Protein AF-A0A9P6E2I0-F1 (afdb_monomer_lite)

Foldseek 3Di:
DFLVPQLLCLVPLVLCPDPLNVCCVPVFVQGDPVSLVCVQVVNTDDPVDPSNNVSSVVSVVCVVVSPPPPDPRPPPDPPPPVPADPVRVVVVLVPWPKDKDDLQPQPPDDPLQQDFPPFDPPVPPPDDPDDPDRDGFQDQPPVPPVDPDPDDPPPPPFDEFEWEKAKDKDLAQFQPIKIKIWIDRDVPDPPTDIAIADHDGHHRLLNVLLVLLVVLVVPQPGHYEYEYADPVNSCCSPPVLVVCLQLQNPPPPPVVSSLLSSQSSRNRNYMYMYTHDDPPDPCVVVSVVVVVVSVVCVVVHDHDDRPSDRPGPPRRGGHNPVPDDPVSVVSSVCVVPDDPVADPQLVVLLVLLQVVQCVAAVTRHDPVQLLVLLCPDPPNVLSVVLVCLSNVVDCAAPNQCPPPPRNVRQADPVGHRDDLQCLQAPPVQLVNVVLVVLLQQLLCLQPVDGDDRDGSSCLSSLSSHFHDDPNHTDVLSSVLNSLLSSLLSVLSVVQVCCCSPVVDHDDPLNSLLSSLVVLQVVLVVLLVVLVPDDDDPVSVVSVVVSCSRQCRSPQQWDADPVSPDIRGRSNVSSNVD

Sequence (577 aa):
MPLWHNINMIENNYLWNKRAAKCLKNTHQIKTIGDLAEYRMGQGINCGKEACRNMADKIWEEIPAIINPNNQTPRKTRQLDLDHTPRRILMNQTAKMVTVFNPDITERHNALNQVRINGDKTKATKRRKSQREPREPAHRPTTIVDSDEEEDIERVEREKIIIWIITAAENHKYENGRTWMTIYYGEDDERNRNRKLGPGHQSTERAYIVALQEVAQRHQLEDVEIRLTSKKIIQMINKGARKGEDDDWIGIEMHEDCKILLQILRNREAKMQVALITKRSHEIKLIKKIKKRLWESKETITSQAVIRQTDTDYANTGAKLQTISQKTAYQLALKKNAKNPINEKTRRRLEVIKAEIETRSNVKPTDQMLFKKIKDVTPYRISDFLWKIIHGRIKCGAFFRYIPEWSEKEFCKCGETESISHILFNCETNHTRLIWIGIARLYKKVTGQTMRTPSITTLAGIGCLKIQHRGKERPEWTEIYKTLIITACWCIWKARNRRIFRDEETGVVRLLEEIGQELHQRIEIDFDWIKTLPNGKKKGSQVSKFIRQWCLNKVMAVVDTNFTTCEIKVKKALTRT

Structure (mmCIF, N/CA/C/O backbone):
data_AF-A0A9P6E2I0-F1
#
_entry.id   AF-A0A9P6E2I0-F1
#
loop_
_atom_site.group_PDB
_atom_site.id
_atom_site.type_symbol
_atom_site.label_atom_id
_atom_site.label_alt_id
_atom_site.label_comp_id
_atom_site.label_asym_id
_atom_site.label_entity_id
_atom_site.label_seq_id
_atom_site.pdbx_PDB_ins_code
_atom_site.Cartn_x
_atom_site.Cartn_y
_atom_site.Cartn_z
_atom_site.occupancy
_atom_site.B_iso_or_equiv
_atom_site.auth_seq_id
_atom_site.auth_comp_id
_atom_site.auth_asym_id
_atom_site.auth_atom_id
_atom_site.pdbx_PDB_model_num
ATOM 1 N N . MET A 1 1 ? 47.679 -10.105 17.910 1.00 77.38 1 MET A N 1
ATOM 2 C CA . MET A 1 1 ? 46.407 -10.126 17.144 1.00 77.38 1 MET A CA 1
ATOM 3 C C . MET A 1 1 ? 46.599 -9.416 15.806 1.00 77.38 1 MET A C 1
ATOM 5 O O . MET A 1 1 ? 47.163 -8.324 15.838 1.00 77.38 1 MET A O 1
ATOM 9 N N . PRO A 1 2 ? 46.170 -9.990 14.662 1.00 84.94 2 PRO A N 1
ATOM 10 C CA . PRO A 1 2 ? 46.269 -9.334 13.356 1.00 84.94 2 PRO A CA 1
ATOM 11 C C . PRO A 1 2 ? 45.425 -8.055 13.326 1.00 84.94 2 PRO A C 1
ATOM 13 O O . PRO A 1 2 ? 44.214 -8.109 13.536 1.00 84.94 2 PRO A O 1
ATOM 16 N N . LEU A 1 3 ? 46.056 -6.912 13.062 1.00 84.69 3 LEU A N 1
ATOM 17 C CA . LEU A 1 3 ? 45.399 -5.603 13.088 1.00 84.69 3 LEU A CA 1
ATOM 18 C C . LEU A 1 3 ? 44.437 -5.443 11.899 1.00 84.69 3 LEU A C 1
ATOM 20 O O . LEU A 1 3 ? 43.270 -5.117 12.067 1.00 84.69 3 LEU A O 1
ATOM 24 N N . TRP A 1 4 ? 44.899 -5.759 10.688 1.00 84.62 4 TRP A N 1
ATOM 25 C CA . TRP A 1 4 ? 44.175 -5.467 9.437 1.00 84.62 4 TRP A CA 1
ATOM 26 C C . TRP A 1 4 ? 43.111 -6.500 9.050 1.00 84.62 4 TRP A C 1
ATOM 28 O O . TRP A 1 4 ? 42.480 -6.356 8.005 1.00 84.62 4 TRP A O 1
ATOM 38 N N . HIS A 1 5 ? 42.942 -7.554 9.849 1.00 76.19 5 HIS A N 1
ATOM 39 C CA . HIS A 1 5 ? 42.038 -8.672 9.552 1.00 76.19 5 HIS A CA 1
ATOM 40 C C . HIS A 1 5 ? 40.932 -8.853 10.600 1.00 76.19 5 HIS A C 1
ATOM 42 O O . HIS A 1 5 ? 40.180 -9.824 10.534 1.00 76.19 5 HIS A O 1
ATOM 48 N N . ASN A 1 6 ? 40.799 -7.930 11.557 1.00 72.19 6 ASN A N 1
ATOM 49 C CA . ASN A 1 6 ? 39.741 -7.997 12.558 1.00 72.19 6 ASN A CA 1
ATOM 50 C C . ASN A 1 6 ? 38.372 -7.647 11.935 1.00 72.19 6 ASN A C 1
ATOM 52 O O . ASN A 1 6 ? 38.206 -6.590 11.329 1.00 72.19 6 ASN A O 1
ATOM 56 N N . ILE A 1 7 ? 37.378 -8.528 12.099 1.00 62.38 7 ILE A N 1
ATOM 57 C CA . ILE A 1 7 ? 36.020 -8.372 11.544 1.00 62.38 7 ILE A CA 1
ATOM 58 C C . ILE A 1 7 ? 35.337 -7.085 12.021 1.00 62.38 7 ILE A C 1
ATOM 60 O O . ILE A 1 7 ? 34.673 -6.425 11.222 1.00 62.38 7 ILE A O 1
ATOM 64 N N . ASN A 1 8 ? 35.551 -6.683 13.276 1.00 63.22 8 ASN A N 1
ATOM 65 C CA . ASN A 1 8 ? 34.958 -5.469 13.842 1.00 63.22 8 ASN A CA 1
ATOM 66 C C . ASN A 1 8 ? 35.589 -4.188 13.257 1.00 63.22 8 ASN A C 1
ATOM 68 O O . ASN A 1 8 ? 34.988 -3.120 13.306 1.00 63.22 8 ASN A O 1
ATOM 72 N N . MET A 1 9 ? 36.775 -4.286 12.641 1.00 61.50 9 MET A N 1
ATOM 73 C CA . MET A 1 9 ? 37.444 -3.169 11.960 1.00 61.50 9 MET A CA 1
ATOM 74 C C . MET A 1 9 ? 36.953 -2.942 10.523 1.00 61.50 9 MET A C 1
ATOM 76 O O . MET A 1 9 ? 37.116 -1.843 9.989 1.00 61.50 9 MET A O 1
ATOM 80 N N . ILE A 1 10 ? 36.316 -3.941 9.898 1.00 58.31 10 ILE A N 1
ATOM 81 C CA . ILE A 1 10 ? 35.871 -3.889 8.494 1.00 58.31 10 ILE A CA 1
ATOM 82 C C . ILE A 1 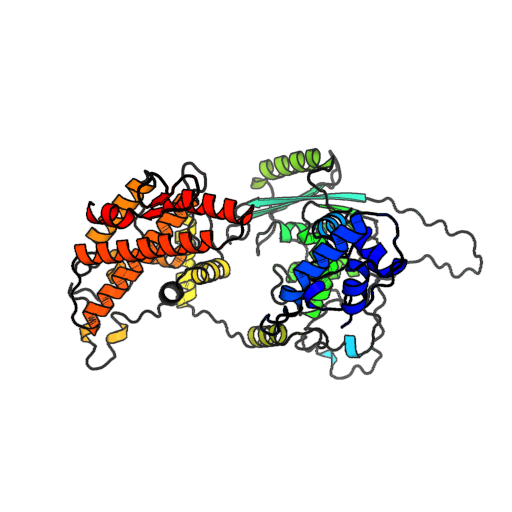10 ? 34.673 -2.939 8.303 1.00 58.31 10 ILE A C 1
ATOM 84 O O . ILE A 1 10 ? 34.524 -2.350 7.231 1.00 58.31 10 ILE A O 1
ATOM 88 N N . GLU A 1 11 ? 33.850 -2.714 9.332 1.00 56.94 11 GLU A N 1
ATOM 89 C CA . GLU A 1 11 ? 32.702 -1.795 9.244 1.00 56.94 11 GLU A CA 1
ATOM 90 C C . GLU A 1 11 ? 33.124 -0.323 9.066 1.00 56.94 11 GLU A C 1
ATOM 92 O O . GLU A 1 11 ? 32.441 0.438 8.377 1.00 56.94 11 GLU A O 1
ATOM 97 N N . ASN A 1 12 ? 34.315 0.056 9.549 1.00 56.56 12 ASN A N 1
ATOM 98 C CA . ASN A 1 12 ? 34.913 1.388 9.386 1.00 56.56 12 ASN A CA 1
ATOM 99 C C . ASN A 1 12 ? 35.890 1.463 8.190 1.00 56.56 12 ASN A C 1
ATOM 101 O O . ASN A 1 12 ? 36.935 2.116 8.249 1.00 56.56 12 ASN A O 1
ATOM 105 N N . ASN A 1 13 ? 35.540 0.838 7.057 1.00 61.78 13 ASN A N 1
ATOM 106 C CA . ASN A 1 13 ? 36.362 0.710 5.833 1.00 61.78 13 ASN A CA 1
ATOM 107 C C . ASN A 1 13 ? 36.913 2.049 5.261 1.00 61.78 13 ASN A C 1
ATOM 109 O O . ASN A 1 13 ? 37.818 2.078 4.420 1.00 61.78 13 ASN A O 1
ATOM 113 N N . TYR A 1 14 ? 36.382 3.189 5.717 1.00 60.59 14 TYR A N 1
ATOM 114 C CA . TYR A 1 14 ? 36.856 4.525 5.352 1.00 60.59 14 TYR A CA 1
ATOM 115 C C . TYR A 1 14 ? 38.244 4.863 5.917 1.00 60.59 14 TYR A C 1
ATOM 117 O O . TYR A 1 14 ? 39.019 5.532 5.233 1.00 60.59 14 TYR A O 1
ATOM 125 N N . LEU A 1 15 ? 38.583 4.421 7.133 1.00 72.25 15 LEU A N 1
ATOM 126 C CA . LEU A 1 15 ? 39.892 4.717 7.735 1.00 72.25 15 LEU A CA 1
ATOM 127 C C . LEU A 1 15 ? 41.009 3.908 7.064 1.00 72.25 15 LEU A C 1
ATOM 129 O O . LEU A 1 15 ? 42.041 4.468 6.700 1.00 72.25 15 LEU A O 1
ATOM 133 N N . TRP A 1 16 ? 40.744 2.634 6.780 1.00 73.94 16 TRP A N 1
ATOM 134 C CA . TRP A 1 16 ? 41.699 1.660 6.240 1.00 73.94 16 TRP A CA 1
ATOM 135 C C . TRP A 1 16 ? 42.139 1.930 4.800 1.00 73.94 16 TRP A C 1
ATOM 137 O O . TRP A 1 16 ? 43.248 1.581 4.396 1.00 73.94 16 TRP A O 1
ATOM 147 N N . ASN A 1 17 ? 41.294 2.605 4.021 1.00 79.12 17 ASN A N 1
ATOM 148 C CA . ASN A 1 17 ? 41.618 2.974 2.646 1.00 79.12 17 ASN A CA 1
ATOM 149 C C . ASN A 1 17 ? 42.389 4.292 2.520 1.00 79.12 17 ASN A C 1
ATOM 151 O O . ASN A 1 17 ? 42.822 4.640 1.415 1.00 79.12 17 ASN A O 1
ATOM 155 N N . LYS A 1 18 ? 42.592 5.025 3.622 1.00 86.25 18 LYS A N 1
ATOM 156 C CA . LYS A 1 18 ? 43.393 6.250 3.605 1.00 86.25 18 LYS A CA 1
ATOM 157 C C . LYS A 1 18 ? 44.855 5.924 3.320 1.00 86.25 18 LYS A C 1
ATOM 159 O O . LYS A 1 18 ? 45.384 4.903 3.752 1.00 86.25 18 LYS A O 1
ATOM 164 N N . ARG A 1 19 ? 45.529 6.841 2.620 1.00 90.88 19 ARG A N 1
ATOM 165 C CA . ARG A 1 19 ? 46.952 6.703 2.266 1.00 90.88 19 ARG A CA 1
ATOM 166 C C . ARG A 1 19 ? 47.829 6.427 3.494 1.00 90.88 19 ARG A C 1
ATOM 168 O O . ARG A 1 19 ? 48.698 5.572 3.410 1.00 90.88 19 ARG A O 1
ATOM 175 N N . ALA A 1 20 ? 47.552 7.079 4.627 1.00 92.44 20 ALA A N 1
ATOM 176 C CA . ALA A 1 20 ? 48.278 6.863 5.880 1.00 92.44 20 ALA A CA 1
ATOM 177 C C . ALA A 1 20 ? 48.115 5.434 6.427 1.00 92.44 20 ALA A C 1
ATOM 179 O O . ALA A 1 20 ? 49.103 4.799 6.764 1.00 92.44 20 ALA A O 1
ATOM 180 N N . ALA A 1 21 ? 46.899 4.881 6.427 1.00 91.44 21 ALA A N 1
ATOM 181 C CA . ALA A 1 21 ? 46.656 3.509 6.874 1.00 91.44 21 ALA A CA 1
ATOM 182 C C . ALA A 1 21 ? 47.334 2.479 5.948 1.00 91.44 21 ALA A C 1
ATOM 184 O O . ALA A 1 21 ? 47.973 1.542 6.416 1.00 91.44 21 ALA A O 1
ATOM 185 N N . LYS A 1 22 ? 47.297 2.698 4.625 1.00 92.69 22 LYS A N 1
ATOM 186 C CA . LYS A 1 22 ? 48.042 1.864 3.662 1.00 92.69 22 LYS A CA 1
ATOM 187 C C . LYS A 1 22 ? 49.557 1.952 3.863 1.00 92.69 22 LYS A C 1
ATOM 189 O O . LYS A 1 22 ? 50.242 0.949 3.708 1.00 92.69 22 LYS A O 1
ATOM 194 N N . CYS A 1 23 ? 50.066 3.129 4.226 1.00 93.50 23 CYS A N 1
ATOM 195 C CA . CYS A 1 23 ? 51.472 3.346 4.564 1.00 93.50 23 CYS A CA 1
ATOM 196 C C . CYS A 1 23 ? 51.854 2.590 5.847 1.00 93.50 23 CYS A C 1
ATOM 198 O O . CYS A 1 23 ? 52.846 1.870 5.846 1.00 93.50 23 CYS A O 1
ATOM 200 N N . LEU A 1 24 ? 51.039 2.673 6.908 1.00 93.56 24 LEU A N 1
ATOM 201 C CA . LEU A 1 24 ? 51.218 1.895 8.146 1.00 93.56 24 LEU A CA 1
ATOM 202 C C . LEU A 1 24 ? 51.279 0.387 7.868 1.00 93.56 24 LEU A C 1
ATOM 204 O O . LEU A 1 24 ? 52.174 -0.300 8.350 1.00 93.56 24 LEU A O 1
ATOM 208 N N . LYS A 1 25 ? 50.387 -0.116 7.014 1.00 93.50 25 LYS A N 1
ATOM 209 C CA . LYS A 1 25 ? 50.358 -1.534 6.648 1.00 93.50 25 LYS A CA 1
ATOM 210 C C . LYS A 1 25 ? 51.554 -1.965 5.795 1.00 93.50 25 LYS A C 1
ATOM 212 O O . LYS A 1 25 ? 52.217 -2.946 6.107 1.00 93.50 25 LYS A O 1
ATOM 217 N N . ASN A 1 26 ? 51.790 -1.271 4.683 1.00 93.31 26 ASN A N 1
ATOM 218 C CA . ASN A 1 26 ? 52.689 -1.758 3.634 1.00 93.31 26 ASN A CA 1
ATOM 219 C C . ASN A 1 26 ? 54.128 -1.268 3.819 1.00 93.31 26 ASN A C 1
ATOM 221 O O . ASN A 1 26 ? 55.066 -1.995 3.516 1.00 93.31 26 ASN A O 1
ATOM 225 N N . THR A 1 27 ? 54.301 -0.030 4.283 1.00 92.44 27 THR A N 1
ATOM 226 C CA . THR A 1 27 ? 55.616 0.613 4.412 1.00 92.44 27 THR A CA 1
ATOM 227 C C . THR A 1 27 ? 56.176 0.438 5.816 1.00 92.44 27 THR A C 1
ATOM 229 O O . THR A 1 27 ? 57.341 0.094 5.959 1.00 92.44 27 THR A O 1
ATOM 232 N N . HIS A 1 28 ? 55.346 0.613 6.848 1.00 90.69 28 HIS A N 1
ATOM 233 C CA . HIS A 1 28 ? 55.765 0.408 8.239 1.00 90.69 28 HIS A CA 1
ATOM 234 C C . HIS A 1 28 ? 55.663 -1.048 8.699 1.00 90.69 28 HIS A C 1
ATOM 236 O O . HIS A 1 28 ? 56.070 -1.349 9.812 1.00 90.69 28 HIS A O 1
ATOM 242 N N . GLN A 1 29 ? 55.127 -1.940 7.854 1.00 93.50 29 GLN A N 1
ATOM 243 C CA . GLN A 1 29 ? 54.966 -3.371 8.143 1.00 93.50 29 GLN A CA 1
ATOM 244 C C . GLN A 1 29 ? 54.238 -3.659 9.463 1.00 93.50 29 GLN A C 1
ATOM 246 O O . GLN A 1 29 ? 54.376 -4.745 10.018 1.00 93.50 29 GLN A O 1
ATOM 251 N N . ILE A 1 30 ? 53.412 -2.722 9.938 1.00 93.69 30 ILE A N 1
ATOM 252 C CA . ILE A 1 30 ? 52.572 -2.929 11.113 1.00 93.69 30 ILE A CA 1
ATOM 253 C C . ILE A 1 30 ? 51.563 -3.992 10.713 1.00 93.69 30 ILE A C 1
ATOM 255 O O . ILE A 1 30 ? 50.734 -3.736 9.847 1.00 93.69 30 ILE A O 1
ATOM 259 N N . LYS A 1 31 ? 51.624 -5.189 11.287 1.00 92.38 31 LYS A N 1
ATOM 260 C CA . LYS A 1 31 ? 50.709 -6.312 11.023 1.00 92.38 31 LYS A CA 1
ATOM 261 C C . LYS A 1 31 ? 49.873 -6.641 12.249 1.00 92.38 31 LYS A C 1
ATOM 263 O O . LYS A 1 31 ? 48.729 -7.083 12.100 1.00 92.38 31 LYS A O 1
ATOM 268 N N . THR A 1 32 ? 50.409 -6.403 13.440 1.00 93.00 32 THR A N 1
ATOM 269 C CA . THR A 1 32 ? 49.779 -6.705 14.723 1.00 93.00 32 THR A CA 1
ATOM 270 C C . THR A 1 32 ? 49.537 -5.451 15.566 1.00 93.00 32 THR A C 1
ATOM 272 O O . THR A 1 32 ? 50.012 -4.362 15.255 1.00 93.00 32 THR A O 1
ATOM 275 N N . ILE A 1 33 ? 48.749 -5.594 16.637 1.00 91.00 33 ILE A N 1
ATOM 276 C CA . ILE A 1 33 ? 48.591 -4.536 17.650 1.00 91.00 33 ILE A CA 1
ATOM 277 C C . ILE A 1 33 ? 49.913 -4.240 18.369 1.00 91.00 33 ILE A C 1
ATOM 279 O O . ILE A 1 33 ? 50.137 -3.089 18.726 1.00 91.00 33 ILE A O 1
ATOM 283 N N . GLY A 1 34 ? 50.780 -5.244 18.550 1.00 92.81 34 GLY A N 1
ATOM 284 C CA . GLY A 1 34 ? 52.110 -5.049 19.134 1.00 92.81 34 GLY A CA 1
ATOM 285 C C . GLY A 1 34 ? 52.938 -4.100 18.275 1.00 92.81 34 GLY A C 1
ATOM 286 O O . GLY A 1 34 ? 53.354 -3.054 18.755 1.00 92.81 34 GLY A O 1
ATOM 287 N N . ASP A 1 35 ? 53.005 -4.374 16.973 1.00 93.56 35 ASP A N 1
ATOM 288 C CA . ASP A 1 35 ? 53.713 -3.535 16.000 1.00 93.56 35 ASP A CA 1
ATOM 289 C C . ASP A 1 35 ? 53.166 -2.093 15.982 1.00 93.56 35 ASP A C 1
ATOM 291 O O . ASP A 1 35 ? 53.901 -1.131 15.771 1.00 93.56 35 ASP A O 1
ATOM 295 N N . LEU A 1 36 ? 51.856 -1.918 16.206 1.00 93.56 36 LEU A N 1
ATOM 296 C CA . LEU A 1 36 ? 51.241 -0.593 16.302 1.00 93.56 36 LEU A CA 1
ATOM 297 C C . LEU A 1 36 ? 51.635 0.121 17.604 1.00 93.56 36 LEU A C 1
ATOM 299 O O . LEU A 1 36 ? 51.846 1.333 17.582 1.00 93.56 36 LEU A O 1
ATOM 303 N N . ALA A 1 37 ? 51.735 -0.608 18.718 1.00 93.81 37 ALA A N 1
ATOM 304 C CA . ALA A 1 37 ? 52.191 -0.077 20.000 1.00 93.81 37 ALA A CA 1
ATOM 305 C C . ALA A 1 37 ? 53.656 0.371 19.916 1.00 93.81 37 ALA A C 1
ATOM 307 O O . ALA A 1 37 ? 53.977 1.497 20.289 1.00 93.81 37 ALA A O 1
ATOM 308 N N . GLU A 1 38 ? 54.518 -0.482 19.361 1.00 93.56 38 GLU A N 1
ATOM 309 C CA . GLU A 1 38 ? 55.938 -0.206 19.120 1.00 93.56 38 GLU A CA 1
ATOM 310 C C . GLU A 1 38 ? 56.111 1.033 18.236 1.00 93.56 38 GLU A C 1
ATOM 312 O O . GLU A 1 38 ? 56.813 1.976 18.611 1.00 93.56 38 GLU A O 1
ATOM 317 N N . TYR A 1 39 ? 55.358 1.111 17.132 1.00 94.12 39 TYR A N 1
ATOM 318 C CA . TYR A 1 39 ? 55.373 2.274 16.247 1.00 94.12 39 TYR A CA 1
ATOM 319 C C . TYR A 1 39 ? 54.993 3.581 16.965 1.00 94.12 39 TYR A C 1
ATOM 321 O O . TYR A 1 39 ? 55.604 4.623 16.715 1.00 94.12 39 TYR A O 1
ATOM 329 N N . ARG A 1 40 ? 54.011 3.548 17.880 1.00 92.88 40 ARG A N 1
ATOM 330 C CA . ARG A 1 40 ? 53.618 4.719 18.691 1.00 92.88 40 ARG A CA 1
ATOM 331 C C . ARG A 1 40 ? 54.673 5.104 19.725 1.00 92.88 40 ARG A C 1
ATOM 333 O O . ARG A 1 40 ? 54.841 6.289 19.992 1.00 92.88 40 ARG A O 1
ATOM 340 N N . MET A 1 41 ? 55.409 4.131 20.255 1.00 92.06 41 MET A N 1
ATOM 341 C CA . MET A 1 41 ? 56.544 4.356 21.160 1.00 92.06 41 MET A CA 1
ATOM 342 C C . MET A 1 41 ? 57.806 4.850 20.431 1.00 92.06 41 MET A C 1
ATOM 344 O O . MET A 1 41 ? 58.854 5.013 21.049 1.00 92.06 41 MET A O 1
ATOM 348 N N . GLY A 1 42 ? 57.721 5.110 19.121 1.00 87.56 42 GLY A N 1
ATOM 349 C CA . GLY A 1 42 ? 58.844 5.571 18.306 1.00 87.56 42 GLY A CA 1
ATOM 350 C C . GLY A 1 42 ? 59.793 4.451 17.877 1.00 87.56 42 GLY A C 1
ATOM 351 O O . GLY A 1 42 ? 60.829 4.730 17.276 1.00 87.56 42 GLY A O 1
ATOM 352 N N . GLN A 1 43 ? 59.440 3.194 18.143 1.00 75.19 43 GLN A N 1
ATOM 353 C CA . GLN A 1 43 ? 60.201 2.023 17.734 1.00 75.19 43 GLN A CA 1
ATOM 354 C C . GLN A 1 43 ? 59.690 1.572 16.360 1.00 75.19 43 GLN A C 1
ATOM 356 O O . GLN A 1 43 ? 58.629 0.969 16.227 1.00 75.19 43 GLN A O 1
ATOM 361 N N . GLY A 1 44 ? 60.409 1.946 15.300 1.00 75.88 44 GLY A N 1
ATOM 362 C CA . GLY A 1 44 ? 60.079 1.540 13.936 1.00 75.88 44 GLY A CA 1
ATOM 363 C C . GLY A 1 44 ? 60.573 2.504 12.863 1.00 75.88 44 GLY A C 1
ATOM 364 O O . GLY A 1 44 ? 61.062 3.599 13.136 1.00 75.88 44 GLY A O 1
ATOM 365 N N . ILE A 1 45 ? 60.420 2.094 11.603 1.00 76.19 45 ILE A N 1
ATOM 366 C CA . ILE A 1 45 ? 60.793 2.904 10.438 1.00 76.19 45 ILE A CA 1
ATOM 367 C C . ILE A 1 45 ? 59.924 4.165 10.437 1.00 76.19 45 ILE A C 1
ATOM 369 O O . ILE A 1 45 ? 58.720 4.085 10.214 1.00 76.19 45 ILE A O 1
ATOM 373 N N . ASN A 1 46 ? 60.500 5.341 10.677 1.00 75.62 46 ASN A N 1
ATOM 374 C CA . ASN A 1 46 ? 59.770 6.603 10.599 1.00 75.62 46 ASN A CA 1
ATOM 375 C C . ASN A 1 46 ? 59.747 7.088 9.139 1.00 75.62 46 ASN A C 1
ATOM 377 O O . ASN A 1 46 ? 60.790 7.320 8.543 1.00 75.62 46 ASN A O 1
ATOM 381 N N . CYS A 1 47 ? 58.562 7.269 8.549 1.00 83.69 47 CYS A N 1
ATOM 382 C CA . CYS A 1 47 ? 58.440 7.774 7.174 1.00 83.69 47 CYS A CA 1
ATOM 383 C C . CYS A 1 47 ? 58.374 9.309 7.115 1.00 83.69 47 CYS A C 1
ATOM 385 O O . CYS A 1 47 ? 58.096 9.867 6.054 1.00 83.69 47 CYS A O 1
ATOM 387 N N . GLY A 1 48 ? 58.545 9.987 8.258 1.00 79.44 48 GLY A N 1
ATOM 388 C CA . GLY A 1 48 ? 58.535 11.446 8.390 1.00 79.44 48 GLY A CA 1
ATOM 389 C C . GLY A 1 48 ? 57.155 12.098 8.258 1.00 79.44 48 GLY A C 1
ATOM 390 O O . GLY A 1 48 ? 57.038 13.311 8.383 1.00 79.44 48 GLY A O 1
ATOM 391 N N . LYS A 1 49 ? 56.090 11.324 8.008 1.00 87.62 49 LYS A N 1
ATOM 392 C CA . LYS A 1 49 ? 54.739 11.856 7.780 1.00 87.62 49 LYS A CA 1
ATOM 393 C C . LYS A 1 49 ? 53.922 11.837 9.066 1.00 87.62 49 LYS A C 1
ATOM 395 O O . LYS A 1 49 ? 53.501 10.773 9.520 1.00 87.62 49 LYS A O 1
ATOM 400 N N . GLU A 1 50 ? 53.593 13.019 9.575 1.00 91.44 50 GLU A N 1
ATOM 401 C CA . GLU A 1 50 ? 52.706 13.218 10.732 1.00 91.44 50 GLU A CA 1
ATOM 402 C C . GLU A 1 50 ? 51.352 12.501 10.567 1.00 91.44 50 GLU A C 1
ATOM 404 O O . GLU A 1 50 ? 50.821 11.901 11.497 1.00 91.44 50 GLU A O 1
ATOM 409 N N . ALA A 1 51 ? 50.845 12.436 9.331 1.00 91.31 51 ALA A N 1
ATOM 410 C CA . ALA A 1 51 ? 49.612 11.727 9.002 1.00 91.31 51 ALA A CA 1
ATOM 411 C C . ALA A 1 51 ? 49.624 10.229 9.374 1.00 91.31 51 ALA A C 1
ATOM 413 O O . ALA A 1 51 ? 48.556 9.675 9.635 1.00 91.31 51 ALA A O 1
ATOM 414 N N . CYS A 1 52 ? 50.786 9.564 9.383 1.00 93.88 52 CYS A N 1
ATOM 415 C CA . CYS A 1 52 ? 50.900 8.165 9.806 1.00 93.88 52 CYS A CA 1
ATOM 416 C C . CYS A 1 52 ? 50.810 8.026 11.329 1.00 93.88 52 CYS A C 1
ATOM 418 O O . CYS A 1 52 ? 50.124 7.118 11.789 1.00 93.88 52 CYS A O 1
ATOM 420 N N . ARG A 1 53 ? 51.407 8.948 12.098 1.00 92.88 53 ARG A N 1
ATOM 421 C CA . ARG A 1 53 ? 51.272 8.976 13.566 1.00 92.88 53 ARG A CA 1
ATOM 422 C C . ARG A 1 53 ? 49.832 9.242 13.977 1.00 92.88 53 ARG A C 1
ATOM 424 O O . ARG A 1 53 ? 49.236 8.401 14.632 1.00 92.88 53 ARG A O 1
ATOM 431 N N . ASN A 1 54 ? 49.219 10.285 13.417 1.00 93.88 54 ASN A N 1
ATOM 432 C CA . ASN A 1 54 ? 47.818 10.620 13.692 1.00 93.88 54 ASN A CA 1
ATOM 433 C C . ASN A 1 54 ? 46.864 9.472 13.315 1.00 93.88 54 ASN A C 1
ATOM 435 O O . ASN A 1 54 ? 45.836 9.264 13.954 1.00 93.88 54 ASN A O 1
ATOM 439 N N . MET A 1 55 ? 47.188 8.709 12.263 1.00 93.94 55 MET A N 1
ATOM 440 C CA . MET A 1 55 ? 46.429 7.510 11.906 1.00 93.94 55 MET A CA 1
ATOM 441 C C . MET A 1 55 ? 46.663 6.364 12.894 1.00 93.94 55 MET A C 1
ATOM 443 O O . MET A 1 55 ? 45.710 5.669 13.229 1.00 93.94 55 MET A O 1
ATOM 447 N N . ALA A 1 56 ? 47.898 6.159 13.351 1.00 93.50 56 ALA A N 1
ATOM 448 C CA . ALA A 1 56 ? 48.235 5.134 14.331 1.00 93.50 56 ALA A CA 1
ATOM 449 C C . ALA A 1 56 ? 47.567 5.408 15.687 1.00 93.50 56 ALA A C 1
ATOM 451 O O . ALA A 1 56 ? 46.958 4.498 16.244 1.00 93.50 56 ALA A O 1
ATOM 452 N N . ASP A 1 57 ? 47.598 6.657 16.162 1.00 93.81 57 ASP A N 1
ATOM 453 C CA . ASP A 1 57 ? 46.907 7.106 17.377 1.00 93.81 57 ASP A CA 1
ATOM 454 C C . ASP A 1 57 ? 45.403 6.881 17.269 1.00 93.81 57 ASP A C 1
ATOM 456 O O . ASP A 1 57 ? 44.789 6.266 18.137 1.00 93.81 57 ASP A O 1
ATOM 460 N N . LYS A 1 58 ? 44.819 7.277 16.136 1.00 92.31 58 LYS A N 1
ATOM 461 C CA . LYS A 1 58 ? 43.396 7.072 15.893 1.00 92.31 58 LYS A CA 1
ATOM 462 C C . LYS A 1 58 ? 43.004 5.593 15.857 1.00 92.31 58 LYS A C 1
ATOM 464 O O . LYS A 1 58 ? 41.973 5.223 16.409 1.00 92.31 58 LYS A O 1
ATOM 469 N N . ILE A 1 59 ? 43.796 4.743 15.195 1.00 90.75 59 ILE A N 1
ATOM 470 C CA . ILE A 1 59 ? 43.549 3.293 15.192 1.00 90.75 59 ILE A CA 1
ATOM 471 C C . ILE A 1 59 ? 43.639 2.763 16.625 1.00 90.75 59 ILE A C 1
ATOM 473 O O . ILE A 1 59 ? 42.796 1.958 17.010 1.00 90.75 59 ILE A O 1
ATOM 477 N N . TRP A 1 60 ? 44.612 3.233 17.410 1.00 93.00 60 TRP A N 1
ATOM 478 C CA . TRP A 1 60 ? 44.816 2.823 18.796 1.00 93.00 60 TRP A CA 1
ATOM 479 C C . TRP A 1 60 ? 43.641 3.177 19.711 1.00 93.00 60 TRP A C 1
ATOM 481 O O . TRP A 1 60 ? 43.195 2.329 20.481 1.00 93.00 60 TRP A O 1
ATOM 491 N N . GLU A 1 61 ? 43.098 4.388 19.598 1.00 91.12 61 GLU A N 1
ATOM 492 C CA . GLU A 1 61 ? 41.922 4.830 20.361 1.00 91.12 61 GLU A CA 1
ATOM 493 C C . GLU A 1 61 ? 40.671 3.985 20.075 1.00 91.12 61 GLU A C 1
ATOM 495 O O . GLU A 1 61 ? 39.836 3.794 20.958 1.00 91.12 61 GLU A O 1
ATOM 500 N N . GLU A 1 62 ? 40.541 3.433 18.864 1.00 86.75 62 GLU A N 1
ATOM 501 C CA . GLU A 1 62 ? 39.404 2.585 18.490 1.00 86.75 62 GLU A CA 1
ATOM 502 C C . GLU A 1 62 ? 39.561 1.122 18.971 1.00 86.75 62 GLU A C 1
ATOM 504 O O . GLU A 1 62 ? 38.562 0.401 19.066 1.00 86.75 62 GLU A O 1
ATOM 509 N N . ILE A 1 63 ? 40.773 0.666 19.332 1.00 85.56 63 ILE A N 1
ATOM 510 C CA . ILE A 1 63 ? 41.054 -0.734 19.724 1.00 85.56 63 ILE A CA 1
ATOM 511 C C . ILE A 1 63 ? 40.154 -1.248 20.865 1.00 85.56 63 ILE A C 1
ATOM 513 O O . ILE A 1 63 ? 39.619 -2.353 20.720 1.00 85.56 63 ILE A O 1
ATOM 517 N N . PRO A 1 64 ? 39.923 -0.512 21.972 1.00 82.44 64 PRO A N 1
ATOM 518 C CA . PRO A 1 64 ? 39.082 -0.998 23.069 1.00 82.44 64 PRO A CA 1
ATOM 519 C C . PRO A 1 64 ? 37.639 -1.299 22.639 1.00 82.44 64 PRO A C 1
ATOM 521 O O . PRO A 1 64 ? 37.053 -2.291 23.071 1.00 82.44 64 PRO A O 1
ATOM 524 N N . ALA A 1 65 ? 37.077 -0.493 21.731 1.00 73.62 65 ALA A N 1
ATOM 525 C CA . ALA A 1 65 ? 35.738 -0.724 21.183 1.00 73.62 65 ALA A CA 1
ATOM 526 C C . ALA A 1 65 ? 35.689 -1.958 20.262 1.00 73.62 65 ALA A C 1
ATOM 528 O O . ALA A 1 65 ? 34.660 -2.630 20.159 1.00 73.62 65 ALA A O 1
ATOM 529 N N . ILE A 1 66 ? 36.815 -2.270 19.620 1.00 69.31 66 ILE A N 1
ATOM 530 C CA . ILE A 1 66 ? 36.971 -3.351 18.640 1.00 69.31 66 ILE A CA 1
ATOM 531 C C . ILE A 1 66 ? 37.203 -4.707 19.318 1.00 69.31 66 ILE A C 1
ATOM 533 O O . ILE A 1 66 ? 36.745 -5.728 18.797 1.00 69.31 66 ILE A O 1
ATOM 537 N N . ILE A 1 67 ? 37.884 -4.720 20.469 1.00 69.69 67 ILE A N 1
ATOM 538 C CA . ILE A 1 67 ? 38.215 -5.929 21.246 1.00 69.69 67 ILE A CA 1
ATOM 539 C C . ILE A 1 67 ? 37.141 -6.265 22.293 1.00 69.69 67 ILE A C 1
ATOM 541 O O . ILE A 1 67 ? 37.204 -7.331 22.892 1.00 69.69 67 ILE A O 1
ATOM 545 N N . ASN A 1 68 ? 36.123 -5.421 22.493 1.00 72.31 68 ASN A N 1
ATOM 546 C CA . ASN A 1 68 ? 35.081 -5.675 23.490 1.00 72.31 68 ASN A CA 1
ATOM 547 C C . ASN A 1 68 ? 34.360 -7.023 23.230 1.00 72.31 68 ASN A C 1
ATOM 549 O O . ASN A 1 68 ? 33.580 -7.113 22.277 1.00 72.31 68 ASN A O 1
ATOM 553 N N . PRO A 1 69 ? 34.560 -8.057 24.076 1.00 64.56 69 PRO A N 1
ATOM 554 C CA . PRO A 1 69 ? 33.988 -9.390 23.866 1.00 64.56 69 PRO A CA 1
ATOM 555 C C . PRO A 1 69 ? 32.459 -9.411 24.010 1.00 64.56 69 PRO A C 1
ATOM 557 O O . PRO A 1 69 ? 31.813 -10.362 23.577 1.00 64.56 69 PRO A O 1
ATOM 560 N N . ASN A 1 70 ? 31.872 -8.349 24.570 1.00 69.56 70 ASN A N 1
ATOM 561 C CA . ASN A 1 70 ? 30.428 -8.189 24.716 1.00 69.56 70 ASN A CA 1
ATOM 562 C C . ASN A 1 70 ? 29.763 -7.551 23.483 1.00 69.56 70 ASN A C 1
ATOM 564 O O . ASN A 1 70 ? 28.533 -7.525 23.399 1.00 69.56 70 ASN A O 1
ATOM 568 N N . ASN A 1 71 ? 30.537 -7.040 22.516 1.00 65.19 71 ASN A N 1
ATOM 569 C CA . ASN A 1 71 ? 29.974 -6.545 21.263 1.00 65.19 71 ASN A CA 1
ATOM 570 C C . ASN A 1 71 ? 29.588 -7.731 20.370 1.00 65.19 71 ASN A C 1
ATOM 572 O O . ASN A 1 71 ? 30.434 -8.515 19.941 1.00 65.19 71 ASN A O 1
ATOM 576 N N . GLN A 1 72 ? 28.291 -7.862 20.072 1.00 56.19 72 GLN A N 1
ATOM 577 C CA . GLN A 1 72 ? 27.804 -8.876 19.138 1.00 56.19 72 GLN A CA 1
ATOM 578 C C . GLN A 1 72 ? 28.465 -8.686 17.774 1.00 56.19 72 GLN A C 1
ATOM 580 O O . GLN A 1 72 ? 28.405 -7.599 17.198 1.00 56.19 72 GLN A O 1
ATOM 585 N N . THR A 1 73 ? 29.053 -9.758 17.236 1.00 53.78 73 THR A N 1
ATOM 586 C CA . THR A 1 73 ? 29.610 -9.756 15.883 1.00 53.78 73 THR A CA 1
ATOM 587 C C . THR A 1 73 ? 28.512 -9.310 14.914 1.00 53.78 73 THR A C 1
ATOM 589 O O . THR A 1 73 ? 27.445 -9.943 14.884 1.00 53.78 73 THR A O 1
ATOM 592 N N . PRO A 1 74 ? 28.719 -8.245 14.123 1.00 49.88 74 PRO A N 1
ATOM 593 C CA . PRO A 1 74 ? 27.710 -7.803 13.181 1.00 49.88 74 PRO A CA 1
ATOM 594 C C . PRO A 1 74 ? 27.372 -8.963 12.248 1.00 49.88 74 PRO A C 1
ATOM 596 O O . PRO A 1 74 ? 28.250 -9.566 11.621 1.00 49.88 74 PRO A O 1
ATOM 599 N N . ARG A 1 75 ? 26.089 -9.335 12.167 1.00 45.91 75 ARG A N 1
ATOM 600 C CA . ARG A 1 75 ? 25.655 -10.354 11.206 1.00 45.91 75 ARG A CA 1
ATOM 601 C C . ARG A 1 75 ? 26.089 -9.884 9.822 1.00 45.91 75 ARG A C 1
ATOM 603 O O . ARG A 1 75 ? 25.698 -8.793 9.422 1.00 45.91 75 ARG A O 1
ATOM 610 N N . LYS A 1 76 ? 26.830 -10.722 9.079 1.00 41.44 76 LYS A N 1
ATOM 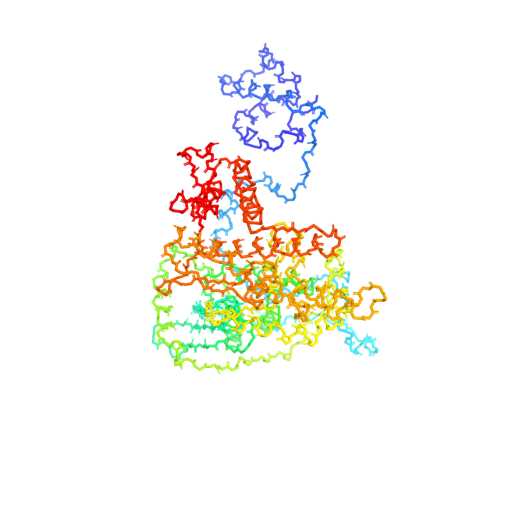611 C CA . LYS A 1 76 ? 27.121 -10.536 7.646 1.00 41.44 76 LYS A CA 1
ATOM 612 C C . LYS A 1 76 ? 25.808 -10.349 6.879 1.00 41.44 76 LYS A C 1
ATOM 614 O O . LYS A 1 76 ? 25.243 -11.292 6.326 1.00 41.44 76 LYS A O 1
ATOM 619 N N . THR A 1 77 ? 25.284 -9.134 6.829 1.00 46.12 77 THR A N 1
ATOM 620 C CA . THR A 1 77 ? 24.252 -8.793 5.866 1.00 46.12 77 THR A CA 1
ATOM 621 C C . THR A 1 77 ? 24.922 -8.799 4.503 1.00 46.12 77 THR A C 1
ATOM 623 O O . THR A 1 77 ? 25.965 -8.173 4.325 1.00 46.12 77 THR A O 1
ATOM 626 N N . ARG A 1 78 ? 24.305 -9.483 3.533 1.00 46.62 78 ARG A N 1
ATOM 627 C CA . ARG A 1 78 ? 24.646 -9.557 2.092 1.00 46.62 78 ARG A CA 1
ATOM 628 C C . ARG A 1 78 ? 24.861 -8.195 1.379 1.00 46.62 78 ARG A C 1
ATOM 630 O O . ARG A 1 78 ? 24.904 -8.157 0.160 1.00 46.62 78 ARG A O 1
ATOM 637 N N . GLN A 1 79 ? 24.918 -7.086 2.114 1.00 47.47 79 GLN A N 1
ATOM 638 C CA . GLN A 1 79 ? 24.995 -5.701 1.652 1.00 47.47 79 GLN A CA 1
ATOM 639 C C . GLN A 1 79 ? 26.390 -5.070 1.746 1.00 47.47 79 GLN A C 1
ATOM 641 O O . GLN A 1 79 ? 26.564 -3.956 1.259 1.00 47.47 79 GLN A O 1
ATOM 646 N N . LEU A 1 80 ? 27.373 -5.746 2.341 1.00 47.03 80 LEU A N 1
ATOM 647 C CA . LEU A 1 80 ? 28.760 -5.283 2.330 1.00 47.03 80 LEU A CA 1
ATOM 648 C C . LEU A 1 80 ? 29.430 -5.717 1.016 1.00 47.03 80 LEU A C 1
ATOM 650 O O . LEU A 1 80 ? 30.259 -6.620 1.001 1.00 47.03 80 LEU A O 1
ATOM 654 N N . ASP A 1 81 ? 29.041 -5.085 -0.096 1.00 47.72 81 ASP A N 1
ATOM 655 C CA . ASP A 1 81 ? 29.885 -5.019 -1.298 1.00 47.72 81 ASP A CA 1
ATOM 656 C C . ASP A 1 81 ? 31.089 -4.134 -0.937 1.00 47.72 81 ASP A C 1
ATOM 658 O O . ASP A 1 81 ? 31.032 -2.904 -1.009 1.00 47.72 81 ASP A O 1
ATOM 662 N N . LEU A 1 82 ? 32.156 -4.774 -0.455 1.00 52.75 82 LEU A N 1
ATOM 663 C CA . LEU A 1 82 ? 33.311 -4.148 0.201 1.00 52.75 82 LEU A CA 1
ATOM 664 C C . LEU A 1 82 ? 34.163 -3.241 -0.710 1.00 52.75 82 LEU A C 1
ATOM 666 O O . LEU A 1 82 ? 35.023 -2.526 -0.197 1.00 52.75 82 LEU A O 1
ATOM 670 N N . ASP A 1 83 ? 33.875 -3.180 -2.013 1.00 48.97 83 ASP A N 1
ATOM 671 C CA . ASP A 1 83 ? 34.692 -2.460 -3.001 1.00 48.97 83 ASP A CA 1
ATOM 672 C C . ASP A 1 83 ? 34.086 -1.141 -3.506 1.00 48.97 83 ASP A C 1
ATOM 674 O O . ASP A 1 83 ? 34.749 -0.354 -4.200 1.00 48.97 83 ASP A O 1
ATOM 678 N N . HIS A 1 84 ? 32.827 -0.836 -3.176 1.00 49.19 84 HIS A N 1
ATOM 679 C CA . HIS A 1 84 ? 32.141 0.322 -3.748 1.00 49.19 84 HIS A CA 1
ATOM 680 C C . HIS A 1 84 ? 31.399 1.153 -2.700 1.00 49.19 84 HIS A C 1
ATOM 682 O O . HIS A 1 84 ? 30.487 0.693 -2.024 1.00 49.19 84 HIS A O 1
ATOM 688 N N . THR A 1 85 ? 31.733 2.447 -2.616 1.00 61.16 85 THR A N 1
ATOM 689 C CA . THR A 1 85 ? 30.954 3.390 -1.801 1.00 61.16 85 THR A CA 1
ATOM 690 C C . THR A 1 85 ? 29.502 3.431 -2.296 1.00 61.16 85 THR A C 1
ATOM 692 O O . THR A 1 85 ? 29.282 3.321 -3.505 1.00 61.16 85 THR A O 1
ATOM 695 N N . PRO A 1 86 ? 28.493 3.685 -1.439 1.00 58.62 86 PRO A N 1
ATOM 696 C CA . PRO A 1 86 ? 27.096 3.813 -1.873 1.00 58.62 86 PRO A CA 1
ATOM 697 C C . PRO A 1 86 ? 26.912 4.802 -3.036 1.00 58.62 86 PRO A C 1
ATOM 699 O O . PRO A 1 86 ? 26.064 4.609 -3.905 1.00 58.62 86 PRO A O 1
ATOM 702 N N . ARG A 1 87 ? 27.764 5.836 -3.097 1.00 57.84 87 ARG A N 1
ATOM 703 C CA . ARG A 1 87 ? 27.839 6.792 -4.207 1.00 57.84 87 ARG A CA 1
ATOM 704 C C . ARG A 1 87 ? 28.394 6.168 -5.494 1.00 57.84 87 ARG A C 1
ATOM 706 O O . ARG A 1 87 ? 27.824 6.431 -6.546 1.00 57.84 87 ARG A O 1
ATOM 713 N N . ARG A 1 88 ? 29.447 5.342 -5.435 1.00 58.59 88 ARG A N 1
ATOM 714 C CA . ARG A 1 88 ? 29.969 4.576 -6.587 1.00 58.59 88 ARG A CA 1
ATOM 715 C C . ARG A 1 88 ? 28.994 3.505 -7.058 1.00 58.59 88 ARG A C 1
ATOM 717 O O . ARG A 1 88 ? 28.797 3.385 -8.258 1.00 58.59 88 ARG A O 1
ATOM 724 N N . ILE A 1 89 ? 28.327 2.801 -6.142 1.00 57.81 89 ILE A N 1
ATOM 725 C CA . ILE A 1 89 ? 27.249 1.860 -6.476 1.00 57.81 89 ILE A CA 1
ATOM 726 C C . ILE A 1 89 ? 26.139 2.605 -7.220 1.00 57.81 89 ILE A C 1
ATOM 728 O O . ILE A 1 89 ? 25.722 2.172 -8.290 1.00 57.81 89 ILE A O 1
ATOM 732 N N . LEU A 1 90 ? 25.704 3.764 -6.712 1.00 60.47 90 LEU A N 1
ATOM 733 C CA . LEU A 1 90 ? 24.695 4.585 -7.377 1.00 60.47 90 LEU A CA 1
ATOM 734 C C . LEU A 1 90 ? 25.184 5.093 -8.743 1.00 60.47 90 LEU A C 1
ATOM 736 O O . LEU A 1 90 ? 24.432 4.998 -9.706 1.00 60.47 90 LEU A O 1
ATOM 740 N N . MET A 1 91 ? 26.431 5.575 -8.843 1.00 59.41 91 MET A N 1
ATOM 741 C CA . MET A 1 91 ? 27.025 6.062 -10.095 1.00 59.41 91 MET A CA 1
ATOM 742 C C . MET A 1 91 ? 27.150 4.948 -11.138 1.00 59.41 91 MET A C 1
ATOM 744 O O . MET A 1 91 ? 26.660 5.141 -12.245 1.00 59.41 91 MET A O 1
ATOM 748 N N . ASN A 1 92 ? 27.663 3.768 -10.785 1.00 60.06 92 ASN A N 1
ATOM 749 C CA . ASN A 1 92 ? 27.748 2.600 -11.674 1.00 60.06 92 ASN A CA 1
ATOM 750 C C . ASN A 1 92 ? 26.362 2.066 -12.060 1.00 60.06 92 ASN A C 1
ATOM 752 O O . ASN A 1 92 ? 26.143 1.666 -13.196 1.00 60.06 92 ASN A O 1
ATOM 756 N N . GLN A 1 93 ? 25.383 2.131 -11.154 1.00 56.56 93 GLN A N 1
ATOM 757 C CA . GLN A 1 93 ? 23.985 1.818 -11.466 1.00 56.56 93 GLN A CA 1
ATOM 758 C C . GLN A 1 93 ? 23.280 2.886 -12.322 1.00 56.56 93 GLN A C 1
ATOM 760 O O . GLN A 1 93 ? 22.126 2.671 -12.713 1.00 56.56 93 GLN A O 1
ATOM 765 N N . THR A 1 94 ? 23.896 4.054 -12.528 1.00 50.16 94 THR A N 1
ATOM 766 C CA . THR A 1 94 ? 23.377 5.159 -13.358 1.00 50.16 94 THR A CA 1
ATOM 767 C C . THR A 1 94 ? 24.204 5.426 -14.613 1.00 50.16 94 THR A C 1
ATOM 769 O O . THR A 1 94 ? 23.691 6.077 -15.521 1.00 50.16 94 THR A O 1
ATOM 772 N N . ALA A 1 95 ? 25.440 4.920 -14.689 1.00 51.00 95 ALA A N 1
ATOM 773 C CA . ALA A 1 95 ? 26.216 4.841 -15.917 1.00 51.00 95 ALA A CA 1
ATOM 774 C C . ALA A 1 95 ? 25.388 4.057 -16.943 1.00 51.00 95 ALA A C 1
ATOM 776 O O . ALA A 1 95 ? 24.730 3.084 -16.572 1.00 51.00 95 ALA A O 1
ATOM 777 N N . LYS A 1 96 ? 25.326 4.577 -18.177 1.00 54.09 96 LYS A N 1
ATOM 778 C CA . LYS A 1 96 ? 24.373 4.220 -19.244 1.00 54.09 96 LYS A CA 1
ATOM 779 C C . LYS A 1 96 ? 23.944 2.744 -19.171 1.00 54.09 96 LYS A C 1
ATOM 781 O O . LYS A 1 96 ? 24.654 1.863 -19.638 1.00 54.09 96 LYS A O 1
ATOM 786 N N . MET A 1 97 ? 22.764 2.484 -18.591 1.00 58.16 97 MET A N 1
ATOM 787 C CA . MET A 1 97 ? 22.119 1.169 -18.643 1.00 58.16 97 MET A CA 1
ATOM 788 C C . MET A 1 97 ? 21.530 0.998 -20.044 1.00 58.16 97 MET A C 1
ATOM 790 O O . MET A 1 97 ? 20.325 1.150 -20.242 1.00 58.16 97 MET A O 1
ATOM 794 N N . VAL A 1 98 ? 22.403 0.773 -21.021 1.00 65.50 98 VAL A N 1
ATOM 795 C CA . VAL A 1 98 ? 22.024 0.153 -22.286 1.00 65.50 98 VAL A CA 1
ATOM 796 C C . VAL A 1 98 ? 22.077 -1.339 -22.034 1.00 65.50 98 VAL A C 1
ATOM 798 O O . VAL A 1 98 ? 23.021 -1.843 -21.421 1.00 65.50 98 VAL A O 1
ATOM 801 N N . THR A 1 99 ? 21.039 -2.059 -22.426 1.00 66.06 99 THR A N 1
ATOM 802 C CA . THR A 1 99 ? 21.112 -3.514 -22.406 1.00 66.06 99 THR A CA 1
ATOM 803 C C . THR A 1 99 ? 20.661 -4.070 -23.726 1.00 66.06 99 THR A C 1
ATOM 805 O O . THR A 1 99 ? 19.602 -3.718 -24.239 1.00 66.06 99 THR A O 1
ATOM 808 N N . VAL A 1 100 ? 21.525 -4.913 -24.271 1.00 71.25 100 VAL A N 1
ATOM 809 C CA . VAL A 1 100 ? 21.262 -5.705 -25.456 1.00 71.25 100 VAL A CA 1
ATOM 810 C C . VAL A 1 100 ? 20.635 -6.995 -24.958 1.00 71.25 100 VAL A C 1
ATOM 812 O O . VAL A 1 100 ? 21.254 -7.717 -24.173 1.00 71.25 100 VAL A O 1
ATOM 815 N N . PHE A 1 101 ? 19.394 -7.259 -25.351 1.00 60.72 101 PHE A N 1
ATOM 816 C CA . PHE A 1 101 ? 18.839 -8.587 -25.156 1.00 60.72 101 PHE A CA 1
ATOM 817 C C . PHE A 1 101 ? 19.490 -9.504 -26.193 1.00 60.72 101 PHE A C 1
ATOM 819 O O . PHE A 1 101 ? 19.373 -9.249 -27.391 1.00 60.72 101 PHE A O 1
ATOM 826 N N . ASN A 1 102 ? 20.214 -10.527 -25.733 1.00 56.59 102 ASN A N 1
ATOM 827 C CA . ASN A 1 102 ? 20.759 -11.546 -26.618 1.00 56.59 102 ASN A CA 1
ATOM 828 C C . ASN A 1 102 ? 19.856 -12.798 -26.571 1.00 56.59 102 ASN A C 1
ATOM 830 O O . ASN A 1 102 ? 19.853 -13.468 -25.533 1.00 56.59 102 ASN A O 1
ATOM 834 N N . PRO A 1 103 ? 19.101 -13.114 -27.643 1.00 49.97 103 PRO A N 1
ATOM 835 C CA . PRO A 1 103 ? 18.280 -14.326 -27.718 1.00 49.97 103 PRO A CA 1
ATOM 836 C C . PRO A 1 103 ? 19.109 -15.619 -27.646 1.00 49.97 103 PRO A C 1
ATOM 838 O O . PRO A 1 103 ? 18.576 -16.646 -27.232 1.00 49.97 103 PRO A O 1
ATOM 841 N N . ASP A 1 104 ? 20.419 -15.557 -27.921 1.00 42.38 104 ASP A N 1
ATOM 842 C CA . ASP A 1 104 ? 21.318 -16.720 -27.964 1.00 42.38 104 ASP A CA 1
ATOM 843 C C . ASP A 1 104 ? 21.663 -17.295 -26.573 1.00 42.38 104 ASP A C 1
ATOM 845 O O . ASP A 1 104 ? 22.305 -18.341 -26.457 1.00 42.38 104 ASP A O 1
ATOM 849 N N . ILE A 1 105 ? 21.234 -16.645 -25.481 1.00 49.38 105 ILE A N 1
ATOM 850 C CA . ILE A 1 105 ? 21.399 -17.161 -24.111 1.00 49.38 105 ILE A CA 1
ATOM 851 C C . ILE A 1 105 ? 20.296 -18.194 -23.822 1.00 49.38 105 ILE A C 1
ATOM 853 O O . ILE A 1 105 ? 19.419 -18.006 -22.977 1.00 49.38 105 ILE A O 1
ATOM 857 N N . THR A 1 106 ? 20.342 -19.313 -24.536 1.00 49.75 106 THR A N 1
ATOM 858 C CA . THR A 1 106 ? 19.659 -20.558 -24.166 1.00 49.75 106 THR A CA 1
ATOM 859 C C . THR A 1 106 ? 20.521 -21.272 -23.121 1.00 49.75 106 THR A C 1
ATOM 861 O O . THR A 1 106 ? 21.741 -21.305 -23.270 1.00 49.75 106 THR A O 1
ATOM 864 N N . GLU A 1 107 ? 19.945 -21.796 -22.032 1.00 51.28 107 GLU A N 1
ATOM 865 C CA . GLU A 1 107 ? 20.694 -22.429 -20.930 1.00 51.28 107 GLU A CA 1
ATOM 866 C C . GLU A 1 107 ? 21.533 -23.642 -21.406 1.00 51.28 107 GLU A C 1
ATOM 868 O O . GLU A 1 107 ? 21.108 -24.789 -21.295 1.00 51.28 107 GLU A O 1
ATOM 873 N N . ARG A 1 108 ? 22.761 -23.408 -21.889 1.00 46.38 108 ARG A N 1
ATOM 874 C CA . ARG A 1 108 ? 23.763 -24.440 -22.216 1.00 46.38 108 ARG A CA 1
ATOM 875 C C . ARG A 1 108 ? 24.428 -24.977 -20.942 1.00 46.38 108 ARG A C 1
ATOM 877 O O . ARG A 1 108 ? 25.634 -24.825 -20.752 1.00 46.38 108 ARG A O 1
ATOM 884 N N . HIS A 1 109 ? 23.656 -25.527 -20.004 1.00 54.16 109 HIS A N 1
ATOM 885 C CA . HIS A 1 109 ? 24.207 -25.984 -18.723 1.00 54.16 109 HIS A CA 1
ATOM 886 C C . HIS A 1 109 ? 23.740 -27.378 -18.284 1.00 54.16 109 HIS A C 1
ATOM 888 O O . HIS A 1 109 ? 22.670 -27.841 -18.667 1.00 54.16 109 HIS A O 1
ATOM 894 N N . ASN A 1 110 ? 24.588 -27.980 -17.434 1.00 61.91 110 ASN A N 1
ATOM 895 C CA . ASN A 1 110 ? 24.457 -29.225 -16.664 1.00 61.91 110 ASN A CA 1
ATOM 896 C C . ASN A 1 110 ? 22.996 -29.654 -16.410 1.00 61.91 110 ASN A C 1
ATOM 898 O O . ASN A 1 110 ? 22.181 -28.829 -16.004 1.00 61.91 110 ASN A O 1
ATOM 902 N N . ALA A 1 111 ? 22.686 -30.946 -16.573 1.00 67.69 111 ALA A N 1
ATOM 903 C CA . ALA A 1 111 ? 21.358 -31.539 -16.373 1.00 67.69 111 ALA A CA 1
ATOM 904 C C . ALA A 1 111 ? 20.661 -31.105 -15.066 1.00 67.69 111 ALA A C 1
ATOM 906 O O . ALA A 1 111 ? 19.442 -30.927 -15.039 1.00 67.69 111 ALA A O 1
ATOM 907 N N . LEU A 1 112 ? 21.425 -30.849 -14.000 1.00 65.12 112 LEU A N 1
ATOM 908 C CA . LEU A 1 112 ? 20.898 -30.338 -12.730 1.00 65.12 112 LEU A CA 1
ATOM 909 C C . LEU A 1 112 ? 20.216 -28.961 -12.862 1.00 65.12 112 LEU A C 1
ATOM 911 O O . LEU A 1 112 ? 19.257 -28.674 -12.144 1.00 65.12 112 LEU A O 1
ATOM 915 N N . ASN A 1 113 ? 20.656 -28.124 -13.805 1.00 67.31 113 ASN A N 1
ATOM 916 C CA . ASN A 1 113 ? 20.088 -26.801 -14.072 1.00 67.31 113 ASN A CA 1
ATOM 917 C C . ASN A 1 113 ? 18.732 -26.875 -14.795 1.00 67.31 113 ASN A C 1
ATOM 919 O O . ASN A 1 113 ? 18.026 -25.868 -14.836 1.00 67.31 113 ASN A O 1
ATOM 923 N N . GLN A 1 114 ? 18.358 -28.041 -15.329 1.00 70.44 114 GLN A N 1
ATOM 924 C CA . GLN A 1 114 ? 17.094 -28.254 -16.041 1.00 70.44 114 GLN A CA 1
ATOM 925 C C . GLN A 1 114 ? 15.977 -28.803 -15.138 1.00 70.44 114 GLN A C 1
ATOM 927 O O . GLN A 1 114 ? 14.824 -28.887 -15.565 1.00 70.44 114 GLN A O 1
ATOM 932 N N . VAL A 1 115 ? 16.285 -29.189 -13.893 1.00 78.94 115 VAL A N 1
ATOM 933 C CA . VAL A 1 115 ? 15.287 -29.761 -12.980 1.00 78.94 115 VAL A CA 1
ATOM 934 C C . VAL A 1 115 ? 14.384 -28.652 -12.439 1.00 78.94 115 VAL A C 1
ATOM 936 O O . VAL A 1 115 ? 14.793 -27.831 -11.611 1.00 78.94 115 VAL A O 1
ATOM 939 N N . ARG A 1 116 ? 13.129 -28.646 -12.896 1.00 83.19 116 ARG A N 1
ATOM 940 C CA . ARG A 1 116 ? 12.074 -27.735 -12.441 1.00 83.19 116 ARG A CA 1
ATOM 941 C C . ARG A 1 116 ? 10.975 -28.506 -11.715 1.00 83.19 116 ARG A C 1
ATOM 943 O O . ARG A 1 116 ? 10.577 -29.588 -12.139 1.00 83.19 116 ARG A O 1
ATOM 950 N N . ILE A 1 117 ? 10.476 -27.943 -10.620 1.00 84.88 117 ILE A N 1
ATOM 951 C CA . ILE A 1 117 ? 9.377 -28.495 -9.824 1.00 84.88 117 ILE A CA 1
ATOM 952 C C . ILE A 1 117 ? 8.088 -27.708 -10.064 1.00 84.88 117 ILE A C 1
ATOM 954 O O . ILE A 1 117 ? 8.121 -26.511 -10.338 1.00 84.88 117 ILE A O 1
ATOM 958 N N . ASN A 1 118 ? 6.941 -28.380 -9.927 1.00 78.38 118 ASN A N 1
ATOM 959 C CA . ASN A 1 118 ? 5.607 -27.809 -10.167 1.00 78.38 118 ASN A CA 1
ATOM 960 C C . ASN A 1 118 ? 5.376 -27.234 -11.579 1.00 78.38 118 ASN A C 1
ATOM 962 O O . ASN A 1 118 ? 4.414 -26.497 -11.763 1.00 78.38 118 ASN A O 1
ATOM 966 N N . GLY A 1 119 ? 6.201 -27.593 -12.568 1.00 74.75 119 GLY A N 1
ATOM 967 C CA . GLY A 1 119 ? 5.852 -27.365 -13.969 1.00 74.75 119 GLY A CA 1
ATOM 968 C C . GLY A 1 119 ? 4.604 -28.162 -14.343 1.00 74.75 119 GLY A C 1
ATOM 969 O O . GLY A 1 119 ? 4.329 -29.209 -13.737 1.00 74.75 119 GLY A O 1
ATOM 970 N N . ASP A 1 120 ? 3.851 -27.672 -15.327 1.00 68.81 120 ASP A N 1
ATOM 971 C CA . ASP A 1 120 ? 2.756 -28.449 -15.890 1.00 68.81 120 ASP A CA 1
ATOM 972 C C . ASP A 1 120 ? 3.332 -29.783 -16.348 1.00 68.81 120 ASP A C 1
ATOM 974 O O . ASP A 1 120 ? 4.375 -29.839 -17.006 1.00 68.81 120 ASP A O 1
ATOM 978 N N . LYS A 1 121 ? 2.689 -30.884 -15.944 1.00 58.56 121 LYS A N 1
ATOM 979 C CA . LYS A 1 121 ? 3.037 -32.204 -16.461 1.00 58.56 121 LYS A CA 1
ATOM 980 C C . LYS A 1 121 ? 2.680 -32.182 -17.941 1.00 58.56 121 LYS A C 1
ATOM 982 O O . LYS A 1 121 ? 1.573 -32.571 -18.312 1.00 58.56 121 LYS A O 1
ATOM 987 N N . THR A 1 122 ? 3.579 -31.689 -18.787 1.00 51.47 122 THR A N 1
ATOM 988 C CA . THR A 1 122 ? 3.426 -31.835 -20.224 1.00 51.47 122 THR A CA 1
ATOM 989 C C . THR A 1 122 ? 3.257 -33.331 -20.459 1.00 51.47 122 THR A C 1
ATOM 991 O O . THR A 1 122 ? 4.029 -34.164 -19.967 1.00 51.47 122 THR A O 1
ATOM 994 N N . LYS A 1 123 ? 2.164 -33.695 -21.136 1.00 46.69 123 LYS A N 1
ATOM 995 C CA . LYS A 1 123 ? 1.745 -35.085 -21.385 1.00 46.69 123 LYS A CA 1
ATOM 996 C C . LYS A 1 123 ? 2.833 -35.934 -22.084 1.00 46.69 123 LYS A C 1
ATOM 998 O O . LYS A 1 123 ? 2.683 -37.143 -22.194 1.00 46.69 123 LYS A O 1
ATOM 1003 N N . ALA A 1 124 ? 3.947 -35.322 -22.489 1.00 46.47 124 ALA A N 1
ATOM 1004 C CA . ALA A 1 124 ? 5.095 -35.905 -23.172 1.00 46.47 124 ALA A CA 1
ATOM 1005 C C . ALA A 1 124 ? 6.014 -36.800 -22.312 1.00 46.47 124 ALA A C 1
ATOM 1007 O O . ALA A 1 124 ? 6.930 -37.416 -22.850 1.00 46.47 124 ALA A O 1
ATOM 1008 N N . THR A 1 125 ? 5.806 -36.924 -20.995 1.00 45.88 125 THR A N 1
ATOM 1009 C CA . THR A 1 125 ? 6.671 -37.788 -20.158 1.00 45.88 125 THR A CA 1
ATOM 1010 C C . THR A 1 125 ? 6.400 -39.289 -20.308 1.00 45.88 125 THR A C 1
ATOM 1012 O O . THR A 1 125 ? 7.216 -40.098 -19.870 1.00 45.88 125 THR A O 1
ATOM 1015 N N . LYS A 1 126 ? 5.327 -39.696 -20.997 1.00 44.72 126 LYS A N 1
ATOM 1016 C CA . LYS A 1 126 ? 5.168 -41.081 -21.460 1.00 44.72 126 LYS A CA 1
ATOM 1017 C C . LYS A 1 126 ? 5.593 -41.167 -22.936 1.00 44.72 126 LYS A C 1
ATOM 1019 O O . LYS A 1 126 ? 4.831 -40.778 -23.807 1.00 44.72 126 LYS A O 1
ATOM 1024 N N . ARG A 1 127 ? 6.786 -41.727 -23.199 1.00 41.72 127 ARG A N 1
ATOM 1025 C CA . ARG A 1 127 ? 7.295 -42.195 -24.518 1.00 41.72 127 ARG A CA 1
ATOM 1026 C C . ARG A 1 127 ? 7.839 -41.179 -25.548 1.00 41.72 127 ARG A C 1
ATOM 1028 O O . ARG A 1 127 ? 7.598 -41.339 -26.739 1.00 41.72 127 ARG A O 1
ATOM 1035 N N . ARG A 1 128 ? 8.726 -40.254 -25.177 1.00 43.12 128 ARG A N 1
ATOM 1036 C CA . ARG A 1 128 ? 9.765 -39.807 -26.134 1.00 43.12 128 ARG A CA 1
ATOM 1037 C C . ARG A 1 128 ? 11.153 -39.993 -25.526 1.00 43.12 128 ARG A C 1
ATOM 1039 O O . ARG A 1 128 ? 11.649 -39.148 -24.797 1.00 43.12 128 ARG A O 1
ATOM 1046 N N . LYS A 1 129 ? 11.734 -41.168 -25.805 1.00 44.12 129 LYS A N 1
ATOM 1047 C CA . LYS A 1 129 ? 13.169 -41.471 -25.659 1.00 44.12 129 LYS A CA 1
ATOM 1048 C C . LYS A 1 129 ? 14.005 -40.814 -26.776 1.00 44.12 129 LYS A C 1
ATOM 1050 O O . LYS A 1 129 ? 15.221 -40.937 -26.751 1.00 44.12 129 LYS A O 1
ATOM 1055 N N . SER A 1 130 ? 13.372 -40.138 -27.741 1.00 43.91 130 SER A N 1
ATOM 1056 C CA . SER A 1 130 ? 14.066 -39.331 -28.742 1.00 43.91 130 SER A CA 1
ATOM 1057 C C . SER A 1 130 ? 14.669 -38.108 -28.055 1.00 43.91 130 SER A C 1
ATOM 1059 O O . SER A 1 130 ? 13.963 -37.394 -27.339 1.00 43.91 130 SER A O 1
ATOM 1061 N N . GLN A 1 131 ? 15.976 -37.950 -28.235 1.00 44.03 131 GLN A N 1
ATOM 1062 C CA . GLN A 1 131 ? 16.847 -36.880 -27.763 1.00 44.03 131 GLN A CA 1
ATOM 1063 C C . GLN A 1 131 ? 16.108 -35.573 -27.438 1.00 44.03 131 GLN A C 1
ATOM 1065 O O . GLN A 1 131 ? 15.402 -35.004 -28.267 1.00 44.03 131 GLN A O 1
ATOM 1070 N N . ARG A 1 132 ? 16.300 -35.063 -26.215 1.00 44.12 132 ARG A N 1
ATOM 1071 C CA . ARG A 1 132 ? 16.119 -33.631 -25.964 1.00 44.12 132 ARG A CA 1
ATOM 1072 C C . ARG A 1 132 ? 17.240 -32.922 -26.715 1.00 44.12 132 ARG A C 1
ATOM 1074 O O . ARG A 1 132 ? 18.293 -32.682 -26.130 1.00 44.12 132 ARG A O 1
ATOM 1081 N N . GLU A 1 133 ? 17.048 -32.665 -28.001 1.00 43.69 133 GLU A N 1
ATOM 1082 C CA . GLU A 1 133 ? 17.955 -31.792 -28.730 1.00 43.69 133 GLU A CA 1
ATOM 1083 C C . GLU A 1 133 ? 17.948 -30.426 -28.026 1.00 43.69 133 GLU A C 1
ATOM 1085 O O . GLU A 1 133 ? 16.872 -29.906 -27.688 1.00 43.69 133 GLU A O 1
ATOM 1090 N N . PRO A 1 134 ? 19.124 -29.880 -27.674 1.00 47.00 134 PRO A N 1
ATOM 1091 C CA . PRO A 1 134 ? 19.204 -28.528 -27.154 1.00 47.00 134 PRO A CA 1
ATOM 1092 C C . PRO A 1 134 ? 18.584 -27.608 -28.201 1.00 47.00 134 PRO A C 1
ATOM 1094 O O . PRO A 1 134 ? 19.019 -27.588 -29.344 1.00 47.00 134 PRO A O 1
ATOM 1097 N N . ARG A 1 135 ? 17.528 -26.884 -27.820 1.00 54.19 135 ARG A N 1
ATOM 1098 C CA . ARG A 1 135 ? 16.854 -25.977 -28.747 1.00 54.19 135 ARG A CA 1
ATOM 1099 C C . ARG A 1 135 ? 17.828 -24.883 -29.134 1.00 54.19 135 ARG A C 1
ATOM 1101 O O . ARG A 1 135 ? 18.200 -24.066 -28.286 1.00 54.19 135 ARG A O 1
ATOM 1108 N N . GLU A 1 136 ? 18.232 -24.892 -30.392 1.00 48.62 136 GLU A N 1
ATOM 1109 C CA . GLU A 1 136 ? 18.997 -23.798 -30.950 1.00 48.62 136 GLU A CA 1
ATOM 1110 C C . GLU A 1 136 ? 18.121 -22.528 -30.922 1.00 48.62 136 GLU A C 1
ATOM 1112 O O . GLU A 1 136 ? 16.885 -22.608 -31.009 1.00 48.62 136 GLU A O 1
ATOM 1117 N N . PRO A 1 137 ? 18.711 -21.347 -30.672 1.00 54.00 137 PRO A N 1
ATOM 1118 C CA . PRO A 1 137 ? 18.018 -20.075 -30.863 1.00 54.00 137 PRO A CA 1
ATOM 1119 C C . PRO A 1 137 ? 17.394 -20.025 -32.263 1.00 54.00 137 PRO A C 1
ATOM 1121 O O . PRO A 1 137 ? 17.870 -20.728 -33.152 1.00 54.00 137 PRO A O 1
ATOM 1124 N N . ALA A 1 138 ? 16.359 -19.197 -32.472 1.00 55.53 138 ALA A N 1
ATOM 1125 C CA . ALA A 1 138 ? 15.867 -18.929 -33.826 1.00 55.53 138 ALA A CA 1
ATOM 1126 C C . ALA A 1 138 ? 17.083 -18.628 -34.709 1.00 55.53 138 ALA A C 1
ATOM 1128 O O . ALA A 1 138 ? 17.859 -17.727 -34.374 1.00 55.53 138 ALA A O 1
ATOM 1129 N N . HIS A 1 139 ? 17.312 -19.482 -35.713 1.00 47.91 139 HIS A N 1
ATOM 1130 C CA . HIS A 1 139 ? 18.554 -19.514 -36.469 1.00 47.91 139 HIS A CA 1
ATOM 1131 C C . HIS A 1 139 ? 18.791 -18.102 -36.988 1.00 47.91 139 HIS A C 1
ATOM 1133 O O . HIS A 1 139 ? 18.060 -17.618 -37.846 1.00 47.91 139 HIS A O 1
ATOM 1139 N N . ARG A 1 140 ? 19.793 -17.403 -36.450 1.00 53.41 140 ARG A N 1
ATOM 1140 C CA . ARG A 1 140 ? 20.326 -16.263 -37.179 1.00 53.41 140 ARG A CA 1
ATOM 1141 C C . ARG A 1 140 ? 21.012 -16.895 -38.368 1.00 53.41 140 ARG A C 1
ATOM 1143 O O . ARG A 1 140 ? 21.919 -17.693 -38.127 1.00 53.41 140 ARG A O 1
ATOM 1150 N N . PRO A 1 141 ? 20.634 -16.611 -39.617 1.00 48.78 141 PRO A N 1
ATOM 1151 C CA . PRO A 1 141 ? 21.587 -16.787 -40.688 1.00 48.78 141 PRO A CA 1
ATOM 1152 C C . PRO A 1 141 ? 22.756 -15.853 -40.346 1.00 48.78 141 PRO A C 1
ATOM 1154 O O . PRO A 1 141 ? 22.770 -14.671 -40.676 1.00 48.78 141 PRO A O 1
ATOM 1157 N N . THR A 1 142 ? 23.733 -16.353 -39.587 1.00 46.78 142 THR A N 1
ATOM 1158 C CA . THR A 1 142 ? 25.109 -16.110 -39.972 1.00 46.78 142 THR A CA 1
ATOM 1159 C C . THR A 1 142 ? 25.136 -16.648 -41.379 1.00 46.78 142 THR A C 1
ATOM 1161 O O . THR A 1 142 ? 24.905 -17.839 -41.565 1.00 46.78 142 THR A O 1
ATOM 1164 N N . THR A 1 143 ? 25.232 -15.761 -42.358 1.00 45.00 143 THR A N 1
ATOM 1165 C CA . THR A 1 143 ? 25.546 -16.119 -43.731 1.00 45.00 143 THR A CA 1
ATOM 1166 C C . THR A 1 143 ? 26.884 -16.856 -43.665 1.00 45.00 143 THR A C 1
ATOM 1168 O O . THR A 1 143 ? 27.940 -16.252 -43.754 1.00 45.00 143 THR A O 1
ATOM 1171 N N . ILE A 1 144 ? 26.847 -18.138 -43.317 1.00 45.66 144 ILE A N 1
ATOM 1172 C CA . ILE A 1 144 ? 27.934 -19.077 -43.500 1.00 45.66 144 ILE A CA 1
ATOM 1173 C C . ILE A 1 144 ? 27.581 -19.625 -44.864 1.00 45.66 144 ILE A C 1
ATOM 1175 O O . ILE A 1 144 ? 26.750 -20.519 -45.004 1.00 45.66 144 ILE A O 1
ATOM 1179 N N . VAL A 1 145 ? 28.057 -18.919 -45.882 1.00 46.47 145 VAL A N 1
ATOM 1180 C CA . VAL A 1 145 ? 28.180 -19.532 -47.191 1.00 46.47 145 VAL A CA 1
ATOM 1181 C C . VAL A 1 145 ? 29.254 -20.594 -46.978 1.00 46.47 145 VAL A C 1
ATOM 1183 O O . VAL A 1 145 ? 30.357 -20.254 -46.560 1.00 46.47 145 VAL A O 1
ATOM 1186 N N . ASP A 1 146 ? 28.908 -21.867 -47.165 1.00 47.59 146 ASP A N 1
ATOM 1187 C CA . ASP A 1 146 ? 29.856 -22.990 -47.191 1.00 47.59 146 ASP A CA 1
ATOM 1188 C C . ASP A 1 146 ? 30.718 -22.902 -48.468 1.00 47.59 146 ASP A C 1
ATOM 1190 O O . ASP A 1 146 ? 30.709 -23.790 -49.319 1.00 47.59 146 ASP A O 1
ATOM 1194 N N . SER A 1 147 ? 31.405 -21.779 -48.655 1.00 50.44 147 SER A N 1
ATOM 1195 C CA . SER A 1 147 ? 32.429 -21.592 -49.671 1.00 50.44 147 SER A CA 1
ATOM 1196 C C . SER A 1 147 ? 33.744 -21.386 -48.942 1.00 50.44 147 SER A C 1
ATOM 1198 O O . SER A 1 147 ? 33.845 -20.481 -48.116 1.00 50.44 147 SER A O 1
ATOM 1200 N N . ASP A 1 148 ? 34.739 -22.209 -49.263 1.00 55.38 148 ASP A N 1
ATOM 1201 C CA . ASP A 1 148 ? 36.115 -22.186 -48.743 1.00 55.38 148 ASP A CA 1
ATOM 1202 C C . ASP A 1 148 ? 36.898 -20.887 -49.073 1.00 55.38 148 ASP A C 1
ATOM 1204 O O . ASP A 1 148 ? 38.126 -20.861 -49.060 1.00 55.38 148 ASP A O 1
ATOM 1208 N N . GLU A 1 149 ? 36.197 -19.792 -49.359 1.00 54.94 149 GLU A N 1
ATOM 1209 C CA . GLU A 1 149 ? 36.742 -18.466 -49.612 1.00 54.94 149 GLU A CA 1
ATOM 1210 C C . GLU A 1 149 ? 36.433 -17.574 -48.400 1.00 54.94 149 GLU A C 1
ATOM 1212 O O . GLU A 1 149 ? 35.350 -17.008 -48.257 1.00 54.94 149 GLU A O 1
ATOM 1217 N N . GLU A 1 150 ? 37.415 -17.480 -47.498 1.00 46.66 150 GLU A N 1
ATOM 1218 C CA . GLU A 1 150 ? 37.532 -16.509 -46.396 1.00 46.66 150 GLU A CA 1
ATOM 1219 C C . GLU A 1 150 ? 37.682 -15.059 -46.923 1.00 46.66 150 GLU A C 1
ATOM 1221 O O . GLU A 1 150 ? 38.550 -14.308 -46.479 1.00 46.66 150 GLU A O 1
ATOM 1226 N N . GLU A 1 151 ? 36.862 -14.629 -47.884 1.00 46.28 151 GLU A N 1
ATOM 1227 C CA . GLU A 1 151 ? 36.800 -13.218 -48.273 1.00 46.28 151 GLU A CA 1
ATOM 1228 C C . GLU A 1 151 ? 35.815 -12.460 -47.376 1.00 46.28 151 GLU A C 1
ATOM 1230 O O . GLU A 1 151 ? 34.690 -12.896 -47.127 1.00 46.28 151 GLU A O 1
ATOM 1235 N N . ASP A 1 152 ? 36.296 -11.329 -46.853 1.00 51.12 152 ASP A N 1
ATOM 1236 C CA . ASP A 1 152 ? 35.636 -10.362 -45.979 1.00 51.12 152 ASP A CA 1
ATOM 1237 C C . ASP A 1 152 ? 34.106 -10.299 -46.143 1.00 51.12 152 ASP A C 1
ATOM 1239 O O . ASP A 1 152 ? 33.562 -9.511 -46.919 1.00 51.12 152 ASP A O 1
ATOM 1243 N N . ILE A 1 153 ? 33.377 -11.085 -45.340 1.00 49.88 153 ILE A N 1
ATOM 1244 C CA . ILE A 1 153 ? 31.930 -10.916 -45.186 1.00 49.88 153 ILE A CA 1
ATOM 1245 C C . ILE A 1 153 ? 31.725 -9.605 -44.424 1.00 49.88 153 ILE A C 1
ATOM 1247 O O . ILE A 1 153 ? 31.652 -9.579 -43.187 1.00 49.88 153 ILE A O 1
ATOM 1251 N N . GLU A 1 154 ? 31.641 -8.500 -45.165 1.00 53.22 154 GLU A N 1
ATOM 1252 C CA . GLU A 1 154 ? 31.153 -7.228 -44.659 1.00 53.22 154 GLU A CA 1
ATOM 1253 C C . GLU A 1 154 ? 29.830 -7.503 -43.942 1.00 53.22 154 GLU A C 1
ATOM 1255 O O . GLU A 1 154 ? 28.826 -7.913 -44.534 1.00 53.22 154 GLU A O 1
ATOM 1260 N N . ARG A 1 155 ? 29.825 -7.327 -42.615 1.00 57.62 155 ARG A N 1
ATOM 1261 C CA . ARG A 1 155 ? 28.583 -7.328 -41.848 1.00 57.62 155 ARG A CA 1
ATOM 1262 C C . ARG A 1 155 ? 27.710 -6.246 -42.454 1.00 57.62 155 ARG A C 1
ATOM 1264 O O . ARG A 1 155 ? 27.938 -5.077 -42.163 1.00 57.62 155 ARG A O 1
ATOM 1271 N N . VAL A 1 156 ? 26.707 -6.642 -43.235 1.00 60.88 156 VAL A N 1
ATOM 1272 C CA . VAL A 1 156 ? 25.664 -5.734 -43.706 1.00 60.88 156 VAL A CA 1
ATOM 1273 C C . VAL A 1 156 ? 25.105 -5.035 -42.469 1.00 60.88 156 VAL A C 1
ATOM 1275 O O . VAL A 1 156 ? 24.423 -5.657 -41.644 1.00 60.88 156 VAL A O 1
ATOM 1278 N N . GLU A 1 157 ? 25.478 -3.768 -42.280 1.00 65.62 157 GLU A N 1
ATOM 1279 C CA . GLU A 1 157 ? 24.990 -2.954 -41.178 1.00 65.62 157 GLU A CA 1
ATOM 1280 C C . GLU A 1 157 ? 23.497 -2.755 -41.411 1.00 65.62 157 GLU A C 1
ATOM 1282 O O . GLU A 1 157 ? 23.068 -1.931 -42.215 1.00 65.62 157 GLU A O 1
ATOM 1287 N N . ARG A 1 158 ? 22.683 -3.575 -40.740 1.00 74.38 158 ARG A N 1
ATOM 1288 C CA . ARG A 1 158 ? 21.231 -3.420 -40.781 1.00 74.38 158 ARG A CA 1
ATOM 1289 C C . ARG A 1 158 ? 20.892 -2.039 -40.239 1.00 74.38 158 ARG A C 1
ATOM 1291 O O . ARG A 1 158 ? 21.346 -1.671 -39.151 1.00 74.38 158 ARG A O 1
ATOM 1298 N N . GLU A 1 159 ? 20.080 -1.296 -40.984 1.00 81.75 159 GLU A N 1
ATOM 1299 C CA . GLU A 1 159 ? 19.634 0.024 -40.560 1.00 81.75 159 GLU A CA 1
ATOM 1300 C C . GLU A 1 159 ? 18.932 -0.084 -39.201 1.00 81.75 159 GLU A C 1
ATOM 1302 O O . GLU A 1 159 ? 18.019 -0.887 -38.987 1.00 81.75 159 GLU A O 1
ATOM 1307 N N . LYS A 1 160 ? 19.421 0.701 -38.243 1.00 91.38 160 LYS A N 1
ATOM 1308 C CA . LYS A 1 160 ? 18.991 0.616 -36.854 1.00 91.38 160 LYS A CA 1
ATOM 1309 C C . LYS A 1 160 ? 17.810 1.547 -36.605 1.00 91.38 160 LYS A C 1
ATOM 1311 O O . LYS A 1 160 ? 17.969 2.766 -36.577 1.00 91.38 160 LYS A O 1
ATOM 1316 N N . ILE A 1 161 ? 16.643 0.984 -36.306 1.00 95.75 161 ILE A N 1
ATOM 1317 C CA . ILE A 1 161 ? 15.429 1.762 -36.032 1.00 95.75 161 ILE A CA 1
ATOM 1318 C C . ILE A 1 161 ? 15.421 2.217 -34.567 1.00 95.75 161 ILE A C 1
ATOM 1320 O O . ILE A 1 161 ? 15.526 1.406 -33.644 1.00 95.75 161 ILE A O 1
ATOM 1324 N N . ILE A 1 162 ? 15.256 3.521 -34.331 1.00 96.62 162 ILE A N 1
ATOM 1325 C CA . ILE A 1 162 ? 15.129 4.092 -32.982 1.00 96.62 162 ILE A CA 1
ATOM 1326 C C . ILE A 1 162 ? 13.652 4.329 -32.669 1.00 96.62 162 ILE A C 1
ATOM 1328 O O . ILE A 1 162 ? 12.949 5.009 -33.410 1.00 96.62 162 ILE A O 1
ATOM 13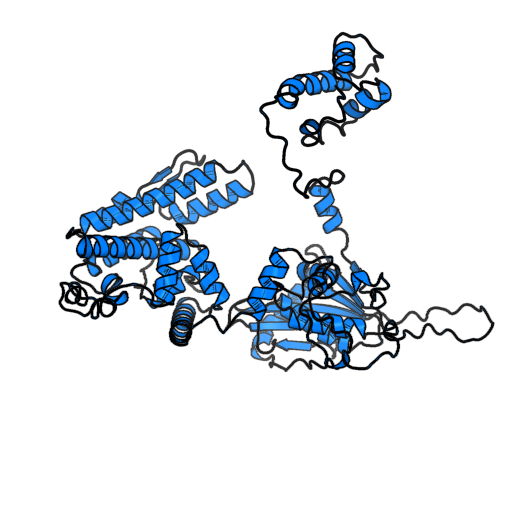32 N N . ILE A 1 163 ? 13.184 3.789 -31.545 1.00 97.75 163 ILE A N 1
ATOM 1333 C CA . ILE A 1 163 ? 11.779 3.856 -31.135 1.00 97.75 163 ILE A CA 1
ATOM 1334 C C . ILE A 1 163 ? 11.681 4.373 -29.704 1.00 97.75 163 ILE A C 1
ATOM 1336 O O . ILE A 1 163 ? 12.306 3.841 -28.786 1.00 97.75 163 ILE A O 1
ATOM 1340 N N . TRP A 1 164 ? 10.831 5.366 -29.467 1.00 97.69 164 TRP A N 1
ATOM 1341 C CA . TRP A 1 164 ? 10.511 5.850 -28.128 1.00 97.69 164 TRP A CA 1
ATOM 1342 C C . TRP A 1 164 ? 9.202 5.241 -27.644 1.00 97.69 164 TRP A C 1
ATOM 1344 O O . TRP A 1 164 ? 8.171 5.329 -28.310 1.00 97.69 164 TRP A O 1
ATOM 1354 N N . ILE A 1 165 ? 9.219 4.676 -26.437 1.00 97.44 165 ILE A N 1
ATOM 1355 C CA . ILE A 1 165 ? 7.999 4.223 -25.764 1.00 97.44 165 ILE A CA 1
ATOM 1356 C C . ILE A 1 165 ? 7.666 5.194 -24.637 1.00 97.44 165 ILE A C 1
ATOM 1358 O O . ILE A 1 165 ? 8.456 5.409 -23.710 1.00 97.44 165 ILE A O 1
ATOM 1362 N N . ILE A 1 166 ? 6.464 5.761 -24.696 1.00 96.50 166 ILE A N 1
ATOM 1363 C CA . ILE A 1 166 ? 5.931 6.676 -23.688 1.00 96.50 166 ILE A CA 1
ATOM 1364 C C . ILE A 1 166 ? 4.662 6.065 -23.107 1.00 96.50 166 ILE A C 1
ATOM 1366 O O . ILE A 1 166 ? 3.824 5.543 -23.832 1.00 96.50 166 ILE A O 1
ATOM 1370 N N . THR A 1 167 ? 4.496 6.143 -21.786 1.00 95.94 167 THR A N 1
ATOM 1371 C CA . THR A 1 167 ? 3.280 5.673 -21.115 1.00 95.94 167 THR A CA 1
ATOM 1372 C C . THR A 1 167 ? 2.659 6.752 -20.237 1.00 95.94 167 THR A C 1
ATOM 1374 O O . THR A 1 167 ? 3.338 7.616 -19.658 1.00 95.94 167 THR A O 1
ATOM 1377 N N . ALA A 1 168 ? 1.338 6.687 -20.120 1.00 94.94 168 ALA A N 1
ATOM 1378 C CA . ALA A 1 168 ? 0.535 7.500 -19.222 1.00 94.94 168 ALA A CA 1
ATOM 1379 C C . ALA A 1 168 ? -0.477 6.606 -18.501 1.00 94.94 168 ALA A C 1
ATOM 1381 O O . ALA A 1 168 ? -0.927 5.604 -19.047 1.00 94.94 168 ALA A O 1
ATOM 1382 N N . ALA A 1 169 ? -0.819 6.952 -17.264 1.00 93.88 169 ALA A N 1
ATOM 1383 C CA . ALA A 1 169 ? -1.831 6.234 -16.505 1.00 93.88 169 ALA A CA 1
ATOM 1384 C C . ALA A 1 169 ? -2.675 7.209 -15.692 1.00 93.88 169 ALA A C 1
ATOM 1386 O O . ALA A 1 169 ? -2.151 8.160 -15.108 1.00 93.88 169 ALA A O 1
ATOM 1387 N N . GLU A 1 170 ? -3.960 6.915 -15.624 1.00 92.38 170 GLU A N 1
ATOM 1388 C CA . GLU A 1 170 ? -4.948 7.508 -14.738 1.00 92.38 170 GLU A CA 1
ATOM 1389 C C . GLU A 1 170 ? -5.351 6.437 -13.725 1.00 92.38 170 GLU A C 1
ATOM 1391 O O . GLU A 1 170 ? -5.499 5.269 -14.087 1.00 92.38 170 GLU A O 1
ATOM 1396 N N . ASN A 1 171 ? -5.455 6.805 -12.445 1.00 89.12 171 ASN A N 1
ATOM 1397 C CA . ASN A 1 171 ? -5.742 5.859 -11.362 1.00 89.12 171 ASN A CA 1
ATOM 1398 C C . ASN A 1 171 ? -4.822 4.616 -11.395 1.00 89.12 171 ASN A C 1
ATOM 1400 O O . ASN A 1 171 ? -5.267 3.472 -11.333 1.00 89.12 171 ASN A O 1
ATOM 1404 N N . HIS A 1 172 ? -3.506 4.844 -11.502 1.00 88.31 172 HIS A N 1
ATOM 1405 C CA . HIS A 1 172 ? -2.484 3.787 -11.581 1.00 88.31 172 HIS A CA 1
ATOM 1406 C C . HIS A 1 172 ? -2.671 2.723 -10.485 1.00 88.31 172 HIS A C 1
ATOM 1408 O O . HIS A 1 172 ? -2.701 3.058 -9.300 1.00 88.31 172 HIS A O 1
ATOM 1414 N N . LYS A 1 173 ? -2.752 1.447 -10.894 1.00 88.06 173 LYS A N 1
ATOM 1415 C CA . LYS A 1 173 ? -2.954 0.244 -10.056 1.00 88.06 173 LYS A CA 1
ATOM 1416 C C . LYS A 1 173 ? -4.343 0.058 -9.429 1.00 88.06 173 LYS A C 1
ATOM 1418 O O . LYS A 1 173 ? -4.525 -0.910 -8.690 1.00 88.06 173 LYS A O 1
ATOM 1423 N N . TYR A 1 174 ? -5.308 0.922 -9.723 1.00 92.62 174 TYR A N 1
ATOM 1424 C CA . TYR A 1 174 ? -6.708 0.734 -9.333 1.00 92.62 174 TYR A CA 1
ATOM 1425 C C . TYR A 1 174 ? -7.466 -0.088 -10.389 1.00 92.62 174 TYR A C 1
ATOM 1427 O O . TYR A 1 174 ? -7.022 -0.202 -11.531 1.00 92.62 174 TYR A O 1
ATOM 1435 N N . GLU A 1 175 ? -8.604 -0.676 -10.015 1.00 92.38 175 GLU A N 1
ATOM 1436 C CA . GLU A 1 175 ? -9.457 -1.458 -10.927 1.00 92.38 175 GLU A CA 1
ATOM 1437 C C . GLU A 1 175 ? -10.065 -0.586 -12.026 1.00 92.38 175 GLU A C 1
ATOM 1439 O O . GLU A 1 175 ? -10.105 -0.990 -13.182 1.00 92.38 175 GLU A O 1
ATOM 1444 N N . ASN A 1 176 ? -10.460 0.641 -11.678 1.00 93.38 176 ASN A N 1
ATOM 1445 C CA . ASN A 1 176 ? -10.909 1.657 -12.629 1.00 93.38 176 ASN A CA 1
ATOM 1446 C C . ASN A 1 176 ? -9.739 2.445 -13.255 1.00 93.38 176 ASN A C 1
ATOM 1448 O O . ASN A 1 176 ? -9.938 3.514 -13.837 1.00 93.38 176 ASN A O 1
ATOM 1452 N N . GLY A 1 177 ? -8.511 1.934 -13.110 1.00 92.19 177 GLY A N 1
ATOM 1453 C CA . GLY A 1 177 ? -7.325 2.473 -13.754 1.00 92.19 177 GLY A CA 1
ATOM 1454 C C . GLY A 1 177 ? -7.464 2.478 -15.271 1.00 92.19 177 GLY A C 1
ATOM 1455 O O . GLY A 1 177 ? -8.105 1.614 -15.865 1.00 92.19 177 GLY A O 1
ATOM 1456 N N . ARG A 1 178 ? -6.838 3.449 -15.925 1.00 94.06 178 ARG A N 1
ATOM 1457 C CA . ARG A 1 178 ? -6.717 3.485 -17.384 1.00 94.06 178 ARG A CA 1
ATOM 1458 C C . ARG A 1 178 ? -5.271 3.765 -17.724 1.00 94.06 178 ARG A C 1
ATOM 1460 O O . ARG A 1 178 ? -4.659 4.662 -17.150 1.00 94.06 178 ARG A O 1
ATOM 1467 N N . THR A 1 179 ? -4.716 2.980 -18.633 1.00 94.81 179 THR A N 1
ATOM 1468 C CA . THR A 1 179 ? -3.327 3.132 -19.052 1.00 94.81 179 THR A CA 1
ATOM 1469 C C . THR A 1 179 ? -3.267 3.280 -20.556 1.00 94.81 179 THR A C 1
ATOM 1471 O O . THR A 1 179 ? -3.956 2.568 -21.282 1.00 94.81 179 THR A O 1
ATOM 1474 N N . TRP A 1 180 ? -2.410 4.181 -21.013 1.00 95.62 180 TRP A N 1
ATOM 1475 C CA . TRP A 1 180 ? -2.132 4.404 -22.419 1.00 95.62 180 TRP A CA 1
ATOM 1476 C C . TRP A 1 180 ? -0.640 4.265 -22.684 1.00 95.62 180 TRP A C 1
ATOM 1478 O O . TRP A 1 180 ? 0.202 4.520 -21.811 1.00 95.62 180 TRP A O 1
ATOM 1488 N N . MET A 1 181 ? -0.328 3.879 -23.909 1.00 95.56 181 MET A N 1
ATOM 1489 C CA . MET A 1 181 ? 1.022 3.797 -24.435 1.00 95.56 181 MET A CA 1
ATOM 1490 C C . MET A 1 181 ? 1.092 4.464 -25.802 1.00 95.56 181 MET A C 1
ATOM 1492 O O . MET A 1 181 ? 0.135 4.424 -26.574 1.00 95.56 181 MET A O 1
ATOM 1496 N N . THR A 1 182 ? 2.251 5.032 -26.093 1.00 96.19 182 THR A N 1
ATOM 1497 C CA . THR A 1 182 ? 2.626 5.532 -27.409 1.00 96.19 182 THR A CA 1
ATOM 1498 C C . THR A 1 182 ? 3.911 4.842 -27.830 1.00 96.19 182 THR A C 1
ATOM 1500 O O . THR A 1 182 ? 4.878 4.835 -27.063 1.00 96.19 182 THR A O 1
ATOM 1503 N N . ILE A 1 183 ? 3.909 4.294 -29.042 1.00 96.88 183 ILE A N 1
ATOM 1504 C CA . ILE A 1 183 ? 5.103 3.854 -29.763 1.00 96.88 183 ILE A CA 1
ATOM 1505 C C . ILE A 1 183 ? 5.390 4.944 -30.792 1.00 96.88 183 ILE A C 1
ATOM 1507 O O . ILE A 1 183 ? 4.546 5.216 -31.647 1.00 96.88 183 ILE A O 1
ATOM 1511 N N . TYR A 1 184 ? 6.535 5.603 -30.653 1.00 97.62 184 TYR A N 1
ATOM 1512 C CA . TYR A 1 184 ? 6.895 6.790 -31.417 1.00 97.62 184 TYR A CA 1
ATOM 1513 C C . TYR A 1 184 ? 8.185 6.554 -32.205 1.00 97.62 184 TYR A C 1
ATOM 1515 O O . TYR A 1 184 ? 9.181 6.160 -31.603 1.00 97.62 184 TYR A O 1
ATOM 1523 N N . TYR A 1 185 ? 8.165 6.805 -33.512 1.00 97.00 185 TYR A N 1
ATOM 1524 C CA . TYR A 1 185 ? 9.287 6.610 -34.442 1.00 97.00 185 TYR A CA 1
ATOM 1525 C C . TYR A 1 185 ? 9.926 7.936 -34.871 1.00 97.00 185 TYR A C 1
ATOM 1527 O O . TYR A 1 185 ? 11.132 8.003 -35.073 1.00 97.00 185 TYR A O 1
ATOM 1535 N N . GLY A 1 186 ? 9.145 9.012 -34.943 1.00 96.12 186 GLY A N 1
ATOM 1536 C CA . GLY A 1 186 ? 9.610 10.311 -35.427 1.00 96.12 186 GLY A CA 1
ATOM 1537 C C . GLY A 1 186 ? 8.471 11.319 -35.509 1.00 96.12 186 GLY A C 1
ATOM 1538 O O . GLY A 1 186 ? 7.309 10.958 -35.309 1.00 96.12 186 GLY A O 1
ATOM 1539 N N . GLU A 1 187 ? 8.790 12.594 -35.748 1.00 94.31 187 GLU A N 1
ATOM 1540 C CA . GLU A 1 187 ? 7.744 13.562 -36.109 1.00 94.31 187 GLU A CA 1
ATOM 1541 C C . GLU A 1 187 ? 7.151 13.152 -37.462 1.00 94.31 187 GLU A C 1
ATOM 1543 O O . GLU A 1 187 ? 7.881 12.709 -38.340 1.00 94.31 187 GLU A O 1
ATOM 1548 N N . ASP A 1 188 ? 5.821 13.194 -37.561 1.00 92.88 188 ASP A N 1
ATOM 1549 C CA . ASP A 1 188 ? 5.042 12.865 -38.765 1.00 92.88 188 ASP A CA 1
ATOM 1550 C C . ASP A 1 188 ? 5.226 11.446 -39.342 1.00 92.88 188 ASP A C 1
ATOM 1552 O O . ASP A 1 188 ? 4.720 11.133 -40.414 1.00 92.88 188 ASP A O 1
ATOM 1556 N N . ASP A 1 189 ? 5.853 10.540 -38.585 1.00 96.00 189 ASP A N 1
ATOM 1557 C CA . ASP A 1 189 ? 5.972 9.132 -38.964 1.00 96.00 189 ASP A CA 1
ATOM 1558 C C . ASP A 1 189 ? 4.617 8.409 -38.840 1.00 96.00 189 ASP A C 1
ATOM 1560 O O . ASP A 1 189 ? 4.009 8.344 -37.762 1.00 96.00 189 ASP A O 1
ATOM 1564 N N . GLU A 1 190 ? 4.144 7.827 -39.940 1.00 95.69 190 GLU A N 1
ATOM 1565 C CA . GLU A 1 190 ? 2.869 7.106 -40.021 1.00 95.69 190 GLU A CA 1
ATOM 1566 C C . GLU A 1 190 ? 2.811 5.844 -39.145 1.00 95.69 190 GLU A C 1
ATOM 1568 O O . GLU A 1 190 ? 1.722 5.365 -38.798 1.00 95.69 190 GLU A O 1
ATOM 1573 N N . ARG A 1 191 ? 3.969 5.311 -38.736 1.00 95.06 191 ARG A N 1
ATOM 1574 C CA . ARG A 1 191 ? 4.093 4.154 -37.837 1.00 95.06 191 ARG A CA 1
ATOM 1575 C C . ARG A 1 191 ? 3.865 4.539 -36.381 1.00 95.06 191 ARG A C 1
ATOM 1577 O O . ARG A 1 191 ? 3.751 3.648 -35.534 1.00 95.06 191 ARG A O 1
ATOM 1584 N N . ASN A 1 192 ? 3.763 5.832 -36.062 1.00 95.19 192 ASN A N 1
ATOM 1585 C CA . ASN A 1 192 ? 3.374 6.292 -34.735 1.00 95.19 192 ASN A CA 1
ATOM 1586 C C . ASN A 1 192 ? 2.014 5.696 -34.338 1.00 95.19 192 ASN A C 1
ATOM 1588 O O . ASN A 1 192 ? 1.036 5.710 -35.095 1.00 95.19 192 ASN A O 1
ATOM 1592 N N . ARG A 1 193 ? 1.935 5.148 -33.123 1.00 93.38 193 ARG A N 1
ATOM 1593 C CA . ARG A 1 193 ? 0.717 4.502 -32.615 1.00 93.38 193 ARG A CA 1
ATOM 1594 C C . ARG A 1 193 ? 0.460 4.902 -31.175 1.00 93.38 193 ARG A C 1
ATOM 1596 O O . ARG A 1 193 ? 1.329 4.763 -30.318 1.00 93.38 193 ARG A O 1
ATOM 1603 N N . ASN A 1 194 ? -0.773 5.321 -30.911 1.00 94.44 194 ASN A N 1
ATOM 1604 C CA . ASN A 1 194 ? -1.308 5.502 -29.568 1.00 94.44 194 ASN A CA 1
ATOM 1605 C C . ASN A 1 194 ? -2.288 4.373 -29.273 1.00 94.44 194 ASN A C 1
ATOM 1607 O O . ASN A 1 194 ? -3.151 4.064 -30.095 1.00 94.44 194 ASN A O 1
ATOM 1611 N N . ARG A 1 195 ? -2.173 3.760 -28.098 1.00 92.50 195 ARG A N 1
ATOM 1612 C CA . ARG A 1 195 ? -3.042 2.657 -27.688 1.00 92.50 195 ARG A CA 1
ATOM 1613 C C . ARG A 1 195 ? -3.462 2.785 -26.240 1.00 92.50 195 ARG A C 1
ATOM 1615 O O . ARG A 1 195 ? -2.669 3.146 -25.370 1.00 92.50 195 ARG A O 1
ATOM 1622 N N . LYS A 1 196 ? -4.720 2.439 -25.987 1.00 94.50 196 LYS A N 1
ATOM 1623 C CA . LYS A 1 196 ? -5.257 2.232 -24.648 1.00 94.50 196 LYS A CA 1
ATOM 1624 C C . LYS A 1 196 ? -5.082 0.763 -24.306 1.00 94.50 196 LYS A C 1
ATOM 1626 O O . LYS A 1 196 ? -5.400 -0.114 -25.106 1.00 94.50 196 LYS A O 1
ATOM 1631 N N . LEU A 1 197 ? -4.546 0.504 -23.123 1.00 92.06 197 LEU A N 1
ATOM 1632 C CA . LEU A 1 197 ? -4.292 -0.844 -22.658 1.00 92.06 197 LEU A CA 1
ATOM 1633 C C . LEU A 1 197 ? -5.622 -1.567 -22.423 1.00 92.06 197 LEU A C 1
ATOM 1635 O O . LEU A 1 197 ? -6.497 -1.048 -21.727 1.00 92.06 197 LEU A O 1
ATOM 1639 N N . GLY A 1 198 ? -5.745 -2.775 -22.974 1.00 88.25 198 GLY A N 1
ATOM 1640 C CA . GLY A 1 198 ? -6.917 -3.627 -22.781 1.00 88.25 198 GLY A CA 1
ATOM 1641 C C . GLY A 1 198 ? -7.141 -4.043 -21.317 1.00 88.25 198 GLY A C 1
ATOM 1642 O O . GLY A 1 198 ? -6.344 -3.696 -20.431 1.00 88.25 198 GLY A O 1
ATOM 1643 N N . PRO A 1 199 ? -8.209 -4.817 -21.044 1.00 84.56 199 PRO A N 1
ATOM 1644 C CA . PRO A 1 199 ? -8.577 -5.226 -19.690 1.00 84.56 199 PRO A CA 1
ATOM 1645 C C . PRO A 1 199 ? -7.430 -5.940 -18.952 1.00 84.56 199 PRO A C 1
ATOM 1647 O O . PRO A 1 199 ? -6.475 -6.449 -19.551 1.00 84.56 199 PRO A O 1
ATOM 1650 N N . GLY A 1 200 ? -7.502 -5.940 -17.620 1.00 85.94 200 GLY A N 1
ATOM 1651 C CA . GLY A 1 200 ? -6.481 -6.503 -16.731 1.00 85.94 200 GLY A CA 1
ATOM 1652 C C . GLY A 1 200 ? -5.796 -5.445 -15.866 1.00 85.94 200 GLY A C 1
ATOM 1653 O O . GLY A 1 200 ? -6.335 -4.366 -15.646 1.00 85.94 200 GLY A O 1
ATOM 1654 N N . HIS A 1 201 ? -4.603 -5.755 -15.352 1.00 87.19 201 HIS A N 1
ATOM 1655 C CA . HIS A 1 201 ? -3.866 -4.857 -14.457 1.00 87.19 201 HIS A CA 1
ATOM 1656 C C . HIS A 1 201 ? -3.509 -3.537 -15.163 1.00 87.19 201 HIS A C 1
ATOM 1658 O O . HIS A 1 201 ? -2.875 -3.550 -16.210 1.00 87.19 201 HIS A O 1
ATOM 1664 N N . GLN A 1 202 ? -3.902 -2.390 -14.612 1.00 91.12 202 GLN A N 1
ATOM 1665 C CA . GLN A 1 202 ? -3.684 -1.080 -15.238 1.00 91.12 202 GLN A CA 1
ATOM 1666 C C . GLN A 1 202 ? -2.479 -0.389 -14.599 1.00 91.12 202 GLN A C 1
ATOM 1668 O O . GLN A 1 202 ? -2.581 0.244 -13.543 1.00 91.12 202 GLN A O 1
ATOM 1673 N N . SER A 1 203 ? -1.308 -0.553 -15.216 1.00 93.88 203 SER A N 1
ATOM 1674 C CA . SER A 1 203 ? -0.067 0.060 -14.751 1.00 93.88 203 SER A CA 1
ATOM 1675 C C . SER A 1 203 ? 0.809 0.539 -15.904 1.00 93.88 203 SER A C 1
ATOM 1677 O O . SER A 1 203 ? 0.862 -0.072 -16.971 1.00 93.88 203 SER A O 1
ATOM 1679 N N . THR A 1 204 ? 1.554 1.622 -15.667 1.00 94.69 204 THR A N 1
ATOM 1680 C CA . THR A 1 204 ? 2.554 2.129 -16.617 1.00 94.69 204 THR A CA 1
ATOM 1681 C C . THR A 1 204 ? 3.604 1.075 -16.948 1.00 94.69 204 THR A C 1
ATOM 1683 O O . THR A 1 204 ? 4.056 1.009 -18.087 1.00 94.69 204 THR A O 1
ATOM 1686 N N . GLU A 1 205 ? 3.977 0.226 -15.987 1.00 94.62 205 GLU A N 1
ATOM 1687 C CA . GLU A 1 205 ? 4.879 -0.898 -16.221 1.00 94.62 205 GLU A CA 1
ATOM 1688 C C . GLU A 1 205 ? 4.309 -1.921 -17.204 1.00 94.62 205 GLU A C 1
ATOM 1690 O O . GLU A 1 205 ? 5.018 -2.312 -18.129 1.00 94.62 205 GLU A O 1
ATOM 1695 N N . ARG A 1 206 ? 3.035 -2.303 -17.067 1.00 93.81 206 ARG A N 1
ATOM 1696 C CA . ARG A 1 206 ? 2.394 -3.222 -18.014 1.00 93.81 206 ARG A CA 1
ATOM 1697 C C . ARG A 1 206 ? 2.326 -2.614 -19.407 1.00 93.81 206 ARG A C 1
ATOM 1699 O O . ARG A 1 206 ? 2.616 -3.300 -20.376 1.00 93.81 206 ARG A O 1
ATOM 1706 N N . ALA A 1 207 ? 1.997 -1.327 -19.505 1.00 95.06 207 ALA A N 1
ATOM 1707 C CA . ALA A 1 207 ? 1.976 -0.618 -20.781 1.00 95.06 207 ALA A CA 1
ATOM 1708 C C . ALA A 1 207 ? 3.346 -0.611 -21.475 1.00 95.06 207 ALA A C 1
ATOM 1710 O O . ALA A 1 207 ? 3.403 -0.788 -22.685 1.00 95.06 207 ALA A O 1
ATOM 1711 N N . TYR A 1 208 ? 4.450 -0.485 -20.729 1.00 96.25 208 TYR A N 1
ATOM 1712 C CA . TYR A 1 208 ? 5.781 -0.666 -21.313 1.00 96.25 208 TYR A CA 1
ATOM 1713 C C . TYR A 1 208 ? 5.985 -2.089 -21.832 1.00 96.25 208 TYR A C 1
ATOM 1715 O O . TYR A 1 208 ? 6.443 -2.247 -22.953 1.00 96.25 208 TYR A O 1
ATOM 1723 N N . ILE A 1 209 ? 5.646 -3.115 -21.045 1.00 95.00 209 ILE A N 1
ATOM 1724 C CA . ILE A 1 209 ? 5.812 -4.522 -21.451 1.00 95.00 209 ILE A CA 1
ATOM 1725 C C . ILE A 1 209 ? 5.017 -4.808 -22.726 1.00 95.00 209 ILE A C 1
ATOM 1727 O O . ILE A 1 209 ? 5.556 -5.370 -23.669 1.00 95.00 209 ILE A O 1
ATOM 1731 N N . VAL A 1 210 ? 3.765 -4.366 -22.778 1.00 94.19 210 VAL A N 1
ATOM 1732 C CA . VAL A 1 210 ? 2.889 -4.552 -23.936 1.00 94.19 210 VAL A CA 1
ATOM 1733 C C . VAL A 1 210 ? 3.381 -3.777 -25.161 1.00 94.19 210 VAL A C 1
ATOM 1735 O O . VAL A 1 210 ? 3.380 -4.319 -26.261 1.00 94.19 210 VAL A O 1
ATOM 1738 N N . ALA A 1 211 ? 3.874 -2.549 -24.990 1.00 95.38 211 ALA A N 1
ATOM 1739 C CA . ALA A 1 211 ? 4.488 -1.808 -26.089 1.00 95.38 211 ALA A CA 1
ATOM 1740 C C . ALA A 1 211 ? 5.751 -2.512 -26.616 1.00 95.38 211 ALA A C 1
ATOM 1742 O O . ALA A 1 211 ? 5.971 -2.550 -27.821 1.00 95.38 211 ALA A O 1
ATOM 1743 N N . LEU A 1 212 ? 6.558 -3.108 -25.730 1.00 95.44 212 LEU A N 1
ATOM 1744 C CA . LEU A 1 212 ? 7.724 -3.902 -26.125 1.00 95.44 212 LEU A CA 1
ATOM 1745 C C . LEU A 1 212 ? 7.320 -5.166 -26.891 1.00 95.44 212 LEU A C 1
ATOM 1747 O O . LEU A 1 212 ? 7.984 -5.490 -27.867 1.00 95.44 212 LEU A O 1
ATOM 1751 N N . GLN A 1 213 ? 6.244 -5.850 -26.486 1.00 93.88 213 GLN A N 1
ATOM 1752 C CA . GLN A 1 213 ? 5.704 -6.999 -27.227 1.00 93.88 213 GLN A CA 1
ATOM 1753 C C . GLN A 1 213 ? 5.317 -6.584 -28.651 1.00 93.88 213 GLN A C 1
ATOM 1755 O O . GLN A 1 213 ? 5.720 -7.232 -29.609 1.00 93.88 213 GLN A O 1
ATOM 1760 N N . GLU A 1 214 ? 4.597 -5.467 -28.789 1.00 93.75 214 GLU A N 1
ATOM 1761 C CA . GLU A 1 214 ? 4.138 -4.953 -30.082 1.00 93.75 214 GLU A CA 1
ATOM 1762 C C . GLU A 1 214 ? 5.298 -4.529 -30.992 1.00 93.75 214 GLU A C 1
ATOM 1764 O O . GLU A 1 214 ? 5.297 -4.854 -32.178 1.00 93.75 214 GLU A O 1
ATOM 1769 N N . VAL A 1 215 ? 6.307 -3.840 -30.449 1.00 94.94 215 VAL A N 1
ATOM 1770 C CA . VAL A 1 215 ? 7.519 -3.493 -31.209 1.00 94.94 215 VAL A CA 1
ATOM 1771 C C . VAL A 1 215 ? 8.274 -4.754 -31.625 1.00 94.94 215 VAL A C 1
ATOM 1773 O O . VAL A 1 215 ? 8.675 -4.872 -32.782 1.00 94.94 215 VAL A O 1
ATOM 1776 N N . ALA A 1 216 ? 8.439 -5.708 -30.706 1.00 92.75 216 ALA A N 1
ATOM 1777 C CA . ALA A 1 216 ? 9.205 -6.918 -30.966 1.00 92.75 216 ALA A CA 1
ATOM 1778 C C . ALA A 1 216 ? 8.544 -7.823 -32.022 1.00 92.75 216 ALA A C 1
ATOM 1780 O O . ALA A 1 216 ? 9.258 -8.413 -32.827 1.00 92.75 216 ALA A O 1
ATOM 1781 N N . GLN A 1 217 ? 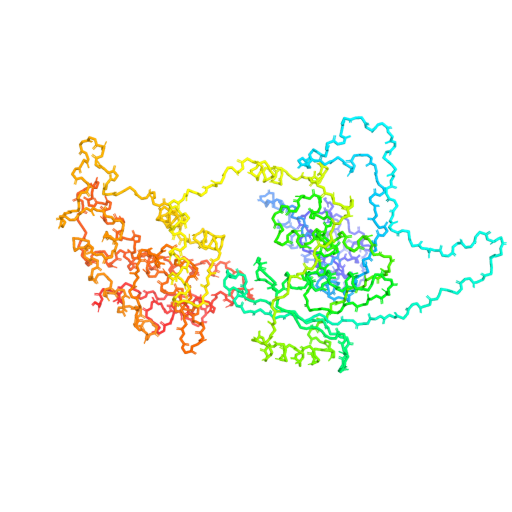7.207 -7.885 -32.046 1.00 91.38 217 GLN A N 1
ATOM 1782 C CA . GLN A 1 217 ? 6.429 -8.631 -33.042 1.00 91.38 217 GLN A CA 1
ATOM 1783 C C . GLN A 1 217 ? 6.426 -7.985 -34.428 1.00 91.38 217 GLN A C 1
ATOM 1785 O O . GLN A 1 217 ? 6.359 -8.713 -35.413 1.00 91.38 217 GLN A O 1
ATOM 1790 N N . ARG A 1 218 ? 6.439 -6.647 -34.514 1.00 91.75 218 ARG A N 1
ATOM 1791 C CA . ARG A 1 218 ? 6.403 -5.936 -35.803 1.00 91.75 218 ARG A CA 1
ATOM 1792 C C . ARG A 1 218 ? 7.740 -5.938 -36.517 1.00 91.75 218 ARG A C 1
ATOM 1794 O O . ARG A 1 218 ? 7.766 -6.095 -37.725 1.00 91.75 218 ARG A O 1
ATOM 1801 N N . HIS A 1 219 ? 8.816 -5.748 -35.765 1.00 92.06 219 HIS A N 1
ATOM 1802 C CA . HIS A 1 219 ? 10.145 -5.566 -36.337 1.00 92.06 219 HIS A CA 1
ATOM 1803 C C . HIS A 1 219 ? 10.968 -6.845 -36.242 1.00 92.06 219 HIS A C 1
ATOM 1805 O O . HIS A 1 219 ? 12.013 -6.814 -35.616 1.00 92.06 219 HIS A O 1
ATOM 1811 N N . GLN A 1 220 ? 10.490 -8.009 -36.685 1.00 88.50 220 GLN A N 1
ATOM 1812 C CA . GLN A 1 220 ? 11.163 -9.282 -36.351 1.00 88.50 220 GLN A CA 1
ATOM 1813 C C . GLN A 1 220 ? 12.599 -9.387 -36.896 1.00 88.50 220 GLN A C 1
ATOM 1815 O O . GLN A 1 220 ? 13.435 -10.053 -36.274 1.00 88.50 220 GLN A O 1
ATOM 1820 N N . LEU A 1 221 ? 12.884 -8.693 -38.002 1.00 88.12 221 LEU A N 1
ATOM 1821 C CA . LEU A 1 221 ? 14.102 -8.841 -38.804 1.00 88.12 221 LEU A CA 1
ATOM 1822 C C . LEU A 1 221 ? 15.051 -7.631 -38.704 1.00 88.12 221 LEU A C 1
ATOM 1824 O O . LEU A 1 221 ? 16.237 -7.743 -39.029 1.00 88.12 221 LEU A O 1
ATOM 1828 N N . GLU A 1 222 ? 14.566 -6.496 -38.208 1.00 91.31 222 GLU A N 1
ATOM 1829 C CA . GLU A 1 222 ? 15.303 -5.237 -38.110 1.00 91.31 222 GLU A CA 1
ATOM 1830 C C . GLU A 1 222 ? 15.997 -5.074 -36.754 1.00 91.31 222 GLU A C 1
ATOM 1832 O O . GLU A 1 222 ? 15.480 -5.472 -35.705 1.00 91.31 222 GLU A O 1
ATOM 1837 N N . ASP A 1 223 ? 17.161 -4.428 -36.736 1.00 91.75 223 ASP A N 1
ATOM 1838 C CA . ASP A 1 223 ? 17.810 -4.064 -35.479 1.00 91.75 223 ASP A CA 1
ATOM 1839 C C . ASP A 1 223 ? 17.108 -2.838 -34.876 1.00 91.75 223 ASP A C 1
ATOM 1841 O O . ASP A 1 223 ? 16.972 -1.791 -35.508 1.00 91.75 223 ASP A O 1
ATOM 1845 N N . VAL A 1 224 ? 16.652 -2.955 -33.625 1.00 95.25 224 VAL A N 1
ATOM 1846 C CA . VAL A 1 224 ? 15.846 -1.909 -32.972 1.00 95.25 224 VAL A CA 1
ATOM 1847 C C . VAL A 1 224 ? 16.501 -1.433 -31.679 1.00 95.25 224 VAL A C 1
ATOM 1849 O O . VAL A 1 224 ? 16.863 -2.230 -30.809 1.00 95.25 224 VAL A O 1
ATOM 1852 N N . GLU A 1 225 ? 16.591 -0.115 -31.497 1.00 96.38 225 GLU A N 1
ATOM 1853 C CA . GLU A 1 225 ? 16.858 0.522 -30.205 1.00 96.38 225 GLU A CA 1
ATOM 1854 C C . GLU A 1 225 ? 15.603 1.180 -29.647 1.00 96.38 225 GLU A C 1
ATOM 1856 O O . GLU A 1 225 ? 15.087 2.167 -30.164 1.00 96.38 225 GLU A O 1
ATOM 1861 N N . ILE A 1 226 ? 15.154 0.664 -28.511 1.00 96.81 226 ILE A N 1
ATOM 1862 C CA . ILE A 1 226 ? 14.005 1.174 -27.788 1.00 96.81 226 ILE A CA 1
ATOM 1863 C C . ILE A 1 226 ? 14.466 2.064 -26.651 1.00 96.81 226 ILE A C 1
ATOM 1865 O O . ILE A 1 226 ? 15.193 1.637 -25.751 1.00 96.81 226 ILE A O 1
ATOM 1869 N N . ARG A 1 227 ? 13.959 3.289 -26.621 1.00 96.75 227 ARG A N 1
ATOM 1870 C CA . ARG A 1 227 ? 14.237 4.251 -25.566 1.00 96.75 227 ARG A CA 1
ATOM 1871 C C . ARG A 1 227 ? 13.014 4.452 -24.675 1.00 96.75 227 ARG A C 1
ATOM 1873 O O . ARG A 1 227 ? 11.921 4.778 -25.138 1.00 96.75 227 ARG A O 1
ATOM 1880 N N . LEU A 1 228 ? 13.187 4.261 -23.366 1.00 95.81 228 LEU A N 1
ATOM 1881 C CA . LEU A 1 228 ? 12.104 4.356 -22.378 1.00 95.81 228 LEU A CA 1
ATOM 1882 C C . LEU A 1 228 ? 12.561 5.017 -21.073 1.00 95.81 228 LEU A C 1
ATOM 1884 O O . LEU A 1 228 ? 13.751 5.135 -20.800 1.00 95.81 228 LEU A O 1
ATOM 1888 N N . THR A 1 229 ? 11.621 5.436 -20.221 1.00 94.44 229 THR A N 1
ATOM 1889 C CA . THR A 1 229 ? 11.946 6.165 -18.968 1.00 94.44 229 THR A CA 1
ATOM 1890 C C . THR A 1 229 ? 11.930 5.299 -17.702 1.00 94.44 229 THR A C 1
ATOM 1892 O O . THR A 1 229 ? 12.307 5.756 -16.620 1.00 94.44 229 THR A O 1
ATOM 1895 N N . SER A 1 230 ? 11.493 4.040 -17.802 1.00 93.75 230 SER A N 1
ATOM 1896 C CA . SER A 1 230 ? 11.313 3.152 -16.650 1.00 93.75 230 SER A CA 1
ATOM 1897 C C . SER A 1 230 ? 12.519 2.245 -16.398 1.00 93.75 230 SER A C 1
ATOM 1899 O O . SER A 1 230 ? 12.665 1.182 -17.000 1.00 93.75 230 SER A O 1
ATOM 1901 N N . LYS A 1 231 ? 13.338 2.602 -15.399 1.00 92.50 231 LYS A N 1
ATOM 1902 C CA . LYS A 1 231 ? 14.449 1.754 -14.920 1.00 92.50 231 LYS A CA 1
ATOM 1903 C C . LYS A 1 231 ? 13.978 0.358 -14.487 1.00 92.50 231 LYS A C 1
ATOM 1905 O O . LYS A 1 231 ? 14.700 -0.616 -14.677 1.00 92.50 231 LYS A O 1
ATOM 1910 N N . LYS A 1 232 ? 12.767 0.260 -13.923 1.00 91.94 232 LYS A N 1
ATOM 1911 C CA . LYS A 1 232 ? 12.187 -1.002 -13.439 1.00 91.94 232 LYS A CA 1
ATOM 1912 C C . LYS A 1 232 ? 11.998 -2.010 -14.575 1.00 91.94 232 LYS A C 1
ATOM 1914 O O . LYS A 1 232 ? 12.268 -3.184 -14.365 1.00 91.94 232 LYS A O 1
ATOM 1919 N N . ILE A 1 233 ? 11.595 -1.557 -15.764 1.00 93.44 233 ILE A N 1
ATOM 1920 C CA . ILE A 1 233 ? 11.394 -2.432 -16.930 1.00 93.44 233 ILE A CA 1
ATOM 1921 C C . ILE A 1 233 ? 12.722 -2.965 -17.459 1.00 93.44 233 ILE A C 1
ATOM 1923 O O . ILE A 1 233 ? 12.850 -4.163 -17.663 1.00 93.44 233 ILE A O 1
ATOM 1927 N N . ILE A 1 234 ? 13.747 -2.118 -17.571 1.00 91.19 234 ILE A N 1
ATOM 1928 C CA . ILE A 1 234 ? 15.089 -2.566 -17.982 1.00 91.19 234 ILE A CA 1
ATOM 1929 C C . ILE A 1 234 ? 15.657 -3.571 -16.973 1.00 91.19 234 ILE A C 1
ATOM 1931 O O . ILE A 1 234 ? 16.151 -4.630 -17.343 1.00 91.19 234 ILE A O 1
ATOM 1935 N N . GLN A 1 235 ? 15.524 -3.294 -15.672 1.00 90.12 235 GLN A N 1
ATOM 1936 C CA . GLN A 1 235 ? 15.934 -4.244 -14.633 1.00 90.12 235 GLN A CA 1
ATOM 1937 C C . GLN A 1 235 ? 15.156 -5.561 -14.699 1.00 90.12 235 GLN A C 1
ATOM 1939 O O . GLN A 1 235 ? 15.737 -6.623 -14.466 1.00 90.12 235 GLN A O 1
ATOM 1944 N N . MET A 1 236 ? 13.861 -5.492 -15.011 1.00 90.00 236 MET A N 1
ATOM 1945 C CA . MET A 1 236 ? 13.013 -6.661 -15.188 1.00 90.00 236 MET A CA 1
ATOM 1946 C C . MET A 1 236 ? 13.480 -7.502 -16.379 1.00 90.00 236 MET A C 1
ATOM 1948 O O . MET A 1 236 ? 13.668 -8.693 -16.189 1.00 90.00 236 MET A O 1
ATOM 1952 N N . ILE A 1 237 ? 13.748 -6.916 -17.548 1.00 87.12 237 ILE A N 1
ATOM 1953 C CA . ILE A 1 237 ? 14.232 -7.659 -18.728 1.00 87.12 237 ILE A CA 1
ATOM 1954 C C . ILE A 1 237 ? 15.601 -8.295 -18.448 1.00 87.12 237 ILE A C 1
ATOM 1956 O O . ILE A 1 237 ? 15.803 -9.470 -18.725 1.00 87.12 237 ILE A O 1
ATOM 1960 N N . ASN A 1 238 ? 16.521 -7.556 -17.825 1.00 83.62 238 ASN A N 1
ATOM 1961 C CA . ASN A 1 238 ? 17.908 -8.010 -17.679 1.00 83.62 238 ASN A CA 1
ATOM 1962 C C . ASN A 1 238 ? 18.109 -9.044 -16.572 1.00 83.62 238 ASN A C 1
ATOM 1964 O O . ASN A 1 238 ? 18.812 -10.034 -16.740 1.00 83.62 238 ASN A O 1
ATOM 1968 N N . LYS A 1 239 ? 17.582 -8.746 -15.381 1.00 80.12 239 LYS A N 1
ATOM 1969 C CA . LYS A 1 239 ? 17.837 -9.523 -14.156 1.00 80.12 239 LYS A CA 1
ATOM 1970 C C . LYS A 1 239 ? 16.572 -10.204 -13.656 1.00 80.12 239 LYS A C 1
ATOM 1972 O O . LYS A 1 239 ? 16.637 -11.298 -13.102 1.00 80.12 239 LYS A O 1
ATOM 1977 N N . GLY A 1 240 ? 15.431 -9.536 -13.817 1.00 82.00 240 GLY A N 1
ATOM 1978 C CA . GLY A 1 240 ? 14.142 -10.021 -13.337 1.00 82.00 240 GLY A CA 1
ATOM 1979 C C . GLY A 1 240 ? 13.606 -11.208 -14.129 1.00 82.00 240 GLY A C 1
ATOM 1980 O O . GLY A 1 240 ? 12.965 -12.053 -13.525 1.00 82.00 240 GLY A O 1
ATOM 1981 N N . ALA A 1 241 ? 13.902 -11.295 -15.426 1.00 84.81 241 ALA A N 1
ATOM 1982 C CA . ALA A 1 241 ? 13.435 -12.336 -16.331 1.00 84.81 241 ALA A CA 1
ATOM 1983 C C . ALA A 1 241 ? 13.918 -13.715 -15.889 1.00 84.81 241 ALA A C 1
ATOM 1985 O O . ALA A 1 241 ? 13.109 -14.557 -15.520 1.00 84.81 241 ALA A O 1
ATOM 1986 N N . ARG A 1 242 ? 15.243 -13.894 -15.810 1.00 85.19 242 ARG A N 1
ATOM 1987 C CA . ARG A 1 242 ? 15.862 -15.154 -15.384 1.00 85.19 242 ARG A CA 1
ATOM 1988 C C . ARG A 1 242 ? 15.404 -15.571 -13.992 1.00 85.19 242 ARG A C 1
ATOM 1990 O O . ARG A 1 242 ? 14.973 -16.697 -13.791 1.00 85.19 242 ARG A O 1
ATOM 1997 N N . LYS A 1 243 ? 15.440 -14.634 -13.039 1.00 88.44 243 LYS A N 1
ATOM 1998 C CA . LYS A 1 243 ? 14.954 -14.898 -11.683 1.00 88.44 243 LYS A CA 1
ATOM 1999 C C . LYS A 1 243 ? 13.468 -15.268 -11.679 1.00 88.44 243 LYS A C 1
ATOM 2001 O O . LYS A 1 243 ? 13.066 -16.150 -10.938 1.00 88.44 243 LYS A O 1
ATOM 2006 N N . GLY A 1 244 ? 12.666 -14.584 -12.488 1.00 89.31 244 GLY A N 1
ATOM 2007 C CA . GLY A 1 244 ? 11.248 -14.856 -12.644 1.00 89.31 244 GLY A CA 1
ATOM 2008 C C . GLY A 1 244 ? 11.009 -16.261 -13.156 1.00 89.31 244 GLY A C 1
ATOM 2009 O O . GLY A 1 244 ? 10.279 -16.998 -12.517 1.00 89.31 244 GLY A O 1
ATOM 2010 N N . GLU A 1 245 ? 11.676 -16.677 -14.225 1.00 88.81 245 GLU A N 1
ATOM 2011 C CA . GLU A 1 245 ? 11.583 -18.056 -14.702 1.00 88.81 245 GLU A CA 1
ATOM 2012 C C . GLU A 1 245 ? 12.029 -19.055 -13.639 1.00 88.81 245 GLU A C 1
ATOM 2014 O O . GLU A 1 245 ? 11.336 -20.038 -13.398 1.00 88.81 245 GLU A O 1
ATOM 2019 N N . ASP A 1 246 ? 13.150 -18.807 -12.969 1.00 89.50 246 ASP A N 1
ATOM 2020 C CA . ASP A 1 246 ? 13.675 -19.685 -11.923 1.00 89.50 246 ASP A CA 1
ATOM 2021 C C . ASP A 1 246 ? 12.724 -19.818 -10.720 1.00 89.50 246 ASP A C 1
ATOM 2023 O O . ASP A 1 246 ? 12.607 -20.901 -10.155 1.00 89.50 246 ASP A O 1
ATOM 2027 N N . ASP A 1 247 ? 12.001 -18.758 -10.362 1.00 90.25 247 ASP A N 1
ATOM 2028 C CA . ASP A 1 247 ? 11.040 -18.729 -9.251 1.00 90.25 247 ASP A CA 1
ATOM 2029 C C . ASP A 1 247 ? 9.586 -19.044 -9.692 1.00 90.25 247 ASP A C 1
ATOM 2031 O O . ASP A 1 247 ? 8.650 -18.805 -8.923 1.00 90.25 247 ASP A O 1
ATOM 2035 N N . ASP A 1 248 ? 9.360 -19.531 -10.924 1.00 90.00 248 ASP A N 1
ATOM 2036 C CA . ASP A 1 248 ? 8.021 -19.713 -11.539 1.00 90.00 248 ASP A CA 1
ATOM 2037 C C . ASP A 1 248 ? 7.135 -18.454 -11.457 1.00 90.00 248 ASP A C 1
ATOM 2039 O O . ASP A 1 248 ? 5.914 -18.476 -11.275 1.00 90.00 248 ASP A O 1
ATOM 2043 N N . TRP A 1 249 ? 7.793 -17.306 -11.549 1.00 90.75 249 TRP A N 1
ATOM 2044 C CA . TRP A 1 249 ? 7.230 -15.968 -11.551 1.00 90.75 249 TRP A CA 1
ATOM 2045 C C . TRP A 1 249 ? 6.441 -15.598 -10.292 1.00 90.75 249 TRP A C 1
ATOM 2047 O O . TRP A 1 249 ? 5.644 -14.651 -10.296 1.00 90.75 249 TRP A O 1
ATOM 2057 N N . ILE A 1 250 ? 6.662 -16.304 -9.182 1.00 88.69 250 ILE A N 1
ATOM 2058 C CA . ILE A 1 250 ? 5.960 -16.021 -7.933 1.00 88.69 250 ILE A CA 1
ATOM 2059 C C . ILE A 1 250 ? 6.261 -14.609 -7.446 1.00 88.69 250 ILE A C 1
ATOM 2061 O O . ILE A 1 250 ? 7.406 -14.181 -7.314 1.00 88.69 250 ILE A O 1
ATOM 2065 N N . GLY A 1 251 ? 5.191 -13.889 -7.107 1.00 85.19 251 GLY A N 1
ATOM 2066 C CA . GLY A 1 251 ? 5.287 -12.541 -6.554 1.00 85.19 251 GLY A CA 1
ATOM 2067 C C . GLY A 1 251 ? 5.712 -11.483 -7.573 1.00 85.19 251 GLY A C 1
ATOM 2068 O O . GLY A 1 251 ? 5.902 -10.330 -7.183 1.00 85.19 251 GLY A O 1
ATOM 2069 N N . ILE A 1 252 ? 5.837 -11.837 -8.857 1.00 87.62 252 ILE A N 1
ATOM 2070 C CA . ILE A 1 252 ? 6.096 -10.882 -9.931 1.00 87.62 252 ILE A CA 1
ATOM 2071 C C . ILE A 1 252 ? 4.758 -10.351 -10.459 1.00 87.62 252 ILE A C 1
ATOM 2073 O O . ILE A 1 252 ? 3.910 -11.086 -10.974 1.00 87.62 252 ILE A O 1
ATOM 2077 N N . GLU A 1 253 ? 4.562 -9.039 -10.307 1.00 86.38 253 GLU A N 1
ATOM 2078 C CA . GLU A 1 253 ? 3.446 -8.310 -10.917 1.00 86.38 253 GLU A CA 1
ATOM 2079 C C . GLU A 1 253 ? 3.522 -8.449 -12.450 1.00 86.38 253 GLU A C 1
ATOM 2081 O O . GLU A 1 253 ? 4.598 -8.298 -13.022 1.00 86.38 253 GLU A O 1
ATOM 2086 N N . MET A 1 254 ? 2.381 -8.681 -13.114 1.00 89.62 254 MET A N 1
ATOM 2087 C CA . MET A 1 254 ? 2.274 -8.765 -14.587 1.00 89.62 254 MET A CA 1
ATOM 2088 C C . MET A 1 254 ? 3.081 -9.915 -15.220 1.00 89.62 254 MET A C 1
ATOM 2090 O O . MET A 1 254 ? 3.449 -9.837 -16.388 1.00 89.62 254 MET A O 1
ATOM 2094 N N . HIS A 1 255 ? 3.355 -10.987 -14.469 1.00 88.75 255 HIS A N 1
ATOM 2095 C CA . HIS A 1 255 ? 4.182 -12.101 -14.941 1.00 88.75 255 HIS A CA 1
ATOM 2096 C C . HIS A 1 255 ? 3.724 -12.719 -16.265 1.00 88.75 255 HIS A C 1
ATOM 2098 O O . HIS A 1 255 ? 4.574 -13.089 -17.062 1.00 88.75 255 HIS A O 1
ATOM 2104 N N . GLU A 1 256 ? 2.419 -12.796 -16.531 1.00 89.31 256 GLU A N 1
ATOM 2105 C CA . GLU A 1 256 ? 1.913 -13.314 -17.808 1.00 89.31 256 GLU A CA 1
ATOM 2106 C C . GLU A 1 256 ? 2.364 -12.457 -19.000 1.00 89.31 256 GLU A C 1
ATOM 2108 O O . GLU A 1 256 ? 2.865 -12.983 -19.989 1.00 89.31 256 GLU A O 1
ATOM 2113 N N . ASP A 1 257 ? 2.307 -11.127 -18.880 1.00 90.81 257 ASP A N 1
ATOM 2114 C CA . ASP A 1 257 ? 2.806 -10.233 -19.930 1.00 90.81 257 ASP A CA 1
ATOM 2115 C C . ASP A 1 257 ? 4.344 -10.329 -20.051 1.00 90.81 257 ASP A C 1
ATOM 2117 O O . ASP A 1 257 ? 4.898 -10.279 -21.150 1.00 90.81 257 ASP A O 1
ATOM 2121 N N . CYS A 1 258 ? 5.058 -10.531 -18.939 1.00 91.12 258 CYS A N 1
ATOM 2122 C CA . CYS A 1 258 ? 6.508 -10.747 -18.964 1.00 91.12 258 CYS A CA 1
ATOM 2123 C C . CYS A 1 258 ? 6.902 -12.049 -19.675 1.00 91.12 258 CYS A C 1
ATOM 2125 O O . CYS A 1 258 ? 7.854 -12.041 -20.454 1.00 91.12 258 CYS A O 1
ATOM 2127 N N . LYS A 1 259 ? 6.186 -13.153 -19.420 1.00 88.81 259 LYS A N 1
ATOM 2128 C CA . LYS A 1 259 ? 6.412 -14.452 -20.075 1.00 88.81 259 LYS A CA 1
ATOM 2129 C C . LYS A 1 259 ? 6.241 -14.332 -21.587 1.00 88.81 259 LYS A C 1
ATOM 2131 O O . LYS A 1 259 ? 7.141 -14.721 -22.325 1.00 88.81 259 LYS A O 1
ATOM 2136 N N . ILE A 1 260 ? 5.137 -13.716 -22.017 1.00 89.50 260 ILE A N 1
ATOM 2137 C CA . ILE A 1 260 ? 4.844 -13.458 -23.434 1.00 89.50 260 ILE A CA 1
ATOM 2138 C C . ILE A 1 260 ? 5.955 -12.612 -24.064 1.00 89.50 260 ILE A C 1
ATOM 2140 O O . ILE A 1 260 ? 6.463 -12.950 -25.128 1.00 89.50 260 ILE A O 1
ATOM 2144 N N . LEU A 1 261 ? 6.385 -11.536 -23.393 1.00 91.38 261 LEU A N 1
ATOM 2145 C CA . LEU A 1 261 ? 7.468 -10.696 -23.903 1.00 91.38 261 LEU A CA 1
ATOM 2146 C C . LEU A 1 261 ? 8.761 -11.500 -24.086 1.00 91.38 261 LEU A C 1
ATOM 2148 O O . LEU A 1 261 ? 9.394 -11.388 -25.127 1.00 91.38 261 LEU A O 1
ATOM 2152 N N . LEU A 1 262 ? 9.155 -12.319 -23.109 1.00 89.00 262 LEU A N 1
ATOM 2153 C CA . LEU A 1 262 ? 10.376 -13.119 -23.225 1.00 89.00 262 LEU A CA 1
ATOM 2154 C C . LEU A 1 262 ? 10.305 -14.161 -24.336 1.00 89.00 262 LEU A C 1
ATOM 2156 O O . LEU A 1 262 ? 11.308 -14.388 -25.003 1.00 89.00 262 LEU A O 1
ATOM 2160 N N . GLN A 1 263 ? 9.143 -14.773 -24.545 1.00 86.81 263 GLN A N 1
ATOM 2161 C CA . GLN A 1 263 ? 8.922 -15.686 -25.663 1.00 86.81 263 GLN A CA 1
ATOM 2162 C C . GLN A 1 263 ? 9.096 -14.976 -27.007 1.00 86.81 263 GLN A C 1
ATOM 2164 O O . GLN A 1 263 ? 9.846 -15.454 -27.850 1.00 86.81 263 GLN A O 1
ATOM 2169 N N . ILE A 1 264 ? 8.474 -13.807 -27.179 1.00 87.69 264 ILE A N 1
ATOM 2170 C CA . ILE A 1 264 ? 8.611 -13.006 -28.404 1.00 87.69 264 ILE A CA 1
ATOM 2171 C C . ILE A 1 264 ? 10.074 -12.603 -28.616 1.00 87.69 264 ILE A C 1
ATOM 2173 O O . ILE A 1 264 ? 10.595 -12.726 -29.718 1.00 87.69 264 ILE A O 1
ATOM 2177 N N . LEU A 1 265 ? 10.757 -12.155 -27.559 1.00 88.00 265 LEU A N 1
ATOM 2178 C CA . LEU A 1 265 ? 12.158 -11.748 -27.649 1.00 88.00 265 LEU A CA 1
ATOM 2179 C C . LEU A 1 265 ? 13.094 -12.913 -28.003 1.00 88.00 265 LEU A C 1
ATOM 2181 O O . LEU A 1 265 ? 14.080 -12.684 -28.691 1.00 88.00 265 LEU A O 1
ATOM 2185 N N . ARG A 1 266 ? 12.803 -14.141 -27.553 1.00 85.25 266 ARG A N 1
ATOM 2186 C CA . ARG A 1 266 ? 13.578 -15.351 -27.895 1.00 85.25 266 ARG A CA 1
ATOM 2187 C C . ARG A 1 266 ? 13.368 -15.819 -29.329 1.00 85.25 266 ARG A C 1
ATOM 2189 O O . ARG A 1 266 ? 14.295 -16.362 -29.912 1.00 85.25 266 ARG A O 1
ATOM 2196 N N . ASN A 1 267 ? 12.175 -15.602 -29.874 1.00 84.19 267 ASN A N 1
ATOM 2197 C CA . ASN A 1 267 ? 11.861 -15.936 -31.261 1.00 84.19 267 ASN A CA 1
ATOM 2198 C C . ASN A 1 267 ? 12.403 -14.918 -32.265 1.00 84.19 267 ASN A C 1
ATOM 2200 O O . ASN A 1 267 ? 12.381 -15.171 -33.462 1.00 84.19 267 ASN A O 1
ATOM 2204 N N . ARG A 1 268 ? 12.813 -13.739 -31.796 1.00 85.88 268 ARG A N 1
ATOM 2205 C CA . ARG A 1 268 ? 13.263 -12.656 -32.660 1.00 85.88 268 ARG A CA 1
ATOM 2206 C C . ARG A 1 268 ? 14.664 -12.948 -33.198 1.00 85.88 268 ARG A C 1
ATOM 2208 O O . ARG A 1 268 ? 15.589 -13.175 -32.420 1.00 85.88 268 ARG A O 1
ATOM 2215 N N . GLU A 1 269 ? 14.830 -12.834 -34.509 1.00 84.19 269 GLU A N 1
ATOM 2216 C CA . GLU A 1 269 ? 16.115 -13.049 -35.184 1.00 84.19 269 GLU A CA 1
ATOM 2217 C C . GLU A 1 269 ? 17.066 -11.851 -35.004 1.00 84.19 269 GLU A C 1
ATOM 2219 O O . GLU A 1 269 ? 18.269 -12.007 -34.764 1.00 84.19 269 GLU A O 1
ATOM 2224 N N . ALA A 1 270 ? 16.520 -10.634 -35.056 1.00 87.44 270 ALA A N 1
ATOM 2225 C CA . ALA A 1 270 ? 17.286 -9.393 -34.997 1.00 87.44 270 ALA A CA 1
ATOM 2226 C C . ALA A 1 270 ? 17.562 -8.875 -33.579 1.00 87.44 270 ALA A C 1
ATOM 2228 O O . ALA A 1 270 ? 16.873 -9.211 -32.606 1.00 87.44 270 ALA A O 1
ATOM 2229 N N . LYS A 1 271 ? 18.570 -8.005 -33.434 1.00 88.88 271 LYS A N 1
ATOM 2230 C CA . LYS A 1 271 ? 18.970 -7.472 -32.127 1.00 88.88 271 LYS A CA 1
ATOM 2231 C C . LYS A 1 271 ? 17.969 -6.431 -31.642 1.00 88.88 271 LYS A C 1
ATOM 2233 O O . LYS A 1 271 ? 17.505 -5.565 -32.378 1.00 88.88 271 LYS A O 1
ATOM 2238 N N . MET A 1 272 ? 17.693 -6.476 -30.342 1.00 92.69 272 MET A N 1
ATOM 2239 C CA . MET A 1 272 ? 16.882 -5.472 -29.669 1.00 92.69 272 MET A CA 1
ATOM 2240 C C . MET A 1 272 ? 17.646 -4.892 -28.481 1.00 92.69 272 MET A C 1
ATOM 2242 O O . MET A 1 272 ? 18.031 -5.597 -27.542 1.00 92.69 272 MET A O 1
ATOM 2246 N N . GLN A 1 273 ? 17.872 -3.584 -28.527 1.00 93.75 273 GLN A N 1
ATOM 2247 C CA . GLN A 1 273 ? 18.531 -2.825 -27.474 1.00 93.75 273 GLN A CA 1
ATOM 2248 C C . GLN A 1 273 ? 17.498 -1.991 -26.729 1.00 93.75 273 GLN A C 1
ATOM 2250 O O . GLN A 1 273 ? 16.659 -1.343 -27.345 1.00 93.75 273 GLN A O 1
ATOM 2255 N N . VAL A 1 274 ? 17.561 -1.971 -25.400 1.00 93.94 274 VAL A N 1
ATOM 2256 C CA . VAL A 1 274 ? 16.701 -1.108 -24.583 1.00 93.94 274 VAL A CA 1
ATOM 2257 C C . VAL A 1 274 ? 17.569 -0.124 -23.806 1.00 93.94 274 VAL A C 1
ATOM 2259 O O . VAL A 1 274 ? 18.447 -0.524 -23.035 1.00 93.94 274 VAL A O 1
ATOM 2262 N N . ALA A 1 275 ? 17.317 1.169 -23.998 1.00 93.75 275 ALA A N 1
ATOM 2263 C CA . ALA A 1 275 ? 18.062 2.268 -23.399 1.00 93.75 275 ALA A CA 1
ATOM 2264 C C . ALA A 1 275 ? 17.195 3.082 -22.424 1.00 93.75 275 ALA A C 1
ATOM 2266 O O . ALA A 1 275 ? 16.048 3.448 -22.707 1.00 93.75 275 ALA A O 1
ATOM 2267 N N . LEU A 1 276 ? 17.758 3.395 -21.250 1.00 94.56 276 LEU A N 1
ATOM 2268 C CA . LEU A 1 276 ? 17.108 4.249 -20.255 1.00 94.56 276 LEU A CA 1
ATOM 2269 C C . LEU A 1 276 ? 17.313 5.735 -20.574 1.00 94.56 276 LEU A C 1
ATOM 2271 O O . LEU A 1 276 ? 18.421 6.258 -20.438 1.00 94.56 276 LEU A O 1
ATOM 2275 N N . ILE A 1 277 ? 16.226 6.453 -20.842 1.00 93.75 277 ILE A N 1
ATOM 2276 C CA . ILE A 1 277 ? 16.239 7.914 -20.902 1.00 93.75 277 ILE A CA 1
ATOM 2277 C C . ILE A 1 277 ? 16.137 8.479 -19.485 1.00 93.75 277 ILE A C 1
ATOM 2279 O O . ILE A 1 277 ? 15.147 8.294 -18.771 1.00 93.75 277 ILE A O 1
ATOM 2283 N N . THR A 1 278 ? 17.173 9.210 -19.074 1.00 90.44 278 THR A N 1
ATOM 2284 C CA . THR A 1 278 ? 17.205 9.900 -17.780 1.00 90.44 278 THR A CA 1
ATOM 2285 C C . THR A 1 278 ? 16.683 11.333 -17.896 1.00 90.44 278 THR A C 1
ATOM 2287 O O . THR A 1 278 ? 16.655 11.923 -18.973 1.00 90.44 278 THR A O 1
ATOM 2290 N N . LYS A 1 279 ? 16.323 11.949 -16.761 1.00 86.06 279 LYS A N 1
ATOM 2291 C CA . LYS A 1 279 ? 15.841 13.345 -16.711 1.00 86.06 279 LYS A CA 1
ATOM 2292 C C . LYS A 1 279 ? 16.832 14.381 -17.265 1.00 86.06 279 LYS A C 1
ATOM 2294 O O . LYS A 1 279 ? 16.415 15.499 -17.538 1.00 86.06 279 LYS A O 1
ATOM 2299 N N . ARG A 1 280 ? 18.119 14.031 -17.367 1.00 84.69 280 ARG A N 1
ATOM 2300 C CA . ARG A 1 280 ? 19.188 14.896 -17.889 1.00 84.69 280 ARG A CA 1
ATOM 2301 C C . ARG A 1 280 ? 19.403 14.737 -19.396 1.00 84.69 280 ARG A C 1
ATOM 2303 O O . ARG A 1 280 ? 20.216 15.457 -19.954 1.00 84.69 280 ARG A O 1
ATOM 2310 N N . SER A 1 281 ? 18.714 13.792 -20.039 1.00 86.75 281 SER A N 1
ATOM 2311 C CA . SER A 1 281 ? 18.798 13.619 -21.488 1.00 86.75 281 SER A CA 1
ATOM 2312 C C . SER A 1 281 ? 18.176 14.813 -22.213 1.00 86.75 281 SER A C 1
ATOM 2314 O O . SER A 1 281 ? 17.127 15.309 -21.799 1.00 86.75 281 SER A O 1
ATOM 2316 N N . HIS A 1 282 ? 18.789 15.228 -23.320 1.00 89.06 282 HIS A N 1
ATOM 2317 C CA . HIS A 1 282 ? 18.254 16.241 -24.231 1.00 89.06 282 HIS A CA 1
ATOM 2318 C C . HIS A 1 282 ? 16.865 15.845 -24.779 1.00 89.06 282 HIS A C 1
ATOM 2320 O O . HIS A 1 282 ? 15.983 16.692 -24.927 1.00 89.06 282 HIS A O 1
ATOM 2326 N N . GLU A 1 283 ? 16.611 14.542 -24.925 1.00 89.12 283 GLU A N 1
ATOM 2327 C CA . GLU A 1 283 ? 15.342 13.967 -25.397 1.00 89.12 283 GLU A CA 1
ATOM 2328 C C . GLU A 1 283 ? 14.169 14.127 -24.418 1.00 89.12 283 GLU A C 1
ATOM 2330 O O . GLU A 1 283 ? 13.013 13.889 -24.771 1.00 89.12 283 GLU A O 1
ATOM 2335 N N . ILE A 1 284 ? 14.409 14.550 -23.171 1.00 92.00 284 ILE A N 1
ATOM 2336 C CA . ILE A 1 284 ? 13.331 14.673 -22.180 1.00 92.00 284 ILE A CA 1
ATOM 2337 C C . ILE A 1 284 ? 12.274 15.707 -22.595 1.00 92.00 284 ILE A C 1
ATOM 2339 O O . ILE A 1 284 ? 11.112 15.593 -22.198 1.00 92.00 284 ILE A O 1
ATOM 2343 N N . LYS A 1 285 ? 12.663 16.716 -23.391 1.00 93.38 285 LYS A N 1
ATOM 2344 C CA . LYS A 1 285 ? 11.740 17.713 -23.951 1.00 93.38 285 LYS A CA 1
ATOM 2345 C C . LYS A 1 285 ? 10.763 17.055 -24.930 1.00 93.38 285 LYS A C 1
ATOM 2347 O O . LYS A 1 285 ? 9.557 17.259 -24.796 1.00 93.38 285 LYS A O 1
ATOM 2352 N N . LEU A 1 286 ? 11.270 16.200 -25.820 1.00 93.56 286 LEU A N 1
ATOM 2353 C CA . LEU A 1 286 ? 10.467 15.423 -26.765 1.00 93.56 286 LEU A CA 1
ATOM 2354 C C . LEU A 1 286 ? 9.491 14.494 -26.029 1.00 93.56 286 LEU A C 1
ATOM 2356 O O . LEU A 1 286 ? 8.290 14.539 -26.283 1.00 93.56 286 LEU A O 1
ATOM 2360 N N . ILE A 1 287 ? 9.958 13.744 -25.024 1.00 93.81 287 ILE A N 1
ATOM 2361 C CA . ILE A 1 287 ? 9.083 12.863 -24.226 1.00 93.81 287 ILE A CA 1
ATOM 2362 C C . ILE A 1 287 ? 7.955 13.644 -23.558 1.00 93.81 287 ILE A C 1
ATOM 2364 O O . ILE A 1 287 ? 6.817 13.179 -23.527 1.00 93.81 287 ILE A O 1
ATOM 2368 N N . LYS A 1 288 ? 8.244 14.826 -23.000 1.00 94.44 288 LYS A N 1
ATOM 2369 C CA . LYS A 1 288 ? 7.209 15.673 -22.390 1.00 94.44 288 LYS A CA 1
ATOM 2370 C C . LYS A 1 288 ? 6.180 16.134 -23.425 1.00 94.44 288 LYS A C 1
ATOM 2372 O O . LYS A 1 288 ? 4.991 16.090 -23.118 1.00 94.44 288 LYS A O 1
ATOM 2377 N N . LYS A 1 289 ? 6.623 16.524 -24.627 1.00 95.81 289 LYS A N 1
ATOM 2378 C CA . LYS A 1 289 ? 5.753 16.908 -25.754 1.00 95.81 289 LYS A CA 1
ATOM 2379 C C . LYS A 1 289 ? 4.837 15.747 -26.155 1.00 95.81 289 LYS A C 1
ATOM 2381 O O . LYS A 1 289 ? 3.621 15.916 -26.175 1.00 95.81 289 LYS A O 1
ATOM 2386 N N . ILE A 1 290 ? 5.394 14.553 -26.364 1.00 94.62 290 ILE A N 1
ATOM 2387 C CA . ILE A 1 290 ? 4.626 13.353 -26.737 1.00 94.62 290 ILE A CA 1
ATOM 2388 C C . ILE A 1 290 ? 3.663 12.949 -25.620 1.00 94.62 290 ILE A C 1
ATOM 2390 O O . ILE A 1 290 ? 2.493 12.684 -25.872 1.00 94.62 290 ILE A O 1
ATOM 2394 N N . LYS A 1 291 ? 4.115 12.960 -24.361 1.00 94.88 291 LYS A N 1
ATOM 2395 C CA . LYS A 1 291 ? 3.264 12.618 -23.217 1.00 94.88 291 LYS A CA 1
ATOM 2396 C C . LYS A 1 291 ? 2.085 13.580 -23.061 1.00 94.88 291 LYS A C 1
ATOM 2398 O O . LYS A 1 291 ? 1.008 13.139 -22.671 1.00 94.88 291 LYS A O 1
ATOM 2403 N N . LYS A 1 292 ? 2.281 14.870 -23.354 1.00 95.25 292 LYS A N 1
ATOM 2404 C CA . LYS A 1 292 ? 1.202 15.865 -23.376 1.00 95.25 292 LYS A CA 1
ATOM 2405 C C . LYS A 1 292 ? 0.177 15.528 -24.467 1.00 95.25 292 LYS A C 1
ATOM 2407 O O . LYS A 1 292 ? -0.994 15.385 -24.138 1.00 95.25 292 LYS A O 1
ATOM 2412 N N . ARG A 1 293 ? 0.627 15.261 -25.700 1.00 93.75 293 ARG A N 1
ATOM 2413 C CA . ARG A 1 293 ? -0.241 14.829 -26.817 1.00 93.75 293 ARG A CA 1
ATOM 2414 C C . ARG A 1 293 ? -1.009 13.536 -26.507 1.00 93.75 293 ARG A C 1
ATOM 2416 O O . ARG A 1 293 ? -2.198 13.433 -26.795 1.00 93.75 293 ARG A O 1
ATOM 2423 N N . LEU A 1 294 ? -0.354 12.557 -25.877 1.00 93.38 294 LEU A N 1
ATOM 2424 C CA . LEU A 1 294 ? -0.992 11.313 -25.428 1.00 93.38 294 LEU A CA 1
ATOM 2425 C C . LEU A 1 294 ? -2.101 11.582 -24.401 1.00 93.38 294 LEU A C 1
ATOM 2427 O O . LEU A 1 294 ? -3.132 10.919 -24.407 1.00 93.38 294 LEU A O 1
ATOM 2431 N N . TRP A 1 295 ? -1.895 12.556 -23.513 1.00 91.94 295 TRP A N 1
ATOM 2432 C CA . TRP A 1 295 ? -2.898 12.934 -22.520 1.00 91.94 295 TRP A CA 1
ATOM 2433 C C . TRP A 1 295 ? -4.091 13.663 -23.143 1.00 91.94 295 TRP A C 1
ATOM 2435 O O . TRP A 1 295 ? -5.226 13.408 -22.754 1.00 91.94 295 TRP A O 1
ATOM 2445 N N . GLU A 1 296 ? -3.842 14.534 -24.120 1.00 92.75 296 GLU A N 1
ATOM 2446 C CA . GLU A 1 296 ? -4.878 15.276 -24.852 1.00 92.75 296 GLU A CA 1
ATOM 2447 C C . GLU A 1 296 ? -5.741 14.352 -25.726 1.00 92.75 296 GLU A C 1
ATOM 2449 O O . GLU A 1 296 ? -6.942 14.561 -25.844 1.00 92.75 296 GLU A O 1
ATOM 2454 N N . SER A 1 297 ? -5.159 13.277 -26.265 1.00 90.62 297 SER A N 1
ATOM 2455 C CA . SER A 1 297 ? -5.857 12.280 -27.097 1.00 90.62 297 SER A CA 1
ATOM 2456 C C . SER A 1 297 ? -6.453 11.103 -26.312 1.00 90.62 297 SER A C 1
ATOM 2458 O O . SER A 1 297 ? -6.963 10.152 -26.900 1.00 90.62 297 SER A O 1
ATOM 2460 N N . LYS A 1 298 ? -6.421 11.122 -24.975 1.00 90.50 298 LYS A N 1
ATOM 2461 C CA . LYS A 1 298 ? -6.748 9.936 -24.162 1.00 90.50 298 LYS A CA 1
ATOM 2462 C C . LYS A 1 298 ? -8.174 9.395 -24.344 1.00 90.50 298 LYS A C 1
ATOM 2464 O O . LYS A 1 298 ? -8.372 8.188 -24.183 1.00 90.50 298 LYS A O 1
ATOM 2469 N N . GLU A 1 299 ? -9.134 10.269 -24.659 1.00 88.12 299 GLU A N 1
ATOM 2470 C CA . GLU A 1 299 ? -10.549 9.914 -24.854 1.00 88.12 299 GLU A CA 1
ATOM 2471 C C . GLU A 1 299 ? -10.832 9.362 -26.260 1.00 88.12 299 GLU A C 1
ATOM 2473 O O . GLU A 1 299 ? -11.746 8.560 -26.425 1.00 88.12 299 GLU A O 1
ATOM 2478 N N . THR A 1 300 ? -10.029 9.729 -27.265 1.00 86.94 300 THR A N 1
ATOM 2479 C CA . THR A 1 300 ? -10.201 9.259 -28.651 1.00 86.94 300 THR A CA 1
ATOM 2480 C C . THR A 1 300 ? -9.473 7.941 -28.921 1.00 86.94 300 THR A C 1
ATOM 2482 O O . THR A 1 300 ? -9.787 7.229 -29.875 1.00 86.94 300 THR A O 1
ATOM 2485 N N . ILE A 1 301 ? -8.510 7.568 -28.071 1.00 86.62 301 ILE A N 1
ATOM 2486 C CA . ILE A 1 301 ? -7.758 6.321 -28.223 1.00 86.62 301 ILE A CA 1
ATOM 2487 C C . ILE A 1 301 ? -8.632 5.116 -27.853 1.00 86.62 301 ILE A C 1
ATOM 2489 O O . ILE A 1 301 ? -8.960 4.872 -26.686 1.00 86.62 301 ILE A O 1
ATOM 2493 N N . THR A 1 302 ? -8.925 4.297 -28.860 1.00 79.44 302 THR A N 1
ATOM 2494 C CA . THR A 1 302 ? -9.692 3.059 -28.699 1.00 79.44 302 THR A CA 1
ATOM 2495 C C . THR A 1 302 ? -8.843 1.956 -28.056 1.00 79.44 302 THR A C 1
ATOM 2497 O O . THR A 1 302 ? -7.636 1.840 -28.284 1.00 79.44 302 THR A O 1
ATOM 2500 N N . SER A 1 303 ? -9.481 1.128 -27.226 1.00 77.06 303 SER A N 1
ATOM 2501 C CA . SER A 1 303 ? -8.868 -0.089 -26.690 1.00 77.06 303 SER A CA 1
ATOM 2502 C C . SER A 1 303 ? -8.825 -1.148 -27.784 1.00 77.06 303 SER A C 1
ATOM 2504 O O . SER A 1 303 ? -9.869 -1.642 -28.195 1.00 77.06 303 SER A O 1
ATOM 2506 N N . GLN A 1 304 ? -7.630 -1.529 -28.224 1.00 68.94 304 GLN A N 1
ATOM 2507 C CA . GLN A 1 304 ? -7.446 -2.678 -29.108 1.00 68.94 304 GLN A CA 1
ATOM 2508 C C . GLN A 1 304 ? -6.859 -3.838 -28.310 1.00 68.94 304 GLN A C 1
ATOM 2510 O O . GLN A 1 304 ? -5.970 -3.647 -27.474 1.00 68.94 304 GLN A O 1
ATOM 2515 N N . ALA A 1 305 ? -7.365 -5.046 -28.559 1.00 65.50 305 ALA A N 1
ATOM 2516 C CA . ALA A 1 305 ? -6.746 -6.246 -28.025 1.00 65.50 305 ALA A CA 1
ATOM 2517 C C . ALA A 1 305 ? -5.324 -6.358 -28.589 1.00 65.50 305 ALA A C 1
ATOM 2519 O O . ALA A 1 305 ? -5.093 -6.216 -29.789 1.00 65.50 305 ALA A O 1
ATOM 2520 N N . VAL A 1 306 ? -4.360 -6.584 -27.703 1.00 65.06 306 VAL A N 1
ATOM 2521 C CA . VAL A 1 306 ? -2.993 -6.907 -28.109 1.00 65.06 306 VAL A CA 1
ATOM 2522 C C . VAL A 1 306 ? -3.036 -8.331 -28.640 1.00 65.06 306 VAL A C 1
ATOM 2524 O O . VAL A 1 306 ? -3.507 -9.223 -27.932 1.00 65.06 306 VAL A O 1
ATOM 2527 N N . ILE A 1 307 ? -2.565 -8.540 -29.867 1.00 62.34 307 ILE A N 1
ATOM 2528 C CA . ILE A 1 307 ? -2.468 -9.872 -30.463 1.00 62.34 307 ILE A CA 1
ATOM 2529 C C . ILE A 1 307 ? -1.414 -10.651 -29.668 1.00 62.34 307 ILE A C 1
ATOM 2531 O O . ILE A 1 307 ? -0.212 -10.412 -29.771 1.00 62.34 307 ILE A O 1
ATOM 2535 N N . ARG A 1 308 ? -1.881 -11.564 -28.815 1.00 66.62 308 ARG A N 1
ATOM 2536 C CA . ARG A 1 308 ? -1.047 -12.476 -28.026 1.00 66.62 308 ARG A CA 1
ATOM 2537 C C . ARG A 1 308 ? -0.879 -13.777 -28.800 1.00 66.62 308 ARG A C 1
ATOM 2539 O O . ARG A 1 308 ? -1.444 -14.792 -28.418 1.00 66.62 308 ARG A O 1
ATOM 2546 N N . GLN A 1 309 ? -0.164 -13.733 -29.917 1.00 62.25 309 GLN A N 1
ATOM 2547 C CA . GLN A 1 309 ? 0.277 -14.967 -30.560 1.00 62.25 309 GLN A CA 1
ATOM 2548 C C . GLN A 1 309 ? 1.520 -15.456 -29.823 1.00 62.25 309 GLN A C 1
ATOM 2550 O O . GLN A 1 309 ? 2.569 -14.814 -29.863 1.00 62.25 309 GLN A O 1
ATOM 2555 N N . THR A 1 310 ? 1.370 -16.560 -29.098 1.00 58.59 310 THR A N 1
ATOM 2556 C CA . THR A 1 310 ? 2.482 -17.278 -28.477 1.00 58.59 310 THR A CA 1
ATOM 2557 C C . THR A 1 310 ? 2.327 -18.769 -28.737 1.00 58.59 310 THR A C 1
ATOM 2559 O O . THR A 1 310 ? 2.127 -19.543 -27.805 1.00 58.59 310 THR A O 1
ATOM 2562 N N . ASP A 1 311 ? 2.435 -19.175 -29.999 1.00 56.28 311 ASP A N 1
ATOM 2563 C CA . ASP A 1 311 ? 2.619 -20.586 -30.368 1.00 56.28 311 ASP A CA 1
ATOM 2564 C C . ASP A 1 311 ? 4.097 -20.950 -30.239 1.00 56.28 311 ASP A C 1
ATOM 2566 O O . ASP A 1 311 ? 4.752 -21.363 -31.192 1.00 56.28 311 ASP A O 1
ATOM 2570 N N . THR A 1 312 ? 4.678 -20.677 -29.068 1.00 60.50 312 THR A N 1
ATOM 2571 C CA . THR A 1 312 ? 6.121 -20.799 -28.885 1.00 60.50 312 THR A CA 1
ATOM 2572 C C . THR A 1 312 ? 6.440 -21.794 -27.794 1.00 60.50 312 THR A C 1
ATOM 2574 O O . THR A 1 312 ? 5.985 -21.730 -26.650 1.00 60.50 312 THR A O 1
ATOM 2577 N N . ASP A 1 313 ? 7.305 -22.713 -28.178 1.00 64.06 313 ASP A N 1
ATOM 2578 C CA . ASP A 1 313 ? 7.809 -23.799 -27.365 1.00 64.06 313 ASP A CA 1
ATOM 2579 C C . ASP A 1 313 ? 8.705 -23.312 -26.205 1.00 64.06 313 ASP A C 1
ATOM 2581 O O . ASP A 1 313 ? 9.024 -24.080 -25.298 1.00 64.06 313 ASP A O 1
ATOM 2585 N N . TYR A 1 314 ? 9.088 -22.030 -26.172 1.00 67.94 314 TYR A N 1
ATOM 2586 C CA . TYR A 1 314 ? 10.020 -21.426 -25.204 1.00 67.94 314 TYR A CA 1
ATOM 2587 C C . TYR A 1 314 ? 9.417 -21.119 -23.818 1.00 67.94 314 TYR A C 1
ATOM 2589 O O . TYR A 1 314 ? 10.036 -20.418 -23.008 1.00 67.94 314 TYR A O 1
ATOM 2597 N N . ALA A 1 315 ? 8.212 -21.616 -23.521 1.00 69.62 315 ALA A N 1
ATOM 2598 C CA . ALA A 1 315 ? 7.575 -21.483 -22.215 1.00 69.62 315 ALA A CA 1
ATOM 2599 C C . ALA A 1 315 ? 8.253 -22.379 -21.160 1.00 69.62 315 ALA A C 1
ATOM 2601 O O . ALA A 1 315 ? 7.980 -23.575 -21.065 1.00 69.62 315 ALA A O 1
ATOM 2602 N N . ASN A 1 316 ? 9.103 -21.800 -20.309 1.00 74.38 316 ASN A N 1
ATOM 2603 C CA . ASN A 1 316 ? 9.570 -22.493 -19.108 1.00 74.38 316 ASN A CA 1
ATOM 2604 C C . ASN A 1 316 ? 8.459 -22.501 -18.048 1.00 74.38 316 ASN A C 1
ATOM 2606 O O . ASN A 1 316 ? 8.064 -21.443 -17.555 1.00 74.38 316 ASN A O 1
ATOM 2610 N N . THR A 1 317 ? 7.979 -23.687 -17.671 1.00 80.31 317 THR A N 1
ATOM 2611 C CA . THR A 1 317 ? 7.021 -23.863 -16.567 1.00 80.31 317 THR A CA 1
ATOM 2612 C C . THR A 1 317 ? 7.701 -24.442 -15.330 1.00 80.31 317 THR A C 1
ATOM 2614 O O . THR A 1 317 ? 8.509 -25.369 -15.449 1.00 80.31 317 THR A O 1
ATOM 2617 N N . GLY A 1 318 ? 7.318 -23.973 -14.143 1.00 86.19 318 GLY A N 1
ATOM 2618 C CA . GLY A 1 318 ? 7.807 -24.498 -12.871 1.00 86.19 318 GLY A CA 1
ATOM 2619 C C . GLY A 1 318 ? 9.094 -23.832 -12.392 1.00 86.19 318 GLY A C 1
ATOM 2620 O O . GLY A 1 318 ? 9.852 -23.244 -13.166 1.00 86.19 318 GLY A O 1
ATOM 2621 N N . ALA A 1 319 ? 9.348 -23.945 -11.090 1.00 88.94 319 ALA A N 1
ATOM 2622 C CA . ALA A 1 319 ? 10.480 -23.301 -10.433 1.00 88.94 319 ALA A CA 1
ATOM 2623 C C . ALA A 1 319 ? 11.712 -24.202 -10.471 1.00 88.94 319 ALA A C 1
ATOM 2625 O O . ALA A 1 319 ? 11.613 -25.414 -10.277 1.00 88.94 319 ALA A O 1
ATOM 2626 N N . LYS A 1 320 ? 12.884 -23.618 -10.685 1.00 89.56 320 LYS A N 1
ATOM 2627 C CA . LYS A 1 320 ? 14.159 -24.328 -10.757 1.00 89.56 320 LYS A CA 1
ATOM 2628 C C . LYS A 1 320 ? 14.586 -24.806 -9.370 1.00 89.56 320 LYS A C 1
ATOM 2630 O O . LYS A 1 320 ? 14.722 -24.017 -8.437 1.00 89.56 320 LYS A O 1
ATOM 2635 N N . LEU A 1 321 ? 14.822 -26.111 -9.233 1.00 87.44 321 LEU A N 1
ATOM 2636 C CA . LEU A 1 321 ? 15.066 -26.749 -7.934 1.00 87.44 321 LEU A CA 1
ATOM 2637 C C . LEU A 1 321 ? 16.335 -26.227 -7.242 1.00 87.44 321 LEU A C 1
ATOM 2639 O O . LEU A 1 321 ? 16.370 -26.117 -6.024 1.00 87.44 321 LEU A O 1
ATOM 2643 N N . GLN A 1 322 ? 17.366 -25.872 -8.007 1.00 89.62 322 GLN A N 1
ATOM 2644 C CA . GLN A 1 322 ? 18.632 -25.380 -7.455 1.00 89.62 322 GLN A CA 1
ATOM 2645 C C . GLN A 1 322 ? 18.540 -23.978 -6.842 1.00 89.62 322 GLN A C 1
ATOM 2647 O O . GLN A 1 322 ? 19.321 -23.638 -5.956 1.00 89.62 322 GLN A O 1
ATOM 2652 N N . THR A 1 323 ? 17.641 -23.136 -7.353 1.00 88.69 323 THR A N 1
ATOM 2653 C CA . THR A 1 323 ? 17.531 -21.725 -6.956 1.00 88.69 323 THR A CA 1
ATOM 2654 C C . THR A 1 323 ? 16.343 -21.473 -6.035 1.00 88.69 323 THR A C 1
ATOM 2656 O O . THR A 1 323 ? 16.270 -20.410 -5.411 1.00 88.69 323 THR A O 1
ATOM 2659 N N . ILE A 1 324 ? 15.427 -22.440 -5.914 1.00 89.75 324 ILE A N 1
ATOM 2660 C CA . ILE A 1 324 ? 14.229 -22.287 -5.105 1.00 89.75 324 ILE A CA 1
ATOM 2661 C C . ILE A 1 324 ? 14.574 -22.145 -3.619 1.00 89.75 324 ILE A C 1
ATOM 2663 O O . ILE A 1 324 ? 15.311 -22.930 -3.028 1.00 89.75 324 ILE A O 1
ATOM 2667 N N . SER A 1 325 ? 13.994 -21.131 -2.980 1.00 90.56 325 SER A N 1
ATOM 2668 C CA . SER A 1 325 ? 14.053 -20.988 -1.525 1.00 90.56 325 SER A CA 1
ATOM 2669 C C . SER A 1 325 ? 12.893 -21.728 -0.856 1.00 90.56 325 SER A C 1
ATOM 2671 O O . SER A 1 325 ? 11.826 -21.865 -1.452 1.00 90.56 325 SER A O 1
ATOM 2673 N N . GLN A 1 326 ? 13.030 -22.108 0.421 1.00 91.19 326 GLN A N 1
ATOM 2674 C CA . GLN A 1 326 ? 11.916 -22.671 1.205 1.00 91.19 326 GLN A CA 1
ATOM 2675 C C . GLN A 1 326 ? 10.666 -21.772 1.156 1.00 91.19 326 GLN A C 1
ATOM 2677 O O . GLN A 1 326 ? 9.543 -22.257 1.040 1.00 91.19 326 GLN A O 1
ATOM 2682 N N . LYS A 1 327 ? 10.858 -20.447 1.176 1.00 90.12 327 LYS A N 1
ATOM 2683 C CA . LYS A 1 327 ? 9.776 -19.466 1.035 1.00 90.12 327 LYS A CA 1
ATOM 2684 C C . LYS A 1 327 ? 9.079 -19.575 -0.324 1.00 90.12 327 LYS A C 1
ATOM 2686 O O . LYS A 1 327 ? 7.852 -19.592 -0.362 1.00 90.12 327 LYS A O 1
ATOM 2691 N N . THR A 1 328 ? 9.840 -19.643 -1.417 1.00 89.00 328 THR A N 1
ATOM 2692 C CA . THR A 1 328 ? 9.302 -19.796 -2.780 1.00 89.00 328 THR A CA 1
ATOM 2693 C C . THR A 1 328 ? 8.573 -21.136 -2.915 1.00 89.00 328 THR A C 1
ATOM 2695 O O . THR A 1 328 ? 7.438 -21.170 -3.383 1.00 89.00 328 THR A O 1
ATOM 2698 N N . ALA A 1 329 ? 9.164 -22.226 -2.414 1.00 89.62 329 ALA A N 1
ATOM 2699 C CA . ALA A 1 329 ? 8.558 -23.558 -2.402 1.00 89.62 329 ALA A CA 1
ATOM 2700 C C . ALA A 1 329 ? 7.222 -23.578 -1.644 1.00 89.62 329 ALA A C 1
ATOM 2702 O O . ALA A 1 329 ? 6.220 -24.081 -2.154 1.00 89.62 329 ALA A O 1
ATOM 2703 N N . TYR A 1 330 ? 7.176 -22.960 -0.461 1.00 89.94 330 TYR A N 1
ATOM 2704 C CA . TYR A 1 330 ? 5.947 -22.824 0.316 1.00 89.94 330 TYR A CA 1
ATOM 2705 C C . TYR A 1 330 ? 4.887 -21.997 -0.426 1.00 89.94 330 TYR A C 1
ATOM 2707 O O . TYR A 1 330 ? 3.717 -22.375 -0.462 1.00 89.94 330 TYR A O 1
ATOM 2715 N N . GLN A 1 331 ? 5.281 -20.903 -1.084 1.00 87.94 331 GLN A N 1
ATOM 2716 C CA . GLN A 1 331 ? 4.367 -20.101 -1.902 1.00 87.94 331 GLN A CA 1
ATOM 2717 C C . GLN A 1 331 ? 3.816 -20.874 -3.109 1.00 87.94 331 GLN A C 1
ATOM 2719 O O . GLN A 1 331 ? 2.629 -20.734 -3.403 1.00 87.94 331 GLN A O 1
ATOM 2724 N N . LEU A 1 332 ? 4.623 -21.715 -3.770 1.00 87.62 332 LEU A N 1
ATOM 2725 C CA . LEU A 1 332 ? 4.144 -22.614 -4.832 1.00 87.62 332 LEU A CA 1
ATOM 2726 C C . LEU A 1 332 ? 3.114 -23.601 -4.301 1.00 87.62 332 LEU A C 1
ATOM 2728 O O . LEU A 1 332 ? 2.058 -23.770 -4.907 1.00 87.62 332 LEU A O 1
ATOM 2732 N N . ALA A 1 333 ? 3.411 -24.238 -3.166 1.00 87.38 333 ALA A N 1
ATOM 2733 C CA . ALA A 1 333 ? 2.507 -25.194 -2.542 1.00 87.38 333 ALA A CA 1
ATOM 2734 C C . ALA A 1 333 ? 1.174 -24.527 -2.176 1.00 87.38 333 ALA A C 1
ATOM 2736 O O . ALA A 1 333 ? 0.115 -25.054 -2.507 1.00 87.38 333 ALA A O 1
ATOM 2737 N N . LEU A 1 334 ? 1.215 -23.328 -1.584 1.00 85.06 334 LEU A N 1
ATOM 2738 C CA . LEU A 1 334 ? 0.015 -22.541 -1.306 1.00 85.06 334 LEU A CA 1
ATOM 2739 C C . LEU A 1 334 ? -0.749 -22.180 -2.580 1.00 85.06 334 LEU A C 1
ATOM 2741 O O . LEU A 1 334 ? -1.959 -22.352 -2.603 1.00 85.06 334 LEU A O 1
ATOM 2745 N N . LYS A 1 335 ? -0.076 -21.710 -3.639 1.00 83.25 335 LYS A N 1
ATOM 2746 C CA . LYS A 1 335 ? -0.717 -21.359 -4.920 1.00 83.25 335 LYS A CA 1
ATOM 2747 C C . LYS A 1 335 ? -1.424 -22.568 -5.538 1.00 83.25 335 LYS A C 1
ATOM 2749 O O . LYS A 1 335 ? -2.544 -22.433 -6.013 1.00 83.25 335 LYS A O 1
ATOM 2754 N N . LYS A 1 336 ? -0.792 -23.742 -5.488 1.00 81.56 336 LYS A N 1
ATOM 2755 C CA . LYS A 1 336 ? -1.339 -25.004 -6.003 1.00 81.56 336 LYS A CA 1
ATOM 2756 C C . LYS A 1 336 ? -2.512 -25.524 -5.168 1.00 81.56 336 LYS A C 1
ATOM 2758 O O . LYS A 1 336 ? -3.463 -26.064 -5.720 1.00 81.56 336 LYS A O 1
ATOM 2763 N N . ASN A 1 337 ? -2.453 -25.332 -3.851 1.00 79.62 337 ASN A N 1
ATOM 2764 C CA . ASN A 1 337 ? -3.471 -25.798 -2.907 1.00 79.62 337 ASN A CA 1
ATOM 2765 C C . ASN A 1 337 ? -4.554 -24.751 -2.603 1.00 79.62 337 ASN A C 1
ATOM 2767 O O . ASN A 1 337 ? -5.479 -25.034 -1.839 1.00 79.62 337 ASN A O 1
ATOM 2771 N N . ALA A 1 338 ? -4.451 -23.544 -3.163 1.00 70.69 338 ALA A N 1
ATOM 2772 C CA . ALA A 1 338 ? -5.400 -22.465 -2.940 1.00 70.69 338 ALA A CA 1
ATOM 2773 C C . ALA A 1 338 ? -6.748 -22.797 -3.598 1.00 70.69 338 ALA A C 1
ATOM 2775 O O . ALA A 1 338 ? -7.043 -22.367 -4.710 1.00 70.69 338 ALA A O 1
ATOM 2776 N N . LYS A 1 339 ? -7.610 -23.528 -2.884 1.00 63.19 339 LYS A N 1
ATOM 2777 C CA . LYS A 1 339 ? -9.058 -23.486 -3.121 1.00 63.19 339 LYS A CA 1
ATOM 2778 C C . LYS A 1 339 ? -9.502 -22.036 -2.919 1.00 63.19 339 LYS A C 1
ATOM 2780 O O . LYS A 1 339 ? -9.063 -21.425 -1.946 1.00 63.19 339 LYS A O 1
ATOM 2785 N N . ASN A 1 340 ? -10.314 -21.492 -3.836 1.00 60.00 340 ASN A N 1
ATOM 2786 C CA . ASN A 1 340 ? -10.772 -20.093 -3.834 1.00 60.00 340 ASN A CA 1
ATOM 2787 C C . ASN A 1 340 ? -11.004 -19.576 -2.397 1.00 60.00 340 ASN A C 1
ATOM 2789 O O . ASN A 1 340 ? -11.994 -19.958 -1.772 1.00 60.00 340 ASN A O 1
ATOM 2793 N N . PRO A 1 341 ? -10.103 -18.740 -1.844 1.00 66.69 341 PRO A N 1
ATOM 2794 C CA . PRO A 1 341 ? -10.051 -18.532 -0.395 1.00 66.69 341 PRO A CA 1
ATOM 2795 C C . PRO A 1 341 ? -11.161 -17.610 0.124 1.00 66.69 341 PRO A C 1
ATOM 2797 O O . PRO A 1 341 ? -11.358 -17.490 1.332 1.00 66.69 341 PRO A O 1
ATOM 2800 N N . ILE A 1 342 ? -11.881 -16.938 -0.778 1.00 79.94 342 ILE A N 1
ATOM 2801 C CA . ILE A 1 342 ? -12.887 -15.931 -0.449 1.00 79.94 342 ILE A CA 1
ATOM 2802 C C . ILE A 1 342 ? -14.272 -16.512 -0.734 1.00 79.94 342 ILE A C 1
ATOM 2804 O O . ILE A 1 342 ? -14.596 -16.842 -1.875 1.00 79.94 342 ILE A O 1
ATOM 2808 N N . ASN A 1 343 ? -15.096 -16.616 0.311 1.00 87.44 343 ASN A N 1
ATOM 2809 C CA .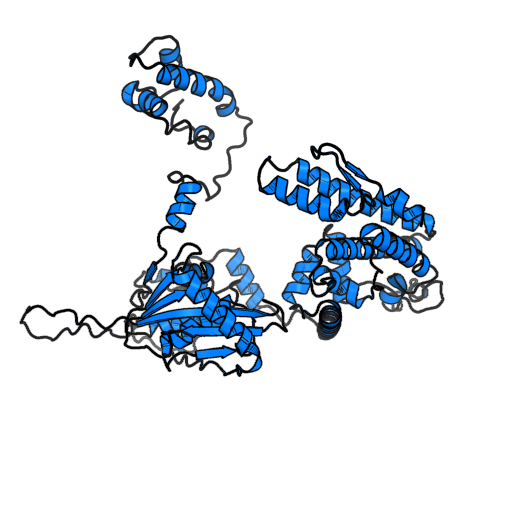 ASN A 1 343 ? -16.489 -17.030 0.168 1.00 87.44 343 ASN A CA 1
ATOM 2810 C C . ASN A 1 343 ? -17.313 -15.970 -0.593 1.00 87.44 343 ASN A C 1
ATOM 2812 O O . ASN A 1 343 ? -16.988 -14.780 -0.594 1.00 87.44 343 ASN A O 1
ATOM 2816 N N . GLU A 1 344 ? -18.419 -16.393 -1.207 1.00 90.25 344 GLU A N 1
ATOM 2817 C CA . GLU A 1 344 ? -19.290 -15.515 -2.004 1.00 90.25 344 GLU A CA 1
ATOM 2818 C C . GLU A 1 344 ? -19.797 -14.302 -1.201 1.00 90.25 344 GLU A C 1
ATOM 2820 O O . GLU A 1 344 ? -19.825 -13.177 -1.694 1.00 90.25 344 GLU A O 1
ATOM 2825 N N . LYS A 1 345 ? -20.097 -14.492 0.090 1.00 90.44 345 LYS A N 1
ATOM 2826 C CA . LYS A 1 345 ? -20.516 -13.408 0.992 1.00 90.44 345 LYS A CA 1
ATOM 2827 C C . LYS A 1 345 ? -19.449 -12.317 1.143 1.00 90.44 345 LYS A C 1
ATOM 2829 O O . LYS A 1 345 ? -19.782 -11.134 1.130 1.00 90.44 345 LYS A O 1
ATOM 2834 N N . THR A 1 346 ? -18.178 -12.694 1.287 1.00 93.50 346 THR A N 1
ATOM 2835 C CA . THR A 1 346 ? -17.064 -11.737 1.378 1.00 93.50 346 THR A CA 1
ATOM 2836 C C . THR A 1 346 ? -16.840 -11.057 0.034 1.00 93.50 346 THR A C 1
ATOM 2838 O O . THR A 1 346 ? -16.638 -9.849 0.014 1.00 93.50 346 THR A O 1
ATOM 2841 N N . ARG A 1 347 ? -16.959 -11.782 -1.087 1.00 94.56 347 ARG A N 1
ATOM 2842 C CA . ARG A 1 347 ? -16.865 -11.201 -2.436 1.00 94.56 347 ARG A CA 1
ATOM 2843 C C . ARG A 1 347 ? -17.905 -10.101 -2.660 1.00 94.56 347 ARG A C 1
ATOM 2845 O O . ARG A 1 347 ? -17.536 -8.989 -3.021 1.00 94.56 347 ARG A O 1
ATOM 2852 N N . ARG A 1 348 ? -19.180 -10.361 -2.346 1.00 95.50 348 ARG A N 1
ATOM 2853 C CA . ARG A 1 348 ? -20.250 -9.348 -2.441 1.00 95.50 348 ARG A CA 1
ATOM 2854 C C . ARG A 1 348 ? -19.955 -8.116 -1.587 1.00 95.50 348 ARG A C 1
ATOM 2856 O O . ARG A 1 348 ? -20.151 -6.991 -2.030 1.00 95.50 348 ARG A O 1
ATOM 2863 N N . ARG A 1 349 ? -19.438 -8.314 -0.370 1.00 95.88 349 ARG A N 1
ATOM 2864 C CA . ARG A 1 349 ? -19.042 -7.203 0.508 1.00 95.88 349 ARG A CA 1
ATOM 2865 C C . ARG A 1 349 ? -17.877 -6.404 -0.053 1.00 95.88 349 ARG A C 1
ATOM 2867 O O . ARG A 1 349 ? -17.909 -5.185 0.046 1.00 95.88 349 ARG A O 1
ATOM 2874 N N . LEU A 1 350 ? -16.873 -7.067 -0.627 1.00 96.81 350 LEU A N 1
ATOM 2875 C CA . LEU A 1 350 ? -15.748 -6.390 -1.268 1.00 96.81 350 LEU A CA 1
ATOM 2876 C C . LEU A 1 350 ? -16.231 -5.492 -2.406 1.00 96.81 350 LEU A C 1
ATOM 2878 O O . LEU A 1 350 ? -15.809 -4.344 -2.451 1.00 96.81 350 LEU A O 1
ATOM 2882 N N . GLU A 1 351 ? -17.168 -5.939 -3.244 1.00 97.06 351 GLU A N 1
ATOM 2883 C CA . GLU A 1 351 ? -17.714 -5.085 -4.309 1.00 97.06 351 GLU A CA 1
ATOM 2884 C C . GLU A 1 351 ? -18.458 -3.859 -3.767 1.00 97.06 351 GLU A C 1
ATOM 2886 O O . GLU A 1 351 ? -18.214 -2.747 -4.233 1.00 97.06 351 GLU A O 1
ATOM 2891 N N . VAL A 1 352 ? -19.276 -4.014 -2.718 1.00 97.62 352 VAL A N 1
ATOM 2892 C CA . VAL A 1 352 ? -19.937 -2.869 -2.061 1.00 97.62 352 VAL A CA 1
ATOM 2893 C C . VAL A 1 352 ? -18.906 -1.906 -1.458 1.00 97.62 352 VAL A C 1
ATOM 2895 O O . VAL A 1 352 ? -19.030 -0.691 -1.596 1.00 97.62 352 VAL A O 1
ATOM 2898 N N . ILE A 1 353 ? -17.859 -2.430 -0.811 1.00 97.94 353 ILE A N 1
ATOM 2899 C CA . ILE A 1 353 ? -16.773 -1.615 -0.249 1.00 97.94 353 ILE A CA 1
ATOM 2900 C C . ILE A 1 353 ? -16.046 -0.857 -1.363 1.00 97.94 353 ILE A C 1
ATOM 2902 O O . ILE A 1 353 ? -15.797 0.338 -1.225 1.00 97.94 353 ILE A O 1
ATOM 2906 N N . LYS A 1 354 ? -15.710 -1.521 -2.471 1.00 97.56 354 LYS A N 1
ATOM 2907 C CA . LYS A 1 354 ? -15.044 -0.887 -3.612 1.00 97.56 354 LYS A CA 1
ATOM 2908 C C . LYS A 1 354 ? -15.895 0.222 -4.216 1.00 97.56 354 LYS A C 1
ATOM 2910 O O . LYS A 1 354 ? -15.348 1.289 -4.471 1.00 97.56 354 LYS A O 1
ATOM 2915 N N . ALA A 1 355 ? -17.194 -0.011 -4.398 1.00 97.56 355 ALA A N 1
ATOM 2916 C CA . ALA A 1 355 ? -18.129 0.983 -4.921 1.00 97.56 355 ALA A CA 1
ATOM 2917 C C . ALA A 1 355 ? -18.245 2.209 -3.995 1.00 97.56 355 ALA A C 1
ATOM 2919 O O . ALA A 1 355 ? -18.209 3.346 -4.466 1.00 97.56 355 ALA A O 1
ATOM 2920 N N . GLU A 1 356 ? -18.294 2.003 -2.674 1.00 96.69 356 GLU A N 1
ATOM 2921 C CA . GLU A 1 356 ? -18.288 3.099 -1.693 1.00 96.69 356 GLU A CA 1
ATOM 2922 C C . GLU A 1 356 ? -16.984 3.913 -1.763 1.00 96.69 356 GLU A C 1
ATOM 2924 O O . GLU A 1 356 ? -17.008 5.146 -1.773 1.00 96.69 356 GLU A O 1
ATOM 2929 N N . ILE A 1 357 ? -15.828 3.241 -1.838 1.00 96.94 357 ILE A N 1
ATOM 2930 C CA . ILE A 1 357 ? -14.529 3.921 -1.950 1.00 96.94 357 ILE A CA 1
ATOM 2931 C C . ILE A 1 357 ? -14.403 4.649 -3.291 1.00 96.94 357 ILE A C 1
ATOM 2933 O O . ILE A 1 357 ? -13.911 5.776 -3.314 1.00 96.94 357 ILE A O 1
ATOM 2937 N N . GLU A 1 358 ? -14.887 4.070 -4.386 1.00 96.31 358 GLU A N 1
ATOM 2938 C CA . GLU A 1 358 ? -14.912 4.726 -5.693 1.00 96.31 358 GLU A CA 1
ATOM 2939 C C . GLU A 1 358 ? -15.775 5.988 -5.660 1.00 96.31 358 GLU A C 1
ATOM 2941 O O . GLU A 1 358 ? -15.295 7.054 -6.038 1.00 96.31 358 GLU A O 1
ATOM 2946 N N . THR A 1 359 ? -16.976 5.909 -5.091 1.00 95.19 359 THR A N 1
ATOM 2947 C CA . THR A 1 359 ? -17.888 7.054 -4.944 1.00 95.19 359 THR A CA 1
ATOM 2948 C C . THR A 1 359 ? -17.273 8.174 -4.099 1.00 95.19 359 THR A C 1
ATOM 2950 O O . THR A 1 359 ? -17.461 9.361 -4.372 1.00 95.19 359 THR A O 1
ATOM 2953 N N . ARG A 1 360 ? -16.510 7.830 -3.053 1.00 93.69 360 ARG A N 1
ATOM 2954 C CA . ARG A 1 360 ? -15.891 8.823 -2.159 1.00 93.69 360 ARG A CA 1
ATOM 2955 C C . ARG A 1 360 ? -14.559 9.376 -2.660 1.00 93.69 360 ARG A C 1
ATOM 2957 O O . ARG A 1 360 ? -14.208 10.497 -2.290 1.00 93.69 360 ARG A O 1
ATOM 2964 N N . SER A 1 361 ? -13.800 8.599 -3.425 1.00 93.38 361 SER A N 1
ATOM 2965 C CA . SER A 1 361 ? -12.392 8.883 -3.734 1.00 93.38 361 SER A CA 1
ATOM 2966 C C . SER A 1 361 ? -12.061 8.917 -5.226 1.00 93.38 361 SER A C 1
ATOM 2968 O O . SER A 1 361 ? -10.905 9.182 -5.563 1.00 93.38 361 SER A O 1
ATOM 2970 N N . ASN A 1 362 ? -13.032 8.656 -6.105 1.00 92.69 362 ASN A N 1
ATOM 2971 C CA . ASN A 1 362 ? -12.877 8.507 -7.559 1.00 92.69 362 ASN A CA 1
ATOM 2972 C C . ASN A 1 362 ? -11.880 7.408 -7.974 1.00 92.69 362 ASN A C 1
ATOM 2974 O O . ASN A 1 362 ? -11.347 7.413 -9.085 1.00 92.69 362 ASN A O 1
ATOM 2978 N N . VAL A 1 363 ? -11.602 6.457 -7.076 1.00 93.00 363 VAL A N 1
ATOM 2979 C CA . VAL A 1 363 ? -10.672 5.347 -7.307 1.00 93.00 363 VAL A CA 1
ATOM 2980 C C . VAL A 1 363 ? -11.274 4.038 -6.808 1.00 93.00 363 VAL A C 1
ATOM 2982 O O . VAL A 1 363 ? -11.706 3.959 -5.660 1.00 93.00 363 VAL A O 1
ATOM 2985 N N . LYS A 1 364 ? -11.265 2.996 -7.643 1.00 96.06 364 LYS A N 1
ATOM 2986 C CA . LYS A 1 364 ? -11.776 1.664 -7.287 1.00 96.06 364 LYS A CA 1
ATOM 2987 C C . LYS A 1 364 ? -10.614 0.754 -6.871 1.00 96.06 364 LYS A C 1
ATOM 2989 O O . LYS A 1 364 ? -9.834 0.344 -7.731 1.00 96.06 364 LYS A O 1
ATOM 2994 N N . PRO A 1 365 ? -10.383 0.492 -5.572 1.00 96.44 365 PRO A N 1
ATOM 2995 C CA . PRO A 1 365 ? -9.231 -0.296 -5.135 1.00 96.44 365 PRO A CA 1
ATOM 2996 C C . PRO A 1 365 ? -9.364 -1.766 -5.542 1.00 96.44 365 PRO A C 1
ATOM 2998 O O . PRO A 1 365 ? -10.463 -2.305 -5.592 1.00 96.44 365 PRO A O 1
ATOM 3001 N N . THR A 1 366 ? -8.229 -2.431 -5.769 1.00 94.25 366 THR A N 1
ATOM 3002 C CA . THR A 1 366 ? -8.198 -3.894 -5.930 1.00 94.25 366 THR A CA 1
ATOM 3003 C C . THR A 1 366 ? -8.377 -4.597 -4.582 1.00 94.25 366 THR A C 1
ATOM 3005 O O . THR A 1 366 ? -8.013 -4.045 -3.537 1.00 94.25 366 THR A O 1
ATOM 3008 N N . ASP A 1 367 ? -8.842 -5.850 -4.586 1.00 94.38 367 ASP A N 1
ATOM 3009 C CA . ASP A 1 367 ? -8.935 -6.678 -3.367 1.00 94.38 367 ASP A CA 1
ATOM 3010 C C . ASP A 1 367 ? -7.602 -6.741 -2.609 1.00 94.38 367 ASP A C 1
ATOM 3012 O O . ASP A 1 367 ? -7.537 -6.573 -1.391 1.00 94.38 367 ASP A O 1
ATOM 3016 N N . GLN A 1 368 ? -6.502 -6.921 -3.346 1.00 91.19 368 GLN A N 1
ATOM 3017 C CA . GLN A 1 368 ? -5.158 -6.972 -2.773 1.00 91.19 368 GLN A CA 1
ATOM 3018 C C . GLN A 1 368 ? -4.782 -5.660 -2.080 1.00 91.19 368 GLN A C 1
ATOM 3020 O O . GLN A 1 368 ? -4.162 -5.682 -1.015 1.00 91.19 368 GLN A O 1
ATOM 3025 N N . MET A 1 369 ? -5.155 -4.515 -2.660 1.00 94.50 369 MET A N 1
ATOM 3026 C CA . MET A 1 369 ? -4.920 -3.210 -2.046 1.00 94.50 369 MET A CA 1
ATOM 3027 C C . MET A 1 369 ? -5.738 -3.035 -0.771 1.00 94.50 369 MET A C 1
ATOM 3029 O O . MET A 1 369 ? -5.166 -2.591 0.224 1.00 94.50 369 MET A O 1
ATOM 3033 N N . LEU A 1 370 ? -7.018 -3.420 -0.779 1.00 95.62 370 LEU A N 1
ATOM 3034 C CA . LEU A 1 370 ? -7.881 -3.372 0.406 1.00 95.62 370 LEU A CA 1
ATOM 3035 C C . LEU A 1 370 ? -7.263 -4.164 1.561 1.00 95.62 370 LEU A C 1
ATOM 3037 O O . LEU A 1 370 ? -7.000 -3.607 2.629 1.00 95.62 370 LEU A O 1
ATOM 3041 N N . PHE A 1 371 ? -6.930 -5.436 1.332 1.00 94.69 371 PHE A N 1
ATOM 3042 C CA . PHE A 1 371 ? -6.357 -6.285 2.378 1.00 94.69 371 PHE A CA 1
ATOM 3043 C C . PHE A 1 371 ? -4.978 -5.821 2.839 1.00 94.69 371 PHE A C 1
ATOM 3045 O O . PHE A 1 371 ? -4.701 -5.823 4.040 1.00 94.69 371 PHE A O 1
ATOM 3052 N N . LYS A 1 372 ? -4.116 -5.381 1.914 1.00 94.50 372 LYS A N 1
ATOM 3053 C CA . LYS A 1 372 ? -2.803 -4.834 2.270 1.00 94.50 372 LYS A CA 1
ATOM 3054 C C . LYS A 1 372 ? -2.946 -3.608 3.166 1.00 94.50 372 LYS A C 1
ATOM 3056 O O . LYS A 1 372 ? -2.287 -3.529 4.195 1.00 94.50 372 LYS A O 1
ATOM 3061 N N . LYS A 1 373 ? -3.826 -2.674 2.802 1.00 95.44 373 LYS A N 1
ATOM 3062 C CA . LYS A 1 373 ? -4.018 -1.434 3.558 1.00 95.44 373 LYS A CA 1
ATOM 3063 C C . LYS A 1 373 ? -4.614 -1.658 4.937 1.00 95.44 373 LYS A C 1
ATOM 3065 O O . LYS A 1 373 ? -4.275 -0.911 5.844 1.00 95.44 373 LYS A O 1
ATOM 3070 N N . ILE A 1 374 ? -5.443 -2.681 5.105 1.00 94.25 374 ILE A N 1
ATOM 3071 C CA . ILE A 1 374 ? -5.952 -3.072 6.423 1.00 94.25 374 ILE A CA 1
ATOM 3072 C C . ILE A 1 374 ? -4.846 -3.688 7.268 1.00 94.25 374 ILE A C 1
ATOM 3074 O O . ILE A 1 374 ? -4.696 -3.310 8.423 1.00 94.25 374 ILE A O 1
ATOM 3078 N N . LYS A 1 375 ? -4.027 -4.565 6.678 1.00 93.12 375 LYS A N 1
ATOM 3079 C CA . LYS A 1 375 ? -2.879 -5.173 7.361 1.00 93.12 375 LYS A CA 1
ATOM 3080 C C . LYS A 1 375 ? -1.858 -4.139 7.849 1.00 93.12 375 LYS A C 1
ATOM 3082 O O . LYS A 1 375 ? -1.206 -4.362 8.864 1.00 93.12 375 LYS A O 1
ATOM 3087 N N . ASP A 1 376 ? -1.728 -3.023 7.135 1.00 92.31 376 ASP A N 1
ATOM 3088 C CA . ASP A 1 376 ? -0.848 -1.911 7.506 1.00 92.31 376 ASP A CA 1
ATOM 3089 C C . ASP A 1 376 ? -1.401 -1.071 8.687 1.00 92.31 376 ASP A C 1
ATOM 3091 O O . ASP A 1 376 ? -0.686 -0.212 9.208 1.00 92.31 376 ASP A O 1
ATOM 3095 N N . VAL A 1 377 ? -2.650 -1.291 9.133 1.00 91.38 377 VAL A N 1
ATOM 3096 C CA . VAL A 1 377 ? -3.239 -0.585 10.285 1.00 91.38 377 VAL A CA 1
ATOM 3097 C C . VAL A 1 377 ? -2.629 -1.102 11.586 1.00 91.38 377 VAL A C 1
ATOM 3099 O O . VAL A 1 377 ? -2.700 -2.286 11.911 1.00 91.38 377 VAL A O 1
ATOM 3102 N N . THR A 1 378 ? -2.072 -0.186 12.374 1.00 87.12 378 THR A N 1
ATOM 3103 C CA . THR A 1 378 ? -1.504 -0.481 13.690 1.00 87.12 378 THR A CA 1
ATOM 3104 C C . THR A 1 378 ? -2.343 0.147 14.803 1.00 87.12 378 THR A C 1
ATOM 3106 O O . THR A 1 378 ? -2.791 1.283 14.643 1.00 87.12 378 THR A O 1
ATOM 3109 N N . PRO A 1 379 ? -2.524 -0.533 15.951 1.00 91.62 379 PRO A N 1
ATOM 3110 C CA . PRO A 1 379 ? -2.006 -1.864 16.305 1.00 91.62 379 PRO A CA 1
ATOM 3111 C C . PRO A 1 379 ? -2.725 -3.035 15.604 1.00 91.62 379 PRO A C 1
ATOM 3113 O O . PRO A 1 379 ? -3.862 -2.908 15.156 1.00 91.62 379 PRO A O 1
ATOM 3116 N N . TYR A 1 380 ? -2.080 -4.210 15.578 1.00 93.69 380 TYR A N 1
ATOM 3117 C CA . TYR A 1 380 ? -2.575 -5.420 14.895 1.00 93.69 380 TYR A CA 1
ATOM 3118 C C . TYR A 1 380 ? -4.004 -5.829 15.300 1.00 93.69 380 TYR A C 1
ATOM 3120 O O . TYR A 1 380 ? -4.788 -6.237 14.449 1.00 93.69 380 TYR A O 1
ATOM 3128 N N . ARG A 1 381 ? -4.384 -5.644 16.575 1.00 95.31 381 ARG A N 1
ATOM 3129 C CA . ARG A 1 381 ? -5.748 -5.913 17.077 1.00 95.31 381 ARG A CA 1
ATOM 3130 C C . ARG A 1 381 ? -6.840 -5.160 16.303 1.00 95.31 381 ARG A C 1
ATOM 3132 O O . ARG A 1 381 ? -7.926 -5.688 16.095 1.00 95.31 381 ARG A O 1
ATOM 3139 N N . ILE A 1 382 ? -6.535 -3.948 15.840 1.00 95.81 382 ILE A N 1
ATOM 3140 C CA . ILE A 1 382 ? -7.453 -3.135 15.042 1.00 95.81 382 ILE A CA 1
ATOM 3141 C C . ILE A 1 382 ? -7.488 -3.635 13.594 1.00 95.81 382 ILE A C 1
ATOM 3143 O O . ILE A 1 382 ? -8.566 -3.747 13.016 1.00 95.81 382 ILE A O 1
ATOM 3147 N N . SER A 1 383 ? -6.337 -3.994 13.015 1.00 96.31 383 SER A N 1
ATOM 3148 C CA . SER A 1 383 ? -6.296 -4.647 11.697 1.00 96.31 383 SER A CA 1
ATOM 3149 C C . SER A 1 383 ? -7.137 -5.931 11.685 1.00 96.31 383 SER A C 1
ATOM 3151 O O . SER A 1 383 ? -7.914 -6.143 10.756 1.00 96.31 383 SER A O 1
ATOM 3153 N N . ASP A 1 384 ? -7.015 -6.779 12.710 1.00 96.81 384 ASP A N 1
ATOM 3154 C CA . ASP A 1 384 ? -7.823 -7.997 12.853 1.00 96.81 384 ASP A CA 1
ATOM 3155 C C . ASP A 1 384 ? -9.323 -7.679 12.974 1.00 96.81 384 ASP A C 1
ATOM 3157 O O . ASP A 1 384 ? -10.151 -8.315 12.322 1.00 96.81 384 ASP A O 1
ATOM 3161 N N . PHE A 1 385 ? -9.685 -6.639 13.730 1.00 97.50 385 PHE A N 1
ATOM 3162 C CA . PHE A 1 385 ? -11.066 -6.164 13.821 1.00 97.50 385 PHE A CA 1
ATOM 3163 C C . PHE A 1 385 ? -11.638 -5.742 12.457 1.00 97.50 385 PHE A C 1
ATOM 3165 O O . PHE A 1 385 ? -12.705 -6.219 12.065 1.00 97.50 385 PHE A O 1
ATOM 3172 N N . LEU A 1 386 ? -10.910 -4.926 11.690 1.00 97.69 386 LEU A N 1
ATOM 3173 C CA . LEU A 1 386 ? -11.308 -4.518 10.335 1.00 97.69 386 LEU A CA 1
ATOM 3174 C C . LEU A 1 386 ? -11.404 -5.719 9.382 1.00 97.69 386 LEU A C 1
ATOM 3176 O O . LEU A 1 386 ? -12.354 -5.835 8.604 1.00 97.69 386 LEU A O 1
ATOM 3180 N N . TRP A 1 387 ? -10.460 -6.656 9.477 1.00 96.88 387 TRP A N 1
ATOM 3181 C CA . TRP A 1 387 ? -10.487 -7.894 8.702 1.00 96.88 387 TRP A CA 1
ATOM 3182 C C . TRP A 1 387 ? -11.731 -8.736 9.021 1.00 96.88 387 TRP A C 1
ATOM 3184 O O . TRP A 1 387 ? -12.404 -9.216 8.101 1.00 96.88 387 TRP A O 1
ATOM 3194 N N . LYS A 1 388 ? -12.098 -8.867 10.303 1.00 96.62 388 LYS A N 1
ATOM 3195 C CA . LYS A 1 388 ? -13.319 -9.562 10.741 1.00 96.62 388 LYS A CA 1
ATOM 3196 C C . LYS A 1 388 ? -14.587 -8.852 10.272 1.00 96.62 388 LYS A C 1
ATOM 3198 O O . LYS A 1 388 ? -15.551 -9.542 9.940 1.00 96.62 388 LYS A O 1
ATOM 3203 N N . ILE A 1 389 ? -14.597 -7.518 10.195 1.00 96.81 389 ILE A N 1
ATOM 3204 C CA . ILE A 1 389 ? -15.718 -6.755 9.622 1.00 96.81 389 ILE A CA 1
ATOM 3205 C C . ILE A 1 389 ? -15.933 -7.146 8.157 1.00 96.81 389 ILE A C 1
ATOM 3207 O O . ILE A 1 389 ? -17.045 -7.547 7.799 1.00 96.81 389 ILE A O 1
ATOM 3211 N N . ILE A 1 390 ? -14.876 -7.121 7.333 1.00 96.12 390 ILE A N 1
ATOM 3212 C CA . ILE A 1 390 ? -14.959 -7.502 5.911 1.00 96.12 390 ILE A CA 1
ATOM 3213 C C . ILE A 1 390 ? -15.530 -8.911 5.756 1.00 96.12 390 ILE A C 1
ATOM 3215 O O . ILE A 1 390 ? -16.507 -9.114 5.035 1.00 96.12 390 ILE A O 1
ATOM 3219 N N . HIS A 1 391 ? -14.984 -9.872 6.501 1.00 94.94 391 HIS A N 1
ATOM 3220 C CA . HIS A 1 391 ? -15.380 -11.278 6.397 1.00 94.94 391 HIS A CA 1
ATOM 3221 C C . HIS A 1 391 ? -16.696 -11.608 7.113 1.00 94.94 391 HIS A C 1
ATOM 3223 O O . HIS A 1 391 ? -17.200 -12.723 6.988 1.00 94.94 391 HIS A O 1
ATOM 3229 N N . GLY A 1 392 ? -17.254 -10.675 7.890 1.00 93.69 392 GLY A N 1
ATOM 3230 C CA . GLY A 1 392 ? -18.466 -10.913 8.677 1.00 93.69 392 GLY A CA 1
ATOM 3231 C C . GLY A 1 392 ? -18.269 -11.928 9.784 1.00 93.69 392 GLY A C 1
ATOM 3232 O O . GLY A 1 392 ? -19.163 -12.724 10.041 1.00 93.69 392 GLY A O 1
ATOM 3233 N N . ARG A 1 393 ? -17.089 -11.906 10.401 1.00 94.75 393 ARG A N 1
ATOM 3234 C CA . ARG A 1 393 ? -16.677 -12.815 11.476 1.00 94.75 393 ARG A CA 1
ATOM 3235 C C . ARG A 1 393 ? -16.731 -12.168 12.860 1.00 94.75 393 ARG A C 1
ATOM 3237 O O . ARG A 1 393 ? -16.195 -12.717 13.818 1.00 94.75 393 ARG A O 1
ATOM 3244 N N . ILE A 1 394 ? -17.340 -10.989 12.967 1.00 96.00 394 ILE A N 1
ATOM 3245 C CA . ILE A 1 394 ? -17.622 -10.367 14.260 1.00 96.00 394 ILE A CA 1
ATOM 3246 C C . ILE A 1 394 ? -18.784 -11.116 14.916 1.00 96.00 394 ILE A C 1
ATOM 3248 O O . ILE A 1 394 ? -19.846 -11.264 14.315 1.00 96.00 394 ILE A O 1
ATOM 3252 N N . LYS A 1 395 ? -18.567 -11.585 16.146 1.00 94.94 395 LYS A N 1
ATOM 3253 C CA . LYS A 1 395 ? -19.573 -12.272 16.961 1.00 94.94 395 LYS A CA 1
ATOM 3254 C C . LYS A 1 395 ? -20.470 -11.228 17.639 1.00 94.94 395 LYS A C 1
ATOM 3256 O O . LYS A 1 395 ? -20.050 -10.612 18.614 1.00 94.94 395 LYS A O 1
ATOM 3261 N N . CYS A 1 396 ? -21.654 -10.991 17.081 1.00 95.56 396 CYS A N 1
ATOM 3262 C CA . CYS A 1 396 ? -22.689 -10.098 17.617 1.00 95.56 396 CYS A CA 1
ATOM 3263 C C . CYS A 1 396 ? -24.077 -10.533 17.122 1.00 95.56 396 CYS A C 1
ATOM 3265 O O . CYS A 1 396 ? -24.164 -11.254 16.120 1.00 95.56 396 CYS A O 1
ATOM 3267 N N . GLY A 1 397 ? -25.122 -10.112 17.835 1.00 95.31 397 GLY A N 1
ATOM 3268 C CA . GLY A 1 397 ? -26.525 -10.365 17.507 1.00 95.31 397 GLY A CA 1
ATOM 3269 C C . GLY A 1 397 ? -26.853 -11.810 17.172 1.00 95.31 397 GLY A C 1
ATOM 3270 O O . GLY A 1 397 ? -26.632 -12.698 17.989 1.00 95.31 397 GLY A O 1
ATOM 3271 N N . ALA A 1 398 ? -27.310 -12.053 15.939 1.00 94.44 398 ALA A N 1
ATOM 3272 C CA . ALA A 1 398 ? -27.759 -13.363 15.451 1.00 94.44 398 ALA A CA 1
ATOM 3273 C C . ALA A 1 398 ? -26.751 -14.515 15.643 1.00 94.44 398 ALA A C 1
ATOM 3275 O O . ALA A 1 398 ? -27.135 -15.680 15.597 1.00 94.44 398 ALA A O 1
ATOM 3276 N N . PHE A 1 399 ? -25.463 -14.221 15.863 1.00 95.19 399 PHE A N 1
ATOM 3277 C CA . PHE A 1 399 ? -24.488 -15.238 16.267 1.00 95.19 399 PHE A CA 1
ATOM 3278 C C . PHE A 1 399 ? -24.860 -15.916 17.599 1.00 95.19 399 PHE A C 1
ATOM 3280 O O . PHE A 1 399 ? -24.652 -17.116 17.746 1.00 95.19 399 PHE A O 1
ATOM 3287 N N . PHE A 1 400 ? -25.395 -15.158 18.557 1.00 95.94 400 PHE A N 1
ATOM 3288 C CA . PHE A 1 400 ? -25.719 -15.639 19.899 1.00 95.94 400 PHE A CA 1
ATOM 3289 C C . PHE A 1 400 ? -27.063 -16.365 19.989 1.00 95.94 400 PHE A C 1
ATOM 3291 O O . PHE A 1 400 ? -27.263 -17.113 20.938 1.00 95.94 400 PHE A O 1
ATOM 3298 N N . ARG A 1 401 ? -27.928 -16.236 18.973 1.00 95.88 401 ARG A N 1
ATOM 3299 C CA . ARG A 1 401 ? -29.243 -16.897 18.903 1.00 95.88 401 ARG A CA 1
ATOM 3300 C C . ARG A 1 401 ? -29.189 -18.398 19.204 1.00 95.88 401 ARG A C 1
ATOM 3302 O O . ARG A 1 401 ? -30.088 -18.937 19.831 1.00 95.88 401 ARG A O 1
ATOM 3309 N N . TYR A 1 402 ? -28.136 -19.068 18.736 1.00 93.88 402 TYR A N 1
ATOM 3310 C CA . TYR A 1 402 ? -27.992 -20.526 18.804 1.00 93.88 402 TYR A CA 1
ATOM 3311 C C . TYR A 1 402 ? -27.093 -21.004 19.950 1.00 93.88 402 TYR A C 1
ATOM 3313 O O . TYR A 1 402 ? -26.721 -22.174 19.981 1.00 93.88 402 TYR A O 1
ATOM 3321 N N . ILE A 1 403 ? -26.686 -20.109 20.853 1.00 95.44 403 ILE A N 1
ATOM 3322 C CA . ILE A 1 403 ? -25.859 -20.454 22.011 1.00 95.44 403 ILE A CA 1
ATOM 3323 C C . ILE A 1 403 ? -26.775 -20.440 23.240 1.00 95.44 403 ILE A C 1
ATOM 3325 O O . ILE A 1 403 ? -27.257 -19.361 23.598 1.00 95.44 403 ILE A O 1
ATOM 3329 N N . PRO A 1 404 ? -27.029 -21.602 23.877 1.00 95.19 404 PRO A N 1
ATOM 3330 C CA . PRO A 1 404 ? -27.792 -21.667 25.122 1.00 95.19 404 PRO A CA 1
ATOM 3331 C C . PRO A 1 404 ? -27.256 -20.668 26.154 1.00 95.19 404 PRO A C 1
ATOM 3333 O O . PRO A 1 404 ? -26.059 -20.387 26.168 1.00 95.19 404 PRO A O 1
ATOM 3336 N N . GLU A 1 405 ? -28.144 -20.098 26.972 1.00 94.75 405 GLU A N 1
ATOM 3337 C CA . GLU A 1 405 ? -27.851 -19.064 27.991 1.00 94.75 405 GLU A CA 1
ATOM 3338 C C . GLU A 1 405 ? -27.437 -17.688 27.440 1.00 94.75 405 GLU A C 1
ATOM 3340 O O . GLU A 1 405 ? -27.361 -16.713 28.185 1.00 94.75 405 GLU A O 1
ATOM 3345 N N . TRP A 1 406 ? -27.105 -17.578 26.151 1.00 95.31 406 TRP A N 1
ATOM 3346 C CA . TRP A 1 406 ? -26.620 -16.333 25.543 1.00 95.31 406 TRP A CA 1
ATOM 3347 C C . TRP A 1 406 ? -27.574 -15.790 24.474 1.00 95.31 406 TRP A C 1
ATOM 3349 O O . TRP A 1 406 ? -27.270 -14.760 23.876 1.00 95.31 406 TRP A O 1
ATOM 3359 N N . SER A 1 407 ? -28.726 -16.427 24.259 1.00 94.56 407 SER A N 1
ATOM 3360 C CA . SER A 1 407 ? -29.736 -16.019 23.272 1.00 94.56 407 SER A CA 1
ATOM 3361 C C . SER A 1 407 ? -30.209 -14.576 23.466 1.00 94.56 407 SER A C 1
ATOM 3363 O O . SER A 1 407 ? -30.365 -13.853 22.487 1.00 94.56 407 SER A O 1
ATOM 3365 N N . GLU A 1 408 ? -30.326 -14.101 24.707 1.00 93.00 408 GLU A N 1
ATOM 3366 C CA . GLU A 1 408 ? -30.698 -12.712 25.022 1.00 93.00 408 GLU A CA 1
ATOM 3367 C C . GLU A 1 408 ? -29.692 -11.683 24.476 1.00 93.00 408 GLU A C 1
ATOM 3369 O O . GLU A 1 408 ? -30.064 -10.565 24.120 1.00 93.00 408 GLU A O 1
ATOM 3374 N N . LYS A 1 409 ? -28.420 -12.076 24.308 1.00 93.75 409 LYS A N 1
ATOM 3375 C CA . LYS A 1 409 ? -27.358 -11.234 23.721 1.00 93.75 409 LYS A CA 1
ATOM 3376 C C . LYS A 1 409 ? -27.502 -11.076 22.203 1.00 93.75 409 LYS A C 1
ATOM 3378 O O . LYS A 1 409 ? -26.661 -10.427 21.574 1.00 93.75 409 LYS A O 1
ATOM 3383 N N . GLU A 1 410 ? -28.527 -11.676 21.596 1.00 96.19 410 GLU A N 1
ATOM 3384 C CA . GLU A 1 410 ? -28.933 -11.380 20.224 1.00 96.19 410 GLU A CA 1
ATOM 3385 C C . GLU A 1 410 ? -29.421 -9.933 20.071 1.00 96.19 410 GLU A C 1
ATOM 3387 O O . GLU A 1 410 ? -29.174 -9.286 19.044 1.00 96.19 410 GLU A O 1
ATOM 3392 N N . PHE A 1 411 ? -30.104 -9.418 21.088 1.00 95.88 411 PHE A N 1
ATOM 3393 C CA . PHE A 1 411 ? -30.716 -8.101 21.051 1.00 95.88 411 PHE A CA 1
ATOM 3394 C C . PHE A 1 411 ? -29.841 -7.088 21.779 1.00 95.88 411 PHE A C 1
ATOM 3396 O O . PHE A 1 411 ? -29.187 -7.368 22.785 1.00 95.88 411 PHE A O 1
ATOM 3403 N N . CYS A 1 412 ? -29.799 -5.872 21.249 1.00 95.31 412 CYS A N 1
ATOM 3404 C CA . CYS A 1 412 ? -29.227 -4.757 21.977 1.00 95.31 412 CYS A CA 1
ATOM 3405 C C . CYS A 1 412 ? -30.221 -4.283 23.048 1.00 95.31 412 CYS A C 1
ATOM 3407 O O . CYS A 1 412 ? -31.426 -4.393 22.861 1.00 95.31 412 CYS A O 1
ATOM 3409 N N . LYS A 1 413 ? -29.739 -3.645 24.125 1.00 92.44 413 LYS A N 1
ATOM 3410 C CA . LYS A 1 413 ? -30.607 -3.005 25.139 1.00 92.44 413 LYS A CA 1
ATOM 3411 C C . LYS A 1 413 ? -31.586 -1.959 24.569 1.00 92.44 413 LYS A C 1
ATOM 3413 O O . LYS A 1 413 ? -32.546 -1.617 25.240 1.00 92.44 413 LYS A O 1
ATOM 3418 N N . CYS A 1 414 ? -31.352 -1.444 23.360 1.00 94.12 414 CYS A N 1
ATOM 3419 C CA . CYS A 1 414 ? -32.302 -0.564 22.671 1.00 94.12 414 CYS A CA 1
ATOM 3420 C C . CYS A 1 414 ? -33.456 -1.313 21.968 1.00 94.12 414 CYS A C 1
ATOM 3422 O O . CYS A 1 414 ? -34.304 -0.671 21.364 1.00 94.12 414 CYS A O 1
ATOM 3424 N N . GLY A 1 415 ? -33.475 -2.650 22.001 1.00 93.94 415 GLY A N 1
ATOM 3425 C CA . GLY A 1 415 ? -34.504 -3.499 21.392 1.00 93.94 415 GLY A CA 1
ATOM 3426 C C . GLY A 1 415 ? -34.178 -4.014 19.985 1.00 93.94 415 GLY A C 1
ATOM 3427 O O . GLY A 1 415 ? -34.743 -5.017 19.560 1.00 93.94 415 GLY A O 1
ATOM 3428 N N . GLU A 1 416 ? -33.240 -3.399 19.257 1.00 95.50 416 GLU A N 1
ATOM 3429 C CA . GLU A 1 416 ? -32.863 -3.862 17.912 1.00 95.50 416 GLU A CA 1
ATOM 3430 C C . GLU A 1 416 ? -31.990 -5.128 17.936 1.00 95.50 416 GLU A C 1
ATOM 3432 O O . GLU A 1 416 ? -31.132 -5.300 18.809 1.00 95.50 416 GLU A O 1
ATOM 3437 N N . THR A 1 417 ? -32.126 -5.986 16.915 1.00 96.25 417 THR A N 1
ATOM 3438 C CA . THR A 1 417 ? -31.182 -7.089 16.684 1.00 96.25 417 THR A CA 1
ATOM 3439 C C . THR A 1 417 ? -29.783 -6.532 16.464 1.00 96.25 417 THR A C 1
ATOM 3441 O O . THR A 1 417 ? -29.529 -5.720 15.567 1.00 96.25 417 THR A O 1
ATOM 3444 N N . GLU A 1 418 ? -28.839 -6.989 17.277 1.00 95.69 418 GLU A N 1
ATOM 3445 C CA . GLU A 1 418 ? -27.533 -6.369 17.316 1.00 95.69 418 GLU A CA 1
ATOM 3446 C C . GLU A 1 418 ? -26.737 -6.664 16.031 1.00 95.69 418 GLU A C 1
ATOM 3448 O O . GLU A 1 418 ? -26.536 -7.802 15.609 1.00 95.69 418 GLU A O 1
ATOM 3453 N N . SER A 1 419 ? -26.228 -5.620 15.386 1.00 97.12 419 SER A N 1
ATOM 3454 C CA . SER A 1 419 ? -25.334 -5.750 14.236 1.00 97.12 419 SER A CA 1
ATOM 3455 C C . SER A 1 419 ? -24.138 -4.828 14.393 1.00 97.12 419 SER A C 1
ATOM 3457 O O . SER A 1 419 ? -24.215 -3.804 15.065 1.00 97.12 419 SER A O 1
ATOM 3459 N N . ILE A 1 420 ? -23.021 -5.134 13.730 1.00 97.44 420 ILE A N 1
ATOM 3460 C CA . ILE A 1 420 ? -21.840 -4.263 13.806 1.00 97.44 420 ILE A CA 1
ATOM 3461 C C . ILE A 1 420 ? -22.125 -2.839 13.299 1.00 97.44 420 ILE A C 1
ATOM 3463 O O . ILE A 1 420 ? -21.553 -1.882 13.810 1.00 97.44 420 ILE A O 1
ATOM 3467 N N . SER A 1 421 ? -23.035 -2.684 12.329 1.00 97.25 421 SER A N 1
ATOM 3468 C CA . SER A 1 421 ? -23.457 -1.363 11.856 1.00 97.25 421 SER A CA 1
ATOM 3469 C C . SER A 1 421 ? -24.277 -0.635 12.918 1.00 97.25 421 SER A C 1
ATOM 3471 O O . SER A 1 421 ? -24.002 0.528 13.203 1.00 97.25 421 SER A O 1
ATOM 3473 N N . HIS A 1 422 ? -25.229 -1.338 13.542 1.00 97.19 422 HIS A N 1
ATOM 3474 C CA . HIS A 1 422 ? -26.022 -0.806 14.644 1.00 97.19 422 HIS A CA 1
ATOM 3475 C C . HIS A 1 422 ? -25.113 -0.352 15.797 1.00 97.19 422 HIS A C 1
ATOM 3477 O O . HIS A 1 422 ? -25.108 0.824 16.147 1.00 97.19 422 HIS A O 1
ATOM 3483 N N . ILE A 1 423 ? -24.259 -1.244 16.313 1.00 97.44 423 ILE A N 1
ATOM 3484 C CA . ILE A 1 423 ? -23.363 -0.986 17.454 1.00 97.44 423 ILE A CA 1
ATOM 3485 C C . ILE A 1 423 ? -22.517 0.273 17.250 1.00 97.44 423 ILE A C 1
ATOM 3487 O O . ILE A 1 423 ? -22.379 1.058 18.187 1.00 97.44 423 ILE A O 1
ATOM 3491 N N . LEU A 1 424 ? -21.915 0.430 16.066 1.00 97.75 424 LEU A N 1
ATOM 3492 C CA . LEU A 1 424 ? -20.911 1.464 15.810 1.00 97.75 424 LEU A CA 1
ATOM 3493 C C . LEU A 1 424 ? -21.505 2.808 15.377 1.00 97.75 424 LEU A C 1
ATOM 3495 O O . LEU A 1 424 ? -20.888 3.840 15.639 1.00 97.75 424 LEU A O 1
ATOM 3499 N N . PHE A 1 425 ? -22.659 2.813 14.705 1.00 97.38 425 PHE A N 1
ATOM 3500 C CA . PHE A 1 425 ? -23.161 4.019 14.035 1.00 97.38 425 PHE A CA 1
ATOM 3501 C C . PHE A 1 425 ? -24.568 4.449 14.459 1.00 97.38 425 PHE A C 1
ATOM 3503 O O . PHE A 1 425 ? -24.839 5.644 14.390 1.00 97.38 425 PHE A O 1
ATOM 3510 N N . ASN A 1 426 ? -25.422 3.529 14.925 1.00 96.25 426 ASN A N 1
ATOM 3511 C CA . ASN A 1 426 ? -26.847 3.821 15.145 1.00 96.25 426 ASN A CA 1
ATOM 3512 C C . ASN A 1 426 ? -27.311 3.611 16.596 1.00 96.25 426 ASN A C 1
ATOM 3514 O O . ASN A 1 426 ? -28.326 4.160 16.998 1.00 96.25 426 ASN A O 1
ATOM 3518 N N . CYS A 1 427 ? -26.586 2.824 17.392 1.00 95.69 427 CYS A N 1
ATOM 3519 C CA . CYS A 1 427 ? -27.021 2.417 18.722 1.00 95.69 427 CYS A CA 1
ATOM 3520 C C . CYS A 1 427 ? -27.086 3.604 19.693 1.00 95.69 427 CYS A C 1
ATOM 3522 O O . CYS A 1 427 ? -26.060 4.239 19.984 1.00 95.69 427 CYS A O 1
ATOM 3524 N N . GLU A 1 428 ? -28.275 3.858 20.237 1.00 93.00 428 GLU A N 1
ATOM 3525 C CA . GLU A 1 428 ? -28.519 4.909 21.229 1.00 93.00 428 GLU A CA 1
ATOM 3526 C C . GLU A 1 428 ? -27.899 4.577 22.586 1.00 93.00 428 GLU A C 1
ATOM 3528 O O . GLU A 1 428 ? -27.270 5.441 23.195 1.00 93.00 428 GLU A O 1
ATOM 3533 N N . THR A 1 429 ? -27.969 3.312 23.016 1.00 91.69 429 THR A N 1
ATOM 3534 C CA . THR A 1 429 ? -27.353 2.854 24.275 1.00 91.69 429 THR A CA 1
ATOM 3535 C C . THR A 1 429 ? -25.828 2.978 24.257 1.00 91.69 429 THR A C 1
ATOM 3537 O O . THR A 1 429 ? -25.206 3.156 25.295 1.00 91.69 429 THR A O 1
ATOM 3540 N N . ASN A 1 430 ? -25.203 2.904 23.079 1.00 92.25 430 ASN A N 1
ATOM 3541 C CA . ASN A 1 430 ? -23.766 3.159 22.928 1.00 92.25 430 ASN A CA 1
ATOM 3542 C C . ASN A 1 430 ? -23.455 4.651 22.712 1.00 92.25 430 ASN A C 1
ATOM 3544 O O . ASN A 1 430 ? -22.308 5.003 22.442 1.00 92.25 430 ASN A O 1
ATOM 3548 N N . HIS A 1 431 ? -24.470 5.517 22.755 1.00 93.25 431 HIS A N 1
ATOM 3549 C CA . HIS A 1 431 ? -24.372 6.958 22.549 1.00 93.25 431 HIS A CA 1
ATOM 3550 C C . HIS A 1 431 ? -23.674 7.371 21.244 1.00 93.25 431 HIS A C 1
ATOM 3552 O O . HIS A 1 431 ? -23.029 8.422 21.162 1.00 93.25 431 HIS A O 1
ATOM 3558 N N . THR A 1 432 ? -23.809 6.546 20.204 1.00 94.69 432 THR A N 1
ATOM 3559 C CA . THR A 1 432 ? -23.090 6.701 18.928 1.00 94.69 432 THR A CA 1
ATOM 3560 C C . THR A 1 432 ? -23.284 8.088 18.321 1.00 94.69 432 THR A C 1
ATOM 3562 O O . THR A 1 432 ? -22.309 8.713 17.904 1.00 94.69 432 THR A O 1
ATOM 3565 N N . ARG A 1 433 ? -24.509 8.628 18.357 1.00 95.69 433 ARG A N 1
ATOM 3566 C CA . ARG A 1 433 ? -24.830 9.977 17.862 1.00 95.69 433 ARG A CA 1
ATOM 3567 C C . ARG A 1 433 ? -23.951 11.062 18.491 1.00 95.69 433 ARG A C 1
ATOM 3569 O O . ARG A 1 433 ? -23.361 11.865 17.773 1.00 95.69 433 ARG A O 1
ATOM 3576 N N . LEU A 1 434 ? -23.849 11.082 19.820 1.00 95.81 434 LEU A N 1
ATOM 3577 C CA . LEU A 1 434 ? -23.086 12.100 20.551 1.00 95.81 434 LEU A CA 1
ATOM 3578 C C . LEU A 1 434 ? -21.582 11.947 20.311 1.00 95.81 434 LEU A C 1
ATOM 3580 O O . LEU A 1 434 ? -20.888 12.941 20.092 1.00 95.81 434 LEU A O 1
ATOM 3584 N N . ILE A 1 435 ? -21.094 10.706 20.251 1.00 96.25 435 ILE A N 1
ATOM 3585 C CA . ILE A 1 435 ? -19.691 10.417 19.936 1.00 96.25 435 ILE A CA 1
ATOM 3586 C C . ILE A 1 435 ? -19.346 10.928 18.537 1.00 96.25 435 ILE A C 1
ATOM 3588 O O . ILE A 1 435 ? -18.366 11.655 18.370 1.00 96.25 435 ILE A O 1
ATOM 3592 N N . TRP A 1 436 ? -20.162 10.614 17.528 1.00 97.06 436 TRP A N 1
ATOM 3593 C CA . TRP A 1 436 ? -19.913 11.056 16.155 1.00 97.06 436 TRP A CA 1
ATOM 3594 C C . TRP A 1 436 ? -20.012 12.575 15.993 1.00 97.06 436 TRP A C 1
ATOM 3596 O O . TRP A 1 436 ? -19.238 13.135 15.216 1.00 97.06 436 TRP A O 1
ATOM 3606 N N . ILE A 1 437 ? -20.869 13.260 16.761 1.00 96.00 437 ILE A N 1
ATOM 3607 C CA . ILE A 1 437 ? -20.884 14.731 16.840 1.00 96.00 437 ILE A CA 1
ATOM 3608 C C . ILE A 1 437 ? -19.548 15.258 17.384 1.00 96.00 437 ILE A C 1
ATOM 3610 O O . ILE A 1 437 ? -18.956 16.149 16.767 1.00 96.00 437 ILE A O 1
ATOM 3614 N N . GLY A 1 438 ? -19.039 14.699 18.486 1.00 96.19 438 GLY A N 1
ATOM 3615 C CA . GLY A 1 438 ? -17.740 15.077 19.059 1.00 96.19 438 GLY A CA 1
ATOM 3616 C C . GLY A 1 438 ? -16.583 14.865 18.076 1.00 96.19 438 GLY A C 1
ATOM 3617 O O . GLY A 1 438 ? -15.788 15.775 17.829 1.00 96.19 438 GLY A O 1
ATOM 3618 N N . ILE A 1 439 ? -16.544 13.705 17.414 1.00 97.56 439 ILE A N 1
ATOM 3619 C CA . ILE A 1 439 ? -15.533 13.386 16.394 1.00 97.56 439 ILE A CA 1
ATOM 3620 C C . ILE A 1 439 ? -15.634 14.321 15.181 1.00 97.56 439 ILE A C 1
ATOM 3622 O O . ILE A 1 439 ? -14.611 14.819 14.708 1.00 97.56 439 ILE A O 1
ATOM 3626 N N . ALA A 1 440 ? -16.845 14.622 14.702 1.00 97.19 440 ALA A N 1
ATOM 3627 C CA . ALA A 1 440 ? -17.055 15.555 13.595 1.00 97.19 440 ALA A CA 1
ATOM 3628 C C . ALA A 1 440 ? -16.602 16.979 13.951 1.00 97.19 440 ALA A C 1
ATOM 3630 O O . ALA A 1 440 ? -15.963 17.649 13.133 1.00 97.19 440 ALA A O 1
ATOM 3631 N N . ARG A 1 441 ? -16.891 17.439 15.177 1.00 96.56 441 ARG A N 1
ATOM 3632 C CA . ARG A 1 441 ? -16.433 18.737 15.698 1.00 96.56 441 ARG A CA 1
ATOM 3633 C C . ARG A 1 441 ? -14.911 18.787 15.785 1.00 96.56 441 ARG A C 1
ATOM 3635 O O . ARG A 1 441 ? -14.322 19.767 15.329 1.00 96.56 441 ARG A O 1
ATOM 3642 N N . LEU A 1 442 ? -14.271 17.739 16.307 1.00 96.25 442 LEU A N 1
ATOM 3643 C CA . LEU A 1 442 ? -12.812 17.640 16.350 1.00 96.25 442 LEU A CA 1
ATOM 3644 C C . LEU A 1 442 ? -12.214 17.679 14.937 1.00 96.25 442 LEU A C 1
ATOM 3646 O O . LEU A 1 442 ? -11.332 18.495 14.672 1.00 96.25 442 LEU A O 1
ATOM 3650 N N . TYR A 1 443 ? -12.733 16.875 14.006 1.00 97.12 443 TYR A N 1
ATOM 3651 C CA . TYR A 1 443 ? -12.281 16.871 12.612 1.00 97.12 443 TYR A CA 1
ATOM 3652 C C . TYR A 1 443 ? -12.415 18.253 11.955 1.00 97.12 443 TYR A C 1
ATOM 3654 O O . TYR A 1 443 ? -11.482 18.709 11.288 1.00 97.12 443 TYR A O 1
ATOM 3662 N N . LYS A 1 444 ? -13.532 18.956 12.190 1.00 96.75 444 LYS A N 1
ATOM 3663 C CA . LYS A 1 444 ? -13.755 20.321 11.693 1.00 96.75 444 LYS A CA 1
ATOM 3664 C C . LYS A 1 444 ? -12.766 21.319 12.289 1.00 96.75 444 LYS A C 1
ATOM 3666 O O . LYS A 1 444 ? -12.231 22.133 11.545 1.00 96.75 444 LYS A O 1
ATOM 3671 N N . LYS A 1 445 ? -12.467 21.245 13.591 1.00 95.75 445 LYS A N 1
ATOM 3672 C CA . LYS A 1 445 ? -11.443 22.097 14.227 1.00 95.75 445 LYS A CA 1
ATOM 3673 C C . LYS A 1 445 ? -10.054 21.859 13.614 1.00 95.75 445 LYS A C 1
ATOM 3675 O O . LYS A 1 445 ? -9.331 22.810 13.327 1.00 95.75 445 LYS A O 1
ATOM 3680 N N . VAL A 1 446 ? -9.695 20.597 13.373 1.00 95.06 446 VAL A N 1
ATOM 3681 C CA . VAL A 1 446 ? -8.375 20.218 12.842 1.00 95.06 446 VAL A CA 1
ATOM 3682 C C . VAL A 1 446 ? -8.217 20.579 11.362 1.00 95.06 446 VAL A C 1
ATOM 3684 O O . VAL A 1 446 ? -7.171 21.083 10.973 1.00 95.06 446 VAL A O 1
ATOM 3687 N N . THR A 1 447 ? -9.226 20.324 10.526 1.00 95.12 447 THR A N 1
ATOM 3688 C CA . THR A 1 447 ? -9.105 20.435 9.055 1.00 95.12 447 THR A CA 1
ATOM 3689 C C . THR A 1 447 ? -9.808 21.651 8.452 1.00 95.12 447 THR A C 1
ATOM 3691 O O . THR A 1 447 ? -9.566 21.989 7.295 1.00 95.12 447 THR A O 1
ATOM 3694 N N . GLY A 1 448 ? -10.708 22.293 9.200 1.00 95.00 448 GLY A N 1
ATOM 3695 C CA . GLY A 1 448 ? -11.616 23.323 8.692 1.00 95.00 448 GLY A CA 1
ATOM 3696 C C . GLY A 1 448 ? -12.759 22.783 7.823 1.00 95.00 448 GLY A C 1
ATOM 3697 O O . GLY A 1 448 ? -13.520 23.574 7.274 1.00 95.00 448 GLY A O 1
ATOM 3698 N N . GLN A 1 449 ? -12.893 21.461 7.667 1.00 94.81 449 GLN A N 1
ATOM 3699 C CA . GLN A 1 449 ? -13.889 20.841 6.790 1.00 94.81 449 GLN A CA 1
ATOM 3700 C C . GLN A 1 449 ? -14.967 20.088 7.564 1.00 94.81 449 GLN A C 1
ATOM 3702 O O . GLN A 1 449 ? -14.743 19.586 8.665 1.00 94.81 449 GLN A O 1
ATOM 3707 N N . THR A 1 450 ? -16.145 19.960 6.959 1.00 95.00 450 THR A N 1
ATOM 3708 C CA . THR A 1 450 ? -17.197 19.089 7.481 1.00 95.00 450 THR A CA 1
ATOM 3709 C C . THR A 1 450 ? -16.809 17.626 7.286 1.00 95.00 450 THR A C 1
ATOM 3711 O O . THR A 1 450 ? -16.337 17.206 6.227 1.00 95.00 450 THR A O 1
ATOM 3714 N N . MET A 1 451 ? -16.975 16.834 8.342 1.00 95.62 451 MET A N 1
ATOM 3715 C CA . MET A 1 451 ? -16.727 15.401 8.282 1.00 95.62 451 MET A CA 1
ATOM 3716 C C . MET A 1 451 ? -17.915 14.716 7.607 1.00 95.62 451 MET A C 1
ATOM 3718 O O . MET A 1 451 ? -19.051 14.889 8.041 1.00 95.62 451 MET A O 1
ATOM 3722 N N . ARG A 1 452 ? -17.665 13.899 6.579 1.00 93.56 452 ARG A N 1
ATOM 3723 C CA . ARG A 1 452 ? -18.698 12.995 6.056 1.00 93.56 452 ARG A CA 1
ATOM 3724 C C . ARG A 1 452 ? -18.914 11.849 7.037 1.00 93.56 452 ARG A C 1
ATOM 3726 O O . ARG A 1 452 ? -17.940 11.189 7.416 1.00 93.56 452 ARG A O 1
ATOM 3733 N N . THR A 1 453 ? -20.169 11.586 7.389 1.00 90.75 453 THR A N 1
ATOM 3734 C CA . THR A 1 453 ? -20.533 10.498 8.299 1.00 90.75 453 THR A CA 1
ATOM 3735 C C . THR A 1 453 ? -19.997 9.160 7.770 1.00 90.75 453 THR A C 1
ATOM 3737 O O . THR A 1 453 ? -20.163 8.842 6.580 1.00 90.75 453 THR A O 1
ATOM 3740 N N . PRO A 1 454 ? -19.267 8.400 8.600 1.00 95.75 454 PRO A N 1
ATOM 3741 C CA . PRO A 1 454 ? -18.808 7.071 8.231 1.00 95.75 454 PRO A CA 1
ATOM 3742 C C . PRO A 1 454 ? -19.962 6.067 8.235 1.00 95.75 454 PRO A C 1
ATOM 3744 O O . PRO A 1 454 ? -20.916 6.189 8.994 1.00 95.75 454 PRO A O 1
ATOM 3747 N N . SER A 1 455 ? -19.830 5.047 7.397 1.00 96.31 455 SER A N 1
ATOM 3748 C CA . SER A 1 455 ? -20.670 3.850 7.387 1.00 96.31 455 SER A CA 1
ATOM 3749 C C . SER A 1 455 ? -19.816 2.614 7.676 1.00 96.31 455 SER A C 1
ATOM 3751 O O . SER A 1 455 ? -18.581 2.669 7.624 1.00 96.31 455 SER A O 1
ATOM 3753 N N . ILE A 1 456 ? -20.453 1.460 7.891 1.00 97.62 456 ILE A N 1
ATOM 3754 C CA . ILE A 1 456 ? -19.728 0.188 8.019 1.00 97.62 456 ILE A CA 1
ATOM 3755 C C . ILE A 1 456 ? -18.901 -0.142 6.765 1.00 97.62 456 ILE A C 1
ATOM 3757 O O . ILE A 1 456 ? -17.793 -0.665 6.879 1.00 97.62 456 ILE A O 1
ATOM 3761 N N . THR A 1 457 ? -19.393 0.218 5.575 1.00 97.31 457 THR A N 1
ATOM 3762 C CA . THR A 1 457 ? -18.681 0.034 4.300 1.00 97.31 457 THR A CA 1
ATOM 3763 C C . THR A 1 457 ? -17.473 0.964 4.200 1.00 97.31 457 THR A C 1
ATOM 3765 O O . THR A 1 457 ? -16.389 0.518 3.822 1.00 97.31 457 THR A O 1
ATOM 3768 N N . THR A 1 458 ? -17.614 2.217 4.649 1.00 96.69 458 THR A N 1
ATOM 3769 C CA . THR A 1 458 ? -16.497 3.171 4.751 1.00 96.69 458 THR A CA 1
ATOM 3770 C C . THR A 1 458 ? -15.425 2.662 5.711 1.00 96.69 458 THR A C 1
ATOM 3772 O O . THR A 1 458 ? -14.244 2.711 5.379 1.00 96.69 458 THR A O 1
ATOM 3775 N N . LEU A 1 459 ? -15.819 2.148 6.883 1.00 97.88 459 LEU A N 1
ATOM 3776 C CA . LEU A 1 459 ? -14.895 1.589 7.874 1.00 97.88 459 LEU A CA 1
ATOM 3777 C C . LEU A 1 459 ? -14.150 0.369 7.320 1.00 97.88 459 LEU A C 1
ATOM 3779 O O . LEU A 1 459 ? -12.939 0.252 7.486 1.00 97.88 459 LEU A O 1
ATOM 3783 N N . ALA A 1 460 ? -14.852 -0.522 6.624 1.00 97.19 460 ALA A N 1
ATOM 3784 C CA . ALA A 1 460 ? -14.253 -1.708 6.026 1.00 97.19 460 ALA A CA 1
ATOM 3785 C C . ALA A 1 460 ? -13.238 -1.364 4.916 1.00 97.19 460 ALA A C 1
ATOM 3787 O O . ALA A 1 460 ? -12.203 -2.015 4.806 1.00 97.19 460 ALA A O 1
ATOM 3788 N N . GLY A 1 461 ? -13.489 -0.314 4.126 1.00 96.62 461 GLY A N 1
ATOM 3789 C CA . GLY A 1 461 ? -12.581 0.183 3.082 1.00 96.62 461 GLY A CA 1
ATOM 3790 C C . GLY A 1 461 ? -11.614 1.286 3.525 1.00 96.62 461 GLY A C 1
ATOM 3791 O O . GLY A 1 461 ? -10.895 1.839 2.689 1.00 96.62 461 GLY A O 1
ATOM 3792 N N . ILE A 1 462 ? -11.582 1.626 4.818 1.00 96.94 462 ILE A N 1
ATOM 3793 C CA . ILE A 1 462 ? -11.008 2.881 5.331 1.00 96.94 462 ILE A CA 1
ATOM 3794 C C . ILE A 1 462 ? -9.542 3.080 4.935 1.00 96.94 462 ILE A C 1
ATOM 3796 O O . ILE A 1 462 ? -9.127 4.193 4.628 1.00 96.94 462 ILE A O 1
ATOM 3800 N N . GLY A 1 463 ? -8.757 2.000 4.853 1.00 95.50 463 GLY A N 1
ATOM 3801 C CA . GLY A 1 463 ? -7.341 2.052 4.479 1.00 95.50 463 GLY A CA 1
ATOM 3802 C C . GLY A 1 463 ? -7.084 2.512 3.035 1.00 95.50 463 GLY A C 1
ATOM 3803 O O . GLY A 1 463 ? -6.016 3.065 2.748 1.00 95.50 463 GLY A O 1
ATOM 3804 N N . CYS A 1 464 ? -8.058 2.330 2.139 1.00 96.38 464 CYS A N 1
ATOM 3805 C CA . CYS A 1 464 ? -7.996 2.737 0.732 1.00 96.38 464 CYS A CA 1
ATOM 3806 C C . CYS A 1 464 ? -8.658 4.090 0.448 1.00 96.38 464 CYS A C 1
ATOM 3808 O O . CYS A 1 464 ? -8.496 4.606 -0.658 1.00 96.38 464 CYS A O 1
ATOM 3810 N N . LEU A 1 465 ? -9.360 4.672 1.424 1.00 95.94 465 LEU A N 1
ATOM 3811 C CA . LEU A 1 465 ? -10.034 5.954 1.269 1.00 95.94 465 LEU A CA 1
ATOM 3812 C C . LEU A 1 465 ? -9.029 7.087 1.013 1.00 95.94 465 LEU A C 1
ATOM 3814 O O . LEU A 1 465 ? -7.966 7.153 1.644 1.00 95.94 465 LEU A O 1
ATOM 3818 N N . LYS A 1 466 ? -9.407 7.996 0.115 1.00 95.25 466 LYS A N 1
ATOM 3819 C CA . LYS A 1 466 ? -8.731 9.264 -0.175 1.00 95.25 466 LYS A CA 1
ATOM 3820 C C . LYS A 1 466 ? -9.725 10.416 -0.146 1.00 95.25 466 LYS A C 1
ATOM 3822 O O . LYS A 1 466 ? -10.727 10.393 -0.860 1.00 95.25 466 LYS A O 1
ATOM 3827 N N . ILE A 1 467 ? -9.429 11.436 0.647 1.00 94.88 467 ILE A N 1
ATOM 3828 C CA . ILE A 1 467 ? -10.223 12.662 0.703 1.00 94.88 467 ILE A CA 1
ATOM 3829 C C . ILE A 1 467 ? -9.661 13.651 -0.312 1.00 94.88 467 ILE A C 1
ATOM 3831 O O . ILE A 1 467 ? -8.471 13.978 -0.300 1.00 94.88 467 ILE A O 1
ATOM 3835 N N . GLN A 1 468 ? -10.536 14.126 -1.194 1.00 93.25 468 GLN A N 1
ATOM 3836 C CA . GLN A 1 468 ? -10.229 15.168 -2.165 1.00 93.25 468 GLN A CA 1
ATOM 3837 C C . GLN A 1 468 ? -10.880 16.488 -1.747 1.00 93.25 468 GLN A C 1
ATOM 3839 O O . GLN A 1 468 ? -11.991 16.513 -1.221 1.00 93.25 468 GLN A O 1
ATOM 3844 N N . HIS A 1 469 ? -10.194 17.596 -2.009 1.00 92.12 469 HIS A N 1
ATOM 3845 C CA . HIS A 1 469 ? -10.722 18.942 -1.826 1.00 92.12 469 HIS A CA 1
ATOM 3846 C C . HIS A 1 469 ? -10.300 19.819 -2.997 1.00 92.12 469 HIS A C 1
ATOM 3848 O O . HIS A 1 469 ? -9.104 19.939 -3.278 1.00 92.12 469 HIS A O 1
ATOM 3854 N N . ARG A 1 470 ? -11.284 20.420 -3.681 1.00 90.00 470 ARG A N 1
ATOM 3855 C CA . ARG A 1 470 ? -11.080 21.193 -4.922 1.00 90.00 470 ARG A CA 1
ATOM 3856 C C . ARG A 1 470 ? -10.276 20.399 -5.970 1.00 90.00 470 ARG A C 1
ATOM 3858 O O . ARG A 1 470 ? -9.277 20.880 -6.494 1.00 90.00 470 ARG A O 1
ATOM 3865 N N . GLY A 1 471 ? -10.657 19.135 -6.182 1.00 87.38 471 GLY A N 1
ATOM 3866 C CA . GLY A 1 471 ? -10.025 18.226 -7.150 1.00 87.38 471 GLY A CA 1
ATOM 3867 C C . GLY A 1 471 ? -8.621 17.723 -6.782 1.00 87.38 471 GLY A C 1
ATOM 3868 O O . GLY A 1 471 ? -8.015 16.997 -7.563 1.00 87.38 471 GLY A O 1
ATOM 3869 N N . LYS A 1 472 ? -8.080 18.085 -5.609 1.00 90.88 472 LYS A N 1
ATOM 3870 C CA . LYS A 1 472 ? -6.745 17.656 -5.161 1.00 90.88 472 LYS A CA 1
ATOM 3871 C C . LYS A 1 472 ? -6.835 16.741 -3.946 1.00 90.88 472 LYS A C 1
ATOM 3873 O O . LYS A 1 472 ? -7.588 17.016 -3.013 1.00 90.88 472 LYS A O 1
ATOM 3878 N N . GLU A 1 473 ? -6.045 15.669 -3.944 1.00 92.88 473 GLU A N 1
ATOM 3879 C CA . GLU A 1 473 ? -5.906 14.769 -2.793 1.00 92.88 473 GLU A CA 1
ATOM 3880 C C . GLU A 1 473 ? -5.307 15.522 -1.594 1.00 92.88 473 GLU A C 1
ATOM 3882 O O . GLU A 1 473 ? -4.320 16.250 -1.733 1.00 92.88 473 GLU A O 1
ATOM 3887 N N . ARG A 1 474 ? -5.909 15.341 -0.414 1.00 94.50 474 ARG A N 1
ATOM 3888 C CA . ARG A 1 474 ? -5.443 15.889 0.867 1.00 94.50 474 ARG A CA 1
ATOM 3889 C C . ARG A 1 474 ? -5.021 14.735 1.775 1.00 94.50 474 ARG A C 1
ATOM 3891 O O . ARG A 1 474 ? -5.858 14.205 2.517 1.00 94.50 474 ARG A O 1
ATOM 3898 N N . PRO A 1 475 ? -3.755 14.283 1.693 1.00 93.12 475 PRO A N 1
ATOM 3899 C CA . PRO A 1 475 ? -3.303 13.123 2.451 1.00 93.12 475 PRO A CA 1
ATOM 3900 C C . PRO A 1 475 ? -3.375 13.372 3.961 1.00 93.12 475 PRO A C 1
ATOM 3902 O O . PRO A 1 475 ? -3.800 12.487 4.692 1.00 93.12 475 PRO A O 1
ATOM 3905 N N . GLU A 1 476 ? -3.062 14.580 4.431 1.00 93.50 476 GLU A N 1
ATOM 3906 C CA . GLU A 1 476 ? -3.179 14.960 5.842 1.00 93.50 476 GLU A CA 1
ATOM 3907 C C . GLU A 1 476 ? -4.605 14.778 6.390 1.00 93.50 476 GLU A C 1
ATOM 3909 O O . GLU A 1 476 ? -4.800 14.126 7.414 1.00 93.50 476 GLU A O 1
ATOM 3914 N N . TRP A 1 477 ? -5.619 15.266 5.670 1.00 95.44 477 TRP A N 1
ATOM 3915 C CA . TRP A 1 477 ? -7.024 15.142 6.074 1.00 95.44 477 TRP A CA 1
ATOM 3916 C C . TRP A 1 477 ? -7.491 13.693 6.025 1.00 95.44 477 TRP A C 1
ATOM 3918 O O . TRP A 1 477 ? -8.210 13.232 6.908 1.00 95.44 477 TRP A O 1
ATOM 3928 N N . THR A 1 478 ? -7.036 12.967 5.004 1.00 95.69 478 THR A N 1
ATOM 3929 C CA . THR A 1 478 ? -7.311 11.543 4.830 1.00 95.69 478 THR A CA 1
ATOM 3930 C C . THR A 1 478 ? -6.807 10.737 6.027 1.00 95.69 478 THR A C 1
ATOM 3932 O O . THR A 1 478 ? -7.558 9.940 6.581 1.00 95.69 478 THR A O 1
ATOM 3935 N N . GLU A 1 479 ? -5.563 10.942 6.459 1.00 94.75 479 GLU A N 1
ATOM 3936 C CA . GLU A 1 479 ? -4.983 10.177 7.570 1.00 94.75 479 GLU A CA 1
ATOM 3937 C C . GLU A 1 479 ? -5.615 10.539 8.924 1.00 94.75 479 GLU A C 1
ATOM 3939 O O . GLU A 1 479 ? -5.884 9.639 9.726 1.00 94.75 479 GLU A O 1
ATOM 3944 N N . ILE A 1 480 ? -5.946 11.817 9.160 1.00 95.69 480 ILE A N 1
ATOM 3945 C CA . ILE A 1 480 ? -6.706 12.230 10.352 1.00 95.69 480 ILE A CA 1
ATOM 3946 C C . ILE A 1 480 ? -8.086 11.558 10.364 1.00 95.69 480 ILE A C 1
ATOM 3948 O O . ILE A 1 480 ? -8.460 10.952 11.365 1.00 95.69 480 ILE A O 1
ATOM 3952 N N . TYR A 1 481 ? -8.825 11.603 9.249 1.00 97.12 481 TYR A N 1
ATOM 3953 C CA . TYR A 1 481 ? -10.145 10.975 9.129 1.00 97.12 481 TYR A CA 1
ATOM 3954 C C . TYR A 1 481 ? -10.090 9.472 9.427 1.00 97.12 481 TYR A C 1
ATOM 3956 O O . TYR A 1 481 ? -10.855 8.977 10.257 1.00 97.12 481 TYR A O 1
ATOM 3964 N N . LYS A 1 482 ? -9.143 8.756 8.801 1.00 96.75 482 LYS A N 1
ATOM 3965 C CA . LYS A 1 482 ? -8.927 7.320 9.037 1.00 96.75 482 LYS A CA 1
ATOM 3966 C C . LYS A 1 482 ? -8.668 7.041 10.512 1.00 96.75 482 LYS A C 1
ATOM 3968 O O . LYS A 1 482 ? -9.320 6.173 11.082 1.00 96.75 482 LYS A O 1
ATOM 3973 N N . THR A 1 483 ? -7.751 7.786 11.125 1.00 96.06 483 THR A N 1
ATOM 3974 C CA . THR A 1 483 ? -7.373 7.578 12.527 1.00 96.06 483 THR A CA 1
ATOM 3975 C C . THR A 1 483 ? -8.559 7.809 13.458 1.00 96.06 483 THR A C 1
ATOM 3977 O O . THR A 1 483 ? -8.863 6.945 14.275 1.00 96.06 483 THR A O 1
ATOM 3980 N N . LEU A 1 484 ? -9.267 8.932 13.312 1.00 97.25 484 LEU A N 1
ATOM 3981 C CA . LEU A 1 484 ? -10.407 9.259 14.169 1.00 97.25 484 LEU A CA 1
ATOM 3982 C C . LEU A 1 484 ? -11.499 8.186 14.101 1.00 97.25 484 LEU A C 1
ATOM 3984 O O . LEU A 1 484 ? -11.983 7.739 15.138 1.00 97.25 484 LEU A O 1
ATOM 3988 N N . ILE A 1 485 ? -11.852 7.734 12.895 1.00 97.88 485 ILE A N 1
ATOM 3989 C CA . ILE A 1 485 ? -12.910 6.734 12.702 1.00 97.88 485 ILE A CA 1
ATOM 3990 C C . ILE A 1 485 ? -12.506 5.373 13.243 1.00 97.88 485 ILE A C 1
ATOM 3992 O O . ILE A 1 485 ? -13.292 4.741 13.946 1.00 97.88 485 ILE A O 1
ATOM 3996 N N . ILE A 1 486 ? -11.292 4.925 12.927 1.00 97.75 486 ILE A N 1
ATOM 3997 C CA . ILE A 1 486 ? -10.785 3.633 13.382 1.00 97.75 486 ILE A CA 1
ATOM 3998 C C . ILE A 1 486 ? -10.735 3.599 14.913 1.00 97.75 486 ILE A C 1
ATOM 4000 O O . ILE A 1 486 ? -11.234 2.646 15.515 1.00 97.75 486 ILE A O 1
ATOM 4004 N N . THR A 1 487 ? -10.185 4.642 15.541 1.00 97.56 487 THR A N 1
ATOM 4005 C CA . THR A 1 487 ? -10.071 4.725 17.001 1.00 97.56 487 THR A CA 1
ATOM 4006 C C . THR A 1 487 ? -11.444 4.795 17.664 1.00 97.56 487 THR A C 1
ATOM 4008 O O . THR A 1 487 ? -11.699 4.034 18.596 1.00 97.56 487 THR A O 1
ATOM 4011 N N . ALA A 1 488 ? -12.358 5.630 17.158 1.00 97.62 488 ALA A N 1
ATOM 4012 C CA . ALA A 1 488 ? -13.715 5.727 17.692 1.00 97.62 488 ALA A CA 1
ATOM 4013 C C . ALA A 1 488 ? -14.463 4.389 17.596 1.00 97.62 488 ALA A C 1
ATOM 4015 O O . ALA A 1 488 ? -14.992 3.910 18.598 1.00 97.62 488 ALA A O 1
ATOM 4016 N N . CYS A 1 489 ? -14.437 3.733 16.431 1.00 98.19 489 CYS A N 1
ATOM 4017 C CA . CYS A 1 489 ? -15.101 2.441 16.243 1.00 98.19 489 CYS A CA 1
ATOM 4018 C C . CYS A 1 489 ? -14.514 1.357 17.153 1.00 98.19 489 CYS A C 1
ATOM 4020 O O . CYS A 1 489 ? -15.254 0.555 17.721 1.00 98.19 489 CYS A O 1
ATOM 4022 N N . TRP A 1 490 ? -13.189 1.337 17.317 1.00 97.81 490 TRP A N 1
ATOM 4023 C CA . TRP A 1 490 ? -12.528 0.401 18.221 1.00 97.81 490 TRP A CA 1
ATOM 4024 C C . TRP A 1 490 ? -12.933 0.631 19.683 1.00 97.81 490 TRP A C 1
ATOM 4026 O O . TRP A 1 490 ? -13.241 -0.330 20.388 1.00 97.81 490 TRP A O 1
ATOM 4036 N N . CYS A 1 491 ? -12.984 1.884 20.142 1.00 97.56 491 CYS A N 1
ATOM 4037 C CA . CYS A 1 491 ? -13.417 2.208 21.502 1.00 97.56 491 CYS A CA 1
ATOM 4038 C C . CYS A 1 491 ? -14.894 1.876 21.742 1.00 97.56 491 CYS A C 1
ATOM 4040 O O . CYS A 1 491 ? -15.198 1.252 22.756 1.00 97.56 491 CYS A O 1
ATOM 4042 N N . ILE A 1 492 ? -15.790 2.190 20.799 1.00 97.81 492 ILE A N 1
ATOM 4043 C CA . ILE A 1 492 ? -17.212 1.814 20.886 1.00 97.81 492 ILE A CA 1
ATOM 4044 C C . ILE A 1 492 ? -17.355 0.288 20.967 1.00 97.81 492 ILE A C 1
ATOM 4046 O O . ILE A 1 492 ? -18.084 -0.227 21.813 1.00 97.81 492 ILE A O 1
ATOM 4050 N N . TRP A 1 493 ? -16.610 -0.457 20.144 1.00 97.69 493 TRP A N 1
ATOM 4051 C CA . TRP A 1 493 ? -16.606 -1.920 20.188 1.00 97.69 493 TRP A CA 1
ATOM 4052 C C . TRP A 1 493 ? -16.109 -2.470 21.536 1.00 97.69 493 TRP A C 1
ATOM 4054 O O . TRP A 1 493 ? -16.719 -3.387 22.091 1.00 97.69 493 TRP A O 1
ATOM 4064 N N . LYS A 1 494 ? -15.035 -1.899 22.102 1.00 97.00 494 LYS A N 1
ATOM 4065 C CA . LYS A 1 494 ? -14.550 -2.256 23.449 1.00 97.00 494 LYS A CA 1
ATOM 4066 C C . LYS A 1 494 ? -15.613 -1.981 24.515 1.00 97.00 494 LYS A C 1
ATOM 4068 O O . LYS A 1 494 ? -15.869 -2.863 25.330 1.00 97.00 494 LYS A O 1
ATOM 4073 N N . ALA A 1 495 ? -16.235 -0.803 24.487 1.00 96.75 495 ALA A N 1
ATOM 4074 C CA . ALA A 1 495 ? -17.277 -0.417 25.435 1.00 96.75 495 ALA A CA 1
ATOM 4075 C C . ALA A 1 495 ? -18.480 -1.366 25.367 1.00 96.75 495 ALA A C 1
ATOM 4077 O O . ALA A 1 495 ? -18.923 -1.865 26.399 1.00 96.75 495 ALA A O 1
ATOM 4078 N N . ARG A 1 496 ? -18.931 -1.725 24.158 1.00 95.75 496 ARG A N 1
ATOM 4079 C CA . ARG A 1 496 ? -19.970 -2.748 23.965 1.00 95.75 496 ARG A CA 1
ATOM 4080 C C . ARG A 1 496 ? -19.577 -4.084 24.589 1.00 95.75 496 ARG A C 1
ATOM 4082 O O . ARG A 1 496 ? -20.399 -4.709 25.244 1.00 95.75 496 ARG A O 1
ATOM 4089 N N . ASN A 1 497 ? -18.342 -4.545 24.393 1.00 95.88 497 ASN A N 1
ATOM 4090 C CA . ASN A 1 497 ? -17.918 -5.832 24.951 1.00 95.88 497 ASN A CA 1
ATOM 4091 C C . ASN A 1 497 ? -17.854 -5.811 26.480 1.00 95.88 497 ASN A C 1
ATOM 4093 O O . ASN A 1 497 ? -18.243 -6.794 27.099 1.00 95.88 497 ASN A O 1
ATOM 4097 N N . ARG A 1 498 ? -17.410 -4.706 27.089 1.00 96.12 498 ARG A N 1
ATOM 4098 C CA . ARG A 1 498 ? -17.468 -4.543 28.549 1.00 96.12 498 ARG A CA 1
ATOM 4099 C C . ARG A 1 498 ? -18.912 -4.589 29.049 1.00 96.12 498 ARG A C 1
ATOM 4101 O O . ARG A 1 498 ? -19.201 -5.356 29.956 1.00 96.12 498 ARG A O 1
ATOM 4108 N N . ARG A 1 499 ? -19.827 -3.892 28.373 1.00 94.19 499 ARG A N 1
ATOM 4109 C CA . ARG A 1 499 ? -21.258 -3.915 28.702 1.00 94.19 499 ARG A CA 1
ATOM 4110 C C . ARG A 1 499 ? -21.877 -5.313 28.615 1.00 94.19 499 ARG A C 1
ATOM 4112 O O . ARG A 1 499 ? -22.647 -5.671 29.482 1.00 94.19 499 ARG A O 1
ATOM 4119 N N . ILE A 1 500 ? -21.564 -6.090 27.576 1.00 92.94 500 ILE A N 1
ATOM 4120 C CA . ILE A 1 500 ? -22.210 -7.396 27.328 1.00 92.94 500 ILE A CA 1
ATOM 4121 C C . ILE A 1 500 ? -21.591 -8.545 28.136 1.00 92.94 500 ILE A C 1
ATOM 4123 O O . ILE A 1 500 ? -22.266 -9.535 28.407 1.00 92.94 500 ILE A O 1
ATOM 4127 N N . PHE A 1 501 ? -20.297 -8.468 28.455 1.00 93.31 501 PHE A N 1
ATOM 4128 C CA . PHE A 1 501 ? -19.577 -9.575 29.098 1.00 93.31 501 PHE A CA 1
ATOM 4129 C C . PHE A 1 501 ? -19.151 -9.289 30.540 1.00 93.31 501 PHE A C 1
ATOM 4131 O O . PHE A 1 501 ? -18.620 -10.189 31.183 1.00 93.31 501 PHE A O 1
ATOM 4138 N N . ARG A 1 502 ? -19.305 -8.052 31.023 1.00 95.06 502 ARG A N 1
ATOM 4139 C CA . ARG A 1 502 ? -18.907 -7.635 32.377 1.00 95.06 502 ARG A CA 1
ATOM 4140 C C . ARG A 1 502 ? -19.938 -6.736 33.061 1.00 95.06 502 ARG A C 1
ATOM 4142 O O . ARG A 1 502 ? -19.643 -6.217 34.127 1.00 95.06 502 ARG A O 1
ATOM 4149 N N . ASP A 1 503 ? -21.072 -6.473 32.409 1.00 91.94 503 ASP A N 1
ATOM 4150 C CA . ASP A 1 503 ? -22.110 -5.543 32.878 1.00 91.94 503 ASP A CA 1
ATOM 4151 C C . ASP A 1 503 ? -21.595 -4.133 33.231 1.00 91.94 503 ASP A C 1
ATOM 4153 O O . ASP A 1 503 ? -22.194 -3.385 33.998 1.00 91.94 503 ASP A O 1
ATOM 4157 N N . GLU A 1 504 ? -20.486 -3.724 32.607 1.00 94.19 504 GLU A N 1
ATOM 4158 C CA . GLU A 1 504 ? -19.871 -2.411 32.803 1.00 94.19 504 GLU A CA 1
ATOM 4159 C C . GLU A 1 504 ? -20.422 -1.394 31.787 1.00 94.19 504 GLU A C 1
ATOM 4161 O O . GLU A 1 504 ? -20.034 -1.390 30.609 1.00 94.19 504 GLU A O 1
ATOM 4166 N N . GLU A 1 505 ? -21.291 -0.480 32.228 1.00 92.69 505 GLU A N 1
ATOM 4167 C CA . GLU A 1 505 ? -21.751 0.628 31.384 1.00 92.69 505 GLU A CA 1
ATOM 4168 C C . GLU A 1 505 ? -20.697 1.740 31.258 1.00 92.69 505 GLU A C 1
ATOM 4170 O O . GLU A 1 505 ? -19.957 2.068 32.186 1.00 92.69 505 GLU A O 1
ATOM 4175 N N . THR A 1 506 ? -20.591 2.323 30.061 1.00 93.50 506 THR A N 1
ATOM 4176 C CA . THR A 1 506 ? -19.656 3.420 29.776 1.00 93.50 506 THR A CA 1
ATOM 4177 C C . THR A 1 506 ? -20.442 4.616 29.255 1.00 93.50 506 THR A C 1
ATOM 4179 O O . THR A 1 506 ? -20.898 4.604 28.114 1.00 93.50 506 THR A O 1
ATOM 4182 N N . GLY A 1 507 ? -20.568 5.659 30.077 1.00 94.38 507 GLY A N 1
ATOM 4183 C CA . GLY A 1 507 ? -21.189 6.916 29.660 1.00 94.38 507 GLY A CA 1
ATOM 4184 C C . GLY A 1 507 ? -20.392 7.648 28.572 1.00 94.38 507 GLY A C 1
ATOM 4185 O O . GLY A 1 507 ? -19.201 7.398 28.362 1.00 94.38 507 GLY A O 1
ATOM 4186 N N . VAL A 1 508 ? -21.045 8.602 27.902 1.00 95.06 508 VAL A N 1
ATOM 4187 C CA . VAL A 1 508 ? -20.487 9.367 26.765 1.00 95.06 508 VAL A CA 1
ATOM 4188 C C . VAL A 1 508 ? -19.148 10.019 27.088 1.00 95.06 508 VAL A C 1
ATOM 4190 O O . VAL A 1 508 ? -18.206 9.902 26.307 1.00 95.06 508 VAL A O 1
ATOM 4193 N N . VAL A 1 509 ? -19.066 10.699 28.235 1.00 94.69 509 VAL A N 1
ATOM 4194 C CA . VAL A 1 509 ? -17.885 11.473 28.643 1.00 94.69 509 VAL A CA 1
ATOM 4195 C C . VAL A 1 509 ? -16.675 10.554 28.776 1.00 94.69 509 VAL A C 1
ATOM 4197 O O . VAL A 1 509 ? -15.667 10.769 28.108 1.00 94.69 509 VAL A O 1
ATOM 4200 N N . ARG A 1 510 ? -16.822 9.458 29.530 1.00 94.94 510 ARG A N 1
ATOM 4201 C CA . ARG A 1 510 ? -15.776 8.443 29.699 1.00 94.94 510 ARG A CA 1
ATOM 4202 C C . ARG A 1 510 ? -15.352 7.831 28.363 1.00 94.94 510 ARG A C 1
ATOM 4204 O O . ARG A 1 510 ? -14.168 7.612 28.131 1.00 94.94 510 ARG A O 1
ATOM 4211 N N . LEU A 1 511 ? -16.293 7.566 27.454 1.00 95.81 511 LEU A N 1
ATOM 4212 C CA . LEU A 1 511 ? -15.964 6.989 26.148 1.00 95.81 511 LEU A CA 1
ATOM 4213 C C . LEU A 1 511 ? -15.217 7.980 25.237 1.00 95.81 511 LEU A C 1
ATOM 4215 O O . LEU A 1 511 ? -14.274 7.587 24.547 1.00 95.81 511 LEU A O 1
ATOM 4219 N N . LEU A 1 512 ? -15.581 9.264 25.257 1.00 96.31 512 LEU A N 1
ATOM 4220 C CA . LEU A 1 512 ? -14.828 10.322 24.574 1.00 96.31 512 LEU A CA 1
ATOM 4221 C C . LEU A 1 512 ? -13.425 10.489 25.173 1.00 96.31 512 LEU A C 1
ATOM 4223 O O . LEU A 1 512 ? -12.460 10.635 24.423 1.00 96.31 512 LEU A O 1
ATOM 4227 N N . GLU A 1 513 ? -13.277 10.395 26.494 1.00 95.38 513 GLU A N 1
ATOM 4228 C CA . GLU A 1 513 ? -11.970 10.386 27.161 1.00 95.38 513 GLU A CA 1
ATOM 4229 C C . GLU A 1 513 ? -11.120 9.179 26.747 1.00 95.38 513 GLU A C 1
ATOM 4231 O O . GLU A 1 513 ? -9.946 9.355 26.422 1.00 95.38 513 GLU A O 1
ATOM 4236 N N . GLU A 1 514 ? -11.703 7.977 26.671 1.00 96.00 514 GLU A N 1
ATOM 4237 C CA . GLU A 1 514 ? -11.021 6.771 26.177 1.00 96.00 514 GLU A CA 1
ATOM 4238 C C . GLU A 1 514 ? -10.549 6.940 24.724 1.00 96.00 514 GLU A C 1
ATOM 4240 O O . GLU A 1 514 ? -9.424 6.563 24.386 1.00 96.00 514 GLU A O 1
ATOM 4245 N N . ILE A 1 515 ? -11.370 7.541 23.854 1.00 97.31 515 ILE A N 1
ATOM 4246 C CA . ILE A 1 515 ? -10.970 7.862 22.475 1.00 97.31 515 ILE A CA 1
ATOM 4247 C C . ILE A 1 515 ? -9.829 8.887 22.473 1.00 97.31 515 ILE A C 1
ATOM 4249 O O . ILE A 1 515 ? -8.834 8.703 21.767 1.00 97.31 515 ILE A O 1
ATOM 4253 N N . GLY A 1 516 ? -9.938 9.945 23.277 1.00 96.88 516 GLY A N 1
ATOM 4254 C CA . GLY A 1 516 ? -8.896 10.958 23.429 1.00 96.88 516 GLY A CA 1
ATOM 4255 C C . GLY A 1 516 ? -7.577 10.374 23.945 1.00 96.88 516 GLY A C 1
ATOM 4256 O O . GLY A 1 516 ? -6.512 10.769 23.474 1.00 96.88 516 GLY A O 1
ATOM 4257 N N . GLN A 1 517 ? -7.636 9.410 24.865 1.00 96.44 517 GLN A N 1
ATOM 4258 C CA . GLN A 1 517 ? -6.482 8.687 25.402 1.00 96.44 517 GLN A CA 1
ATOM 4259 C C . GLN A 1 517 ? -5.795 7.827 24.336 1.00 96.44 517 GLN A C 1
ATOM 4261 O O . GLN A 1 517 ? -4.574 7.887 24.210 1.00 96.44 517 GLN A O 1
ATOM 4266 N N . GLU A 1 518 ? -6.549 7.062 23.546 1.00 96.00 518 GLU A N 1
ATOM 4267 C CA . GLU A 1 518 ? -5.975 6.226 22.478 1.00 96.00 518 GLU A CA 1
ATOM 4268 C C . GLU A 1 518 ? -5.355 7.091 21.365 1.00 96.00 518 GLU A C 1
ATOM 4270 O O . GLU A 1 518 ? -4.290 6.765 20.841 1.00 96.00 518 GLU A O 1
ATOM 4275 N N . LEU A 1 519 ? -5.966 8.238 21.038 1.00 96.62 519 LEU A N 1
ATOM 4276 C CA . LEU A 1 519 ? -5.366 9.215 20.122 1.00 96.62 519 LEU A CA 1
ATOM 4277 C C . LEU A 1 519 ? -4.087 9.827 20.702 1.00 96.62 519 LEU A C 1
ATOM 4279 O O . LEU A 1 519 ? -3.107 9.966 19.976 1.00 96.62 519 LEU A O 1
ATOM 4283 N N . HIS A 1 520 ? -4.081 10.170 21.992 1.00 96.81 520 HIS A N 1
ATOM 4284 C CA . HIS A 1 520 ? -2.901 10.697 22.675 1.00 96.81 520 HIS A CA 1
ATOM 4285 C C . HIS A 1 520 ? -1.735 9.710 22.592 1.00 96.81 520 HIS A C 1
ATOM 4287 O O . HIS A 1 520 ? -0.675 10.066 22.084 1.00 96.81 520 HIS A O 1
ATOM 4293 N N . GLN A 1 521 ? -1.957 8.460 23.006 1.00 95.69 521 GLN A N 1
ATOM 4294 C CA . GLN A 1 521 ? -0.942 7.403 22.950 1.00 95.69 521 GLN A CA 1
ATOM 4295 C C . GLN A 1 521 ? -0.430 7.189 21.527 1.00 95.69 521 GLN A C 1
ATOM 4297 O O . GLN A 1 521 ? 0.754 6.941 21.317 1.00 95.69 521 GLN A O 1
ATOM 4302 N N . ARG A 1 522 ? -1.303 7.307 20.518 1.00 94.38 522 ARG A N 1
ATOM 4303 C CA . ARG A 1 522 ? -0.862 7.169 19.133 1.00 94.38 522 ARG A CA 1
ATOM 4304 C C . ARG A 1 522 ? 0.082 8.293 18.701 1.00 94.38 522 ARG A C 1
ATOM 4306 O O . ARG A 1 522 ? 1.083 8.013 18.046 1.00 94.38 522 ARG A O 1
ATOM 4313 N N . ILE A 1 523 ? -0.240 9.537 19.048 1.00 96.50 523 ILE A N 1
ATOM 4314 C CA . ILE A 1 523 ? 0.614 10.693 18.746 1.00 96.50 523 ILE A CA 1
ATOM 4315 C C . ILE A 1 523 ? 1.973 10.532 19.439 1.00 96.50 523 ILE A C 1
ATOM 4317 O O . ILE A 1 523 ? 3.001 10.758 18.809 1.00 96.50 523 ILE A O 1
ATOM 4321 N N . GLU A 1 524 ? 1.973 10.099 20.698 1.00 96.75 524 GLU A N 1
ATOM 4322 C CA . GLU A 1 524 ? 3.180 9.865 21.497 1.00 96.75 524 GLU A CA 1
ATOM 4323 C C . GLU A 1 524 ? 4.081 8.786 20.876 1.00 96.75 524 GLU A C 1
ATOM 4325 O O . GLU A 1 524 ? 5.245 9.052 20.588 1.00 96.75 524 GLU A O 1
ATOM 4330 N N . ILE A 1 525 ? 3.526 7.620 20.525 1.00 94.81 525 ILE A N 1
ATOM 4331 C CA . ILE A 1 525 ? 4.273 6.540 19.853 1.00 94.81 525 ILE A CA 1
ATOM 4332 C C . ILE A 1 525 ? 4.889 7.020 18.532 1.00 94.81 525 ILE A C 1
ATOM 4334 O O . ILE A 1 525 ? 6.048 6.717 18.237 1.00 94.81 525 ILE A O 1
ATOM 4338 N N . ASP A 1 526 ? 4.122 7.751 17.717 1.00 94.94 526 ASP A N 1
ATOM 4339 C CA . ASP A 1 526 ? 4.623 8.287 16.450 1.00 94.94 526 ASP A CA 1
ATOM 4340 C C . ASP A 1 526 ? 5.752 9.313 16.694 1.00 94.94 526 ASP A C 1
ATOM 4342 O O . ASP A 1 526 ? 6.735 9.325 15.950 1.00 94.94 526 ASP A O 1
ATOM 4346 N N . PHE A 1 527 ? 5.638 10.155 17.728 1.00 97.00 527 PHE A N 1
ATOM 4347 C CA . PHE A 1 527 ? 6.648 11.148 18.107 1.00 97.00 527 PHE A CA 1
ATOM 4348 C C . PHE A 1 527 ? 7.947 10.482 18.579 1.00 97.00 527 PHE A C 1
ATOM 4350 O O . PHE A 1 527 ? 9.021 10.763 18.034 1.00 97.00 527 PHE A O 1
ATOM 4357 N N . ASP A 1 528 ? 7.847 9.542 19.516 1.00 96.56 528 ASP A N 1
ATOM 4358 C CA . ASP A 1 528 ? 8.988 8.829 20.089 1.00 96.56 528 ASP A CA 1
ATOM 4359 C C . ASP A 1 528 ? 9.719 8.006 19.037 1.00 96.56 528 ASP A C 1
ATOM 4361 O O . ASP A 1 528 ? 10.947 8.069 18.929 1.00 96.56 528 ASP A O 1
ATOM 4365 N N . TRP A 1 529 ? 8.976 7.310 18.172 1.00 95.56 529 TRP A N 1
ATOM 4366 C CA . TRP A 1 529 ? 9.571 6.585 17.056 1.00 95.56 529 TRP A CA 1
ATOM 4367 C C . TRP A 1 529 ? 10.402 7.511 16.158 1.00 95.56 529 TRP A C 1
ATOM 4369 O O . TRP A 1 529 ? 11.520 7.153 15.779 1.00 95.56 529 TRP A O 1
ATOM 4379 N N . ILE A 1 530 ? 9.922 8.723 15.852 1.00 96.25 530 ILE A N 1
ATOM 4380 C CA . ILE A 1 530 ? 10.675 9.690 15.037 1.00 96.25 530 ILE A CA 1
ATOM 4381 C C . ILE A 1 530 ? 11.937 10.166 15.764 1.00 96.25 530 ILE A C 1
ATOM 4383 O O . ILE A 1 530 ? 12.969 10.358 15.109 1.00 96.25 530 ILE A O 1
ATOM 4387 N N . LYS A 1 531 ? 11.899 10.318 17.094 1.00 95.12 531 LYS A N 1
ATOM 4388 C CA . LYS A 1 531 ? 13.084 10.673 17.893 1.00 95.12 531 LYS A CA 1
ATOM 4389 C C . LYS A 1 531 ? 14.176 9.608 17.809 1.00 95.12 531 LYS A C 1
ATOM 4391 O O . LYS A 1 531 ? 15.342 9.986 17.705 1.00 95.12 531 LYS A O 1
ATOM 4396 N N . THR A 1 532 ? 13.813 8.322 17.739 1.00 95.00 532 THR A N 1
ATOM 4397 C CA . THR A 1 532 ? 14.785 7.220 17.568 1.00 95.00 532 THR A CA 1
ATOM 4398 C C . THR A 1 532 ? 15.462 7.192 16.192 1.00 95.00 532 THR A C 1
ATOM 4400 O O . THR A 1 532 ? 16.477 6.518 16.013 1.00 95.00 532 THR A O 1
ATOM 4403 N N . LEU A 1 533 ? 14.934 7.911 15.192 1.00 93.94 533 LEU A N 1
ATOM 4404 C CA . LEU A 1 533 ? 15.543 7.929 13.865 1.00 93.94 533 LEU A CA 1
ATOM 4405 C C . LEU A 1 533 ? 16.865 8.717 13.875 1.00 93.94 533 LEU A C 1
ATOM 4407 O O . LEU A 1 533 ? 16.926 9.816 14.440 1.00 93.94 533 LEU A O 1
ATOM 4411 N N . PRO A 1 534 ? 17.903 8.223 13.171 1.00 92.38 534 PRO A N 1
ATOM 4412 C CA . PRO A 1 534 ? 19.150 8.955 13.013 1.00 92.38 534 PRO A CA 1
ATOM 4413 C C . PRO A 1 534 ? 18.911 10.253 12.240 1.00 92.38 534 PRO A C 1
ATOM 4415 O O . PRO A 1 534 ? 18.069 10.320 11.332 1.00 92.38 534 PRO A O 1
ATOM 4418 N N . ASN A 1 535 ? 19.670 11.290 12.589 1.00 90.62 535 ASN A N 1
ATOM 4419 C CA . ASN A 1 535 ? 19.581 12.583 11.923 1.00 90.62 535 ASN A CA 1
ATOM 4420 C C . ASN A 1 535 ? 19.891 12.432 10.426 1.00 90.62 535 ASN A C 1
ATOM 4422 O O . ASN A 1 535 ? 20.850 11.778 10.021 1.00 90.62 535 ASN A O 1
ATOM 4426 N N . GLY A 1 536 ? 19.039 13.017 9.585 1.00 89.94 536 GLY A N 1
ATOM 4427 C CA . GLY A 1 536 ? 19.175 12.940 8.136 1.00 89.94 536 GLY A CA 1
ATOM 4428 C C . GLY A 1 536 ? 17.851 13.126 7.404 1.00 89.94 536 GLY A C 1
ATOM 4429 O O . GLY A 1 536 ? 16.795 13.343 8.003 1.00 89.94 536 GLY A O 1
ATOM 4430 N N . LYS A 1 537 ? 17.894 12.992 6.072 1.00 86.75 537 LYS A N 1
ATOM 4431 C CA . LYS A 1 537 ? 16.736 13.224 5.186 1.00 86.75 537 LYS A CA 1
ATOM 4432 C C . LYS A 1 537 ? 15.509 12.387 5.563 1.00 86.75 537 LYS A C 1
ATOM 4434 O O . LYS A 1 537 ? 14.381 12.853 5.429 1.00 86.75 537 LYS A O 1
ATOM 4439 N N . LYS A 1 538 ? 15.724 11.161 6.056 1.00 90.12 538 LYS A N 1
ATOM 4440 C CA . LYS A 1 538 ? 14.643 10.269 6.494 1.00 90.12 538 LYS A CA 1
ATOM 4441 C C . LYS A 1 538 ? 13.905 10.838 7.709 1.00 90.12 538 LYS A C 1
ATOM 4443 O O . LYS A 1 538 ? 12.682 10.925 7.653 1.00 90.12 538 LYS A O 1
ATOM 4448 N N . LYS A 1 539 ? 14.628 11.261 8.756 1.00 93.50 539 LYS A N 1
ATOM 4449 C CA . LYS A 1 539 ? 14.041 11.884 9.953 1.00 93.50 539 LYS A CA 1
ATOM 4450 C C . LYS A 1 539 ? 13.300 13.166 9.592 1.00 93.50 539 LYS A C 1
ATOM 4452 O O . LYS A 1 539 ? 12.124 13.276 9.912 1.00 93.50 539 LYS A O 1
ATOM 4457 N N . GLY A 1 540 ? 13.925 14.054 8.812 1.00 93.62 540 GLY A N 1
ATOM 4458 C CA . GLY A 1 540 ? 13.280 15.287 8.342 1.00 93.62 540 GLY A CA 1
ATOM 4459 C C . GLY A 1 540 ? 11.958 15.026 7.610 1.00 93.62 540 GLY A C 1
ATOM 4460 O O . GLY A 1 540 ? 10.943 15.640 7.922 1.00 93.62 540 GLY A O 1
ATOM 4461 N N . SER A 1 541 ? 11.921 14.033 6.712 1.00 94.44 541 SER A N 1
ATOM 4462 C CA . SER A 1 541 ? 10.681 13.650 6.025 1.00 94.44 541 SER A CA 1
ATOM 4463 C C . SER A 1 541 ? 9.592 13.125 6.968 1.00 94.44 541 SER A C 1
ATOM 4465 O O . SER A 1 541 ? 8.413 13.343 6.683 1.00 94.44 541 SER A O 1
ATOM 4467 N N . GLN A 1 542 ? 9.951 12.405 8.036 1.00 95.06 542 GLN A N 1
ATOM 4468 C CA . GLN A 1 542 ? 8.974 11.911 9.012 1.00 95.06 542 GLN A CA 1
ATOM 4469 C C . GLN A 1 542 ? 8.486 13.028 9.933 1.00 95.06 542 GLN A C 1
ATOM 4471 O O . GLN A 1 542 ? 7.283 13.123 10.147 1.00 95.06 542 GLN A O 1
ATOM 4476 N N . VAL A 1 543 ? 9.366 13.934 10.368 1.00 95.62 543 VAL A N 1
ATOM 4477 C CA . VAL A 1 543 ? 8.992 15.149 11.113 1.00 95.62 543 VAL A CA 1
ATOM 4478 C C . VAL A 1 543 ? 7.986 15.978 10.311 1.00 95.62 543 VAL A C 1
ATOM 4480 O O . VAL A 1 543 ? 6.905 16.293 10.803 1.00 95.62 543 VAL A O 1
ATOM 4483 N N . SER A 1 544 ? 8.256 16.248 9.028 1.00 94.56 544 SER A N 1
ATOM 4484 C CA . SER A 1 544 ? 7.302 16.970 8.173 1.00 94.56 544 SER A CA 1
ATOM 4485 C C . SER A 1 544 ? 5.981 16.221 7.974 1.00 94.56 544 SER A C 1
ATOM 4487 O O . SER A 1 544 ? 4.952 16.842 7.712 1.00 94.56 544 SER A O 1
ATOM 4489 N N . LYS A 1 545 ? 5.981 14.884 8.029 1.00 94.25 545 LYS A N 1
ATOM 4490 C CA . LYS A 1 545 ? 4.746 14.088 7.970 1.00 94.25 545 LYS A CA 1
ATOM 4491 C C . LYS A 1 545 ? 3.965 14.204 9.282 1.00 94.25 545 LYS A C 1
ATOM 4493 O O . LYS A 1 545 ? 2.772 14.480 9.226 1.00 94.25 545 LYS A O 1
ATOM 4498 N N . PHE A 1 546 ? 4.642 14.069 10.421 1.00 96.06 546 PHE A N 1
ATOM 4499 C CA . PHE A 1 546 ? 4.068 14.222 11.757 1.00 96.06 546 PHE A CA 1
ATOM 4500 C C . PHE A 1 546 ? 3.414 15.592 11.924 1.00 96.06 546 PHE A C 1
ATOM 4502 O O . PHE A 1 546 ? 2.240 15.664 12.263 1.00 96.06 546 PHE A O 1
ATOM 4509 N N . ILE A 1 547 ? 4.127 16.674 11.594 1.00 95.38 547 ILE A N 1
ATOM 4510 C CA . ILE A 1 547 ? 3.607 18.043 11.718 1.00 95.38 547 ILE A CA 1
ATOM 4511 C C . ILE A 1 547 ? 2.350 18.230 10.859 1.00 95.38 547 ILE A C 1
ATOM 4513 O O . ILE A 1 547 ? 1.350 18.762 11.335 1.00 95.38 547 ILE A O 1
ATOM 4517 N N . ARG A 1 548 ? 2.364 17.751 9.607 1.00 92.25 548 ARG A N 1
ATOM 4518 C CA . ARG A 1 548 ? 1.200 17.855 8.709 1.00 92.25 548 ARG A CA 1
ATOM 4519 C C . ARG A 1 548 ? -0.008 17.054 9.190 1.00 92.25 548 ARG A C 1
ATOM 4521 O O . ARG A 1 548 ? -1.130 17.452 8.903 1.00 92.25 548 ARG A O 1
ATOM 4528 N N . GLN A 1 549 ? 0.215 15.939 9.881 1.00 92.56 549 GLN A N 1
ATOM 4529 C CA . GLN A 1 549 ? -0.849 15.058 10.356 1.00 92.56 549 GLN A CA 1
ATOM 4530 C C . GLN A 1 549 ? -1.386 15.475 11.732 1.00 92.56 549 GLN A C 1
ATOM 4532 O O . GLN A 1 549 ? -2.592 15.594 11.901 1.00 92.56 549 GLN A O 1
ATOM 4537 N N . TRP A 1 550 ? -0.513 15.701 12.714 1.00 95.81 550 TRP A N 1
ATOM 4538 C CA . TRP A 1 550 ? -0.891 15.878 14.121 1.00 95.81 550 TRP A CA 1
ATOM 4539 C C . TRP A 1 550 ? -0.858 17.331 14.598 1.00 95.81 550 TRP A C 1
ATOM 4541 O O . TRP A 1 550 ? -1.561 17.681 15.543 1.00 95.81 550 TRP A O 1
ATOM 4551 N N . CYS A 1 551 ? -0.088 18.201 13.944 1.00 95.19 551 CYS A N 1
ATOM 4552 C CA . CYS A 1 551 ? 0.030 19.609 14.341 1.00 95.19 551 CYS A CA 1
ATOM 4553 C C . CYS A 1 551 ? -0.829 20.555 13.493 1.00 95.19 551 CYS A C 1
ATOM 4555 O O . CYS A 1 551 ? -0.704 21.777 13.609 1.00 95.19 551 CYS A O 1
ATOM 4557 N N . LEU A 1 552 ? -1.722 20.015 12.657 1.00 92.00 552 LEU A N 1
ATOM 4558 C CA . LEU A 1 552 ? -2.623 20.816 11.836 1.00 92.00 552 LEU A CA 1
ATOM 4559 C C . LEU A 1 552 ? -3.525 21.684 12.731 1.00 92.00 552 LEU A C 1
ATOM 4561 O O . LEU A 1 552 ? -4.150 21.192 13.675 1.00 92.00 552 LEU A O 1
ATOM 4565 N N . ASN A 1 553 ? -3.525 22.994 12.471 1.00 92.19 553 ASN A N 1
ATOM 4566 C CA . ASN A 1 553 ? -4.199 24.023 13.272 1.00 92.19 553 ASN A CA 1
ATOM 4567 C C . ASN A 1 553 ? -3.861 24.009 14.778 1.00 92.19 553 ASN A C 1
ATOM 4569 O O . ASN A 1 553 ? -4.579 24.619 15.566 1.00 92.19 553 ASN A O 1
ATOM 4573 N N . LYS A 1 554 ? -2.780 23.329 15.199 1.00 93.75 554 LYS A N 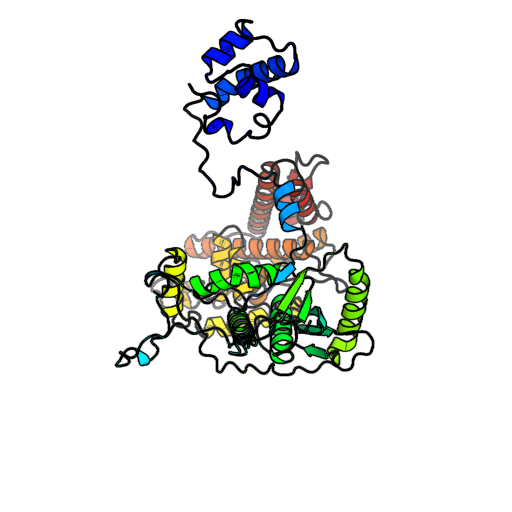1
ATOM 4574 C CA . LYS A 1 554 ? -2.354 23.208 16.608 1.00 93.75 554 LYS A CA 1
ATOM 4575 C C . LYS A 1 554 ? -3.436 22.634 17.546 1.00 93.75 554 LYS A C 1
ATOM 4577 O O . LYS A 1 554 ? -3.400 22.877 18.751 1.00 93.75 554 LYS A O 1
ATOM 4582 N N . VAL A 1 555 ? -4.395 21.870 17.005 1.00 93.75 555 VAL A N 1
ATOM 4583 C CA . VAL A 1 555 ? -5.539 21.333 17.769 1.00 93.75 555 VAL A CA 1
ATOM 4584 C C . VAL A 1 555 ? -5.205 20.012 18.461 1.00 93.75 555 VAL A C 1
ATOM 4586 O O . VAL A 1 555 ? -5.579 19.821 19.615 1.00 93.75 555 VAL A O 1
ATOM 4589 N N . MET A 1 556 ? -4.527 19.086 17.773 1.00 94.44 556 MET A N 1
ATOM 4590 C CA . MET A 1 556 ? -4.215 17.765 18.335 1.00 94.44 556 MET A CA 1
ATOM 4591 C C . MET A 1 556 ? -2.875 17.742 19.066 1.00 94.44 556 MET A C 1
ATOM 4593 O O . MET A 1 556 ? -2.801 17.176 20.155 1.00 94.44 556 MET A O 1
ATOM 4597 N N . ALA A 1 557 ? -1.844 18.371 18.500 1.00 96.75 557 ALA A N 1
ATOM 4598 C CA . ALA A 1 557 ? -0.531 18.488 19.119 1.00 96.75 557 ALA A CA 1
ATOM 4599 C C . ALA A 1 557 ? 0.211 19.758 18.677 1.00 96.75 557 ALA A C 1
ATOM 4601 O O . ALA A 1 557 ? -0.058 20.316 17.610 1.00 96.75 557 ALA A O 1
ATOM 4602 N N . VAL A 1 558 ? 1.184 20.186 19.476 1.00 96.81 558 VAL A N 1
ATOM 4603 C CA . VAL A 1 558 ? 2.152 21.237 19.140 1.00 96.81 558 VAL A CA 1
ATOM 4604 C C . VAL A 1 558 ? 3.548 20.701 19.423 1.00 96.81 558 VAL A C 1
ATOM 4606 O O . VAL A 1 558 ? 3.760 20.067 20.448 1.00 96.81 558 VAL A O 1
ATOM 4609 N N . VAL A 1 559 ? 4.489 20.930 18.513 1.00 97.00 559 VAL A N 1
ATOM 4610 C CA . VAL A 1 559 ? 5.904 20.580 18.700 1.00 97.00 559 VAL A CA 1
ATOM 4611 C C . VAL A 1 559 ? 6.742 21.850 18.685 1.00 97.00 559 VAL A C 1
ATOM 4613 O O . VAL A 1 559 ? 6.369 22.826 18.026 1.00 97.00 559 VAL A O 1
ATOM 4616 N N . ASP A 1 560 ? 7.851 21.842 19.412 1.00 96.12 560 ASP A N 1
ATOM 4617 C CA . ASP A 1 560 ? 8.845 22.911 19.363 1.00 96.12 560 ASP A CA 1
ATOM 4618 C C . ASP A 1 560 ? 9.621 22.903 18.033 1.00 96.12 560 ASP A C 1
ATOM 4620 O O . ASP A 1 560 ? 9.553 21.964 17.234 1.00 96.12 560 ASP A O 1
ATOM 4624 N N . THR A 1 561 ? 10.391 23.964 17.790 1.00 91.56 561 THR A N 1
ATOM 4625 C CA . THR A 1 561 ? 11.185 24.139 16.562 1.00 91.56 561 THR A CA 1
ATOM 4626 C C . THR A 1 561 ? 12.211 23.026 16.356 1.00 91.56 561 THR A C 1
ATOM 4628 O O . THR A 1 561 ? 12.475 22.642 15.217 1.00 91.56 561 THR A O 1
ATOM 4631 N N . ASN A 1 562 ? 12.743 22.474 17.449 1.00 92.12 562 ASN A N 1
ATOM 4632 C CA . ASN A 1 562 ? 13.768 21.436 17.426 1.00 92.12 562 ASN A CA 1
ATOM 4633 C C . ASN A 1 562 ? 13.197 20.007 17.477 1.00 92.12 562 ASN A C 1
ATOM 4635 O O . ASN A 1 562 ? 13.968 19.047 17.445 1.00 92.12 562 ASN A O 1
ATOM 4639 N N . PHE A 1 563 ? 11.867 19.846 17.524 1.00 94.81 563 PHE A N 1
ATOM 4640 C CA . PHE A 1 563 ? 11.188 18.550 17.648 1.00 94.81 563 PHE A CA 1
ATOM 4641 C C . PHE A 1 563 ? 11.678 17.735 18.866 1.00 94.81 563 PHE A C 1
ATOM 4643 O O . PHE A 1 563 ? 11.835 16.512 18.810 1.00 94.81 563 PHE A O 1
ATOM 4650 N N . THR A 1 564 ? 11.973 18.422 19.969 1.00 93.38 564 THR A N 1
ATOM 4651 C CA . THR A 1 564 ? 12.412 17.834 21.240 1.00 93.38 564 THR A CA 1
ATOM 4652 C C . THR A 1 564 ? 11.240 17.527 22.162 1.00 93.38 564 THR A C 1
ATOM 4654 O O . THR A 1 564 ? 11.247 16.474 22.816 1.00 93.38 564 THR A O 1
ATOM 4657 N N . THR A 1 565 ? 10.217 18.387 22.147 1.00 95.00 565 THR A N 1
ATOM 4658 C CA . THR A 1 565 ? 9.022 18.306 22.992 1.00 95.00 565 THR A CA 1
ATOM 4659 C C . THR A 1 565 ? 7.747 18.299 22.146 1.00 95.00 565 THR A C 1
ATOM 4661 O O . THR A 1 565 ? 7.685 18.871 21.056 1.00 95.00 565 THR A O 1
ATOM 4664 N N . CYS A 1 566 ? 6.714 17.614 22.643 1.00 96.62 566 CYS A N 1
ATOM 4665 C CA . CYS A 1 566 ? 5.402 17.551 22.009 1.00 96.62 566 CYS A CA 1
ATOM 4666 C C . CYS A 1 566 ? 4.304 17.771 23.055 1.00 96.62 566 CYS A C 1
ATOM 4668 O O . CYS A 1 566 ? 4.095 16.944 23.938 1.00 96.62 566 CYS A O 1
ATOM 4670 N N . GLU A 1 567 ? 3.588 18.887 22.950 1.00 96.81 567 GLU A N 1
ATOM 4671 C CA . GLU A 1 567 ? 2.411 19.175 23.764 1.00 96.81 567 GLU A CA 1
ATOM 4672 C C . GLU A 1 567 ? 1.165 18.582 23.086 1.00 96.81 567 GLU A C 1
ATOM 4674 O O . GLU A 1 567 ? 0.656 19.123 22.098 1.00 96.81 567 GLU A O 1
ATOM 4679 N N . ILE A 1 568 ? 0.652 17.467 23.612 1.00 95.69 568 ILE A N 1
ATOM 4680 C CA . ILE A 1 568 ? -0.519 16.772 23.060 1.00 95.69 568 ILE A CA 1
ATOM 4681 C C . ILE A 1 568 ? -1.815 17.340 23.666 1.00 95.69 568 ILE A C 1
ATOM 4683 O O . ILE A 1 568 ? -2.084 17.212 24.860 1.00 95.69 568 ILE A O 1
ATOM 4687 N N . LYS A 1 569 ? -2.670 17.927 22.821 1.00 95.12 569 LYS A N 1
ATOM 4688 C CA . LYS A 1 569 ? -3.891 18.675 23.194 1.00 95.12 569 LYS A CA 1
ATOM 4689 C C . LYS A 1 569 ? -5.202 17.930 22.928 1.00 95.12 569 LYS A C 1
ATOM 4691 O O . LYS A 1 569 ? -6.264 18.394 23.347 1.00 95.12 569 LYS A O 1
ATOM 4696 N N . VAL A 1 570 ? -5.147 16.765 22.275 1.00 92.31 570 VAL A N 1
ATOM 4697 C CA . VAL A 1 570 ? -6.333 16.056 21.755 1.00 92.31 570 VAL A CA 1
ATOM 4698 C C . VAL A 1 570 ? -7.418 15.771 22.803 1.00 92.31 570 VAL A C 1
ATOM 4700 O O . VAL A 1 570 ? -8.595 15.948 22.501 1.00 92.31 570 VAL A O 1
ATOM 4703 N N . LYS A 1 571 ? -7.057 15.410 24.044 1.00 88.31 571 LYS A N 1
ATOM 4704 C CA . LYS A 1 571 ? -8.044 15.122 25.104 1.00 88.31 571 LYS A CA 1
ATOM 4705 C C . LYS A 1 571 ? -8.924 16.336 25.401 1.00 88.31 571 LYS A C 1
ATOM 4707 O O . LYS A 1 571 ? -10.142 16.247 25.316 1.00 88.31 571 LYS A O 1
ATOM 4712 N N . LYS A 1 572 ? -8.296 17.492 25.657 1.00 85.88 572 LYS A N 1
ATOM 4713 C CA . LYS A 1 572 ? -8.995 18.762 25.920 1.00 85.88 572 LYS A CA 1
ATOM 4714 C C . LYS A 1 572 ? -9.855 19.183 24.727 1.00 85.88 572 LYS A C 1
ATOM 4716 O O . LYS A 1 572 ? -10.915 19.773 24.909 1.00 85.88 572 LYS A O 1
ATOM 4721 N N . ALA A 1 573 ? -9.398 18.900 23.507 1.00 82.94 573 ALA A N 1
ATOM 4722 C CA . ALA A 1 573 ? -10.122 19.251 22.292 1.00 82.94 573 ALA A CA 1
ATOM 4723 C C . ALA A 1 573 ? -11.402 18.425 22.088 1.00 82.94 573 ALA A C 1
ATOM 4725 O O . ALA A 1 573 ? -12.341 18.951 21.491 1.00 82.94 573 ALA A O 1
ATOM 4726 N N . LEU A 1 574 ? -11.427 17.177 22.574 1.00 87.25 574 LEU A N 1
ATOM 4727 C CA . LEU A 1 574 ? -12.541 16.235 22.429 1.00 87.25 574 LEU A CA 1
ATOM 4728 C C . LEU A 1 574 ? -13.532 16.271 23.607 1.00 87.25 574 LEU A C 1
ATOM 4730 O O . LEU A 1 574 ? -14.695 15.946 23.419 1.00 87.25 574 LEU A O 1
ATOM 4734 N N . THR A 1 575 ? -13.110 16.675 24.810 1.00 78.69 575 THR A N 1
ATOM 4735 C CA . THR A 1 575 ? -14.022 16.817 25.965 1.00 78.69 575 THR A CA 1
ATOM 4736 C C . THR A 1 575 ? -14.695 18.189 26.045 1.00 78.69 575 THR A C 1
ATOM 4738 O O . THR A 1 575 ? -15.767 18.311 26.621 1.00 78.69 575 THR A O 1
ATOM 4741 N N . ARG A 1 576 ? -14.105 19.232 25.437 1.00 72.12 576 ARG A N 1
ATOM 4742 C CA . ARG A 1 576 ? -14.711 20.578 25.305 1.00 72.12 576 ARG A CA 1
ATOM 4743 C C . ARG A 1 576 ? -15.649 20.717 24.094 1.00 72.12 576 ARG A C 1
ATOM 4745 O O . ARG A 1 576 ? -15.953 21.837 23.679 1.00 72.12 576 ARG A O 1
ATOM 4752 N N . THR A 1 577 ? -15.999 19.613 23.439 1.00 56.03 577 THR A N 1
ATOM 4753 C CA . THR A 1 577 ? -16.969 19.565 22.331 1.00 56.03 577 THR A CA 1
ATOM 4754 C C . THR A 1 577 ? -18.239 18.925 22.797 1.00 56.03 577 THR A C 1
ATOM 4756 O O . THR A 1 577 ? -19.281 19.393 22.296 1.00 56.03 577 THR A O 1
#

Organism: NCBI:txid179855

Radius of gyration: 32.33 Å; chains: 1; bounding box: 95×66×82 Å

pLDDT: mean 85.16, std 15.58, range [41.44, 98.19]

Secondary structure (DSSP, 8-state):
-BSTT-HHHHTTHHHHTSHHHHHHHHTS---BHHHHHHHHTT-S---S-HHHHHHHHHHHHHHHHHH-TTSPPPP--TT--TT--HHHHHHHTTS--EEEE-TT------GGGG-EES----GGGSS--S-----PPS---------S------------EEEEEEEEEESTTSTT-EEEEEEE-STT-TT-EEEE--SS---HHHHHHHHHHHHHHH-SSS-EEEEES-HHHHHIIIIIHHHHHHTTTTT-TTHHHHHHHHHHHHH--S-EEEEEPPTTSTTHHHHHHHHHHHHHTTTT--B---------TT---SEETTT--HHHHHHHHHHHH----S-HHHHHHHHHHHHHHHHHHS----HHHHHHHHHTSSSHHHHHHHHHHHHT----GGGGGGSTTTGGGGB-TTSSBP-HHIIIII-TTTTHHHHHHHHHHHHHHHHSSPPPPP-HHHHHTGGG---EETTEE-HHHHHHHHHHHHHHHHHHHHHHHHHHHH-----HHHHHHHHHHHHHHHHHHHHHHHHHSPTTHHHHHHHHHHHHHHSGGGTSEEE-TTS--EEE-HHHHHH--

InterPro domains:
  IPR036397 Ribonuclease H superfamily [G3DSA:3.30.420.10] (156-356)